Protein AF-A0A8T4FP38-F1 (afdb_monomer)

Nearest PDB structures (foldseek):
  9crn-assembly1_A  TM=8.044E-01  e=1.162E-16  Streptococcus pyogenes NZ131
  3isr-assembly1_B  TM=6.523E-01  e=2.361E-05  Cytophaga hutchinsonii ATCC 33406
  3u84-assembly3_B-2  TM=5.136E-01  e=2.049E-03  Homo sapiens
  7o9z-assembly1_A  TM=4.836E-01  e=4.969E-02  Homo sapiens
  8y53-assembly1_R  TM=1.797E-01  e=6.256E+00  Homo sapiens

Solvent-accessible surface area (backbone atoms only — not comparable to full-atom values): 29106 Å² total; per-residue (Å²): 64,34,33,28,72,41,73,43,66,39,64,68,53,24,53,74,72,40,94,54,49,78,68,66,55,57,81,44,64,53,75,65,27,29,33,51,78,58,79,55,104,88,43,58,27,68,86,50,48,30,37,60,19,46,77,42,67,98,64,62,50,64,62,24,46,12,11,84,73,25,41,46,53,68,50,48,39,70,55,41,45,71,50,53,52,34,32,77,70,76,43,67,57,28,70,94,75,39,101,47,32,45,34,48,81,42,55,30,71,44,85,45,28,28,45,30,31,41,38,36,54,75,85,81,85,77,93,67,92,78,83,87,79,84,90,86,82,89,79,85,85,77,88,79,84,82,83,85,86,84,82,86,86,89,87,82,89,86,88,84,90,87,86,86,90,83,89,84,89,85,91,77,85,88,66,80,80,70,92,68,81,63,72,80,59,68,76,76,87,86,83,76,82,62,72,74,46,82,26,81,82,36,62,36,57,61,54,53,74,74,45,53,79,71,50,42,52,41,39,52,48,48,51,53,30,52,75,74,66,47,57,51,37,79,38,99,55,78,92,44,64,71,61,53,42,50,40,50,35,31,48,51,48,27,32,65,91,46,68,31,48,50,70,60,67,46,78,50,77,54,96,96,43,26,32,45,32,59,40,68,47,92,45,52,86,48,41,70,62,53,50,51,53,51,50,50,50,41,51,50,48,34,69,76,50,30,68,83,36,73,41,66,66,52,30,51,52,38,54,48,48,52,46,32,76,53,37,44,84,39,75,90,47,62,75,44,11,58,18,34,58,12,29,70,78,68,29,25,12,37,41,51,1,44,27,38,32,49,28,46,44,36,14,30,49,60,42,46,26,27,56,44,50,31,25,45,84,85,39,83,39,41,24,30,36,37,55,56,96,93,43,33,19,34,34,28,62,67,84,13,43,87,75,50,60,87,36,38,29,25,13,56,80,63,43,52,77,55,34,47,63,76,59,91,87,68,21,82,46,46,76,73,11,49,42,55,66,70,73,28,56,26,78,45,61,65,57,46,46,54,53,54,60,68,52,70,82,53,57,73,70,42,74,48,70,39,35,36,74,78,38,65,67,60,68,66,54,62,50,44,60,56,53,38,101,78,66,66,85,38,48,45,78,43,79,78,48,76,35,35,34,38,38,38,28,92

Mean predicted aligned error: 17.42 Å

pLDDT: mean 81.43, std 21.17, range [24.88, 98.62]

Secondary structure (DSSP, 8-state):
-EEEEEE---HHHHHHH-SSTT--S-SS--TT-EE---EETTEETTTTTTTT-EEE-SS-GGGSTTSSS-PPPHHHHHHHHHHHHHHHTT--SSTTTSSSTTEEEEE-S-SSS-EEEEEE--PPP--S-PPP-----PPPPPP-PPPPPPPP--------------------------TT---SPPPPP-SSS------TT----TTGGGS-HHHHHHHHHHHHHHHTT-SEEEESS-S-HHHHHHHHHHHHHH-GGGTTEEEEEEEEEETTEEEEEEEE-TTTTTHHHHHHHHHHHHHHHIIIIITT-SSHHHHHHHHHHHHHHH-EE--SSHHHHTSTHIIIIISEE-HHHHHHHHHHHHHHTT-EEEEEEEEETTEEEEEEEEEETTEEEEE-HHHHTTT--TTTTB-HHHHTTTEEESS-------TT-HHHHTT-EESSHHHHHHHHHHGGGSPTT-EEEEEETTSSPPHHHHHHHHHTTT----EEEEEEETTEEEEEE-

Sequence (506 aa):
ARTVIDKRLYPELQREYCSDPQAGPCPCYNVGDEFVFERDDGKDHFWHGGLGTLVRTDADPAKTAGGPCLPHCSEAWDAISRYIYAGLQGGSIMKGWMKDENVMIACCSDGTRPVVFKIERIDVEDDAPSQKTAEEPSKPVVDAVRPAEPSKPAASAARPAEPPKKDSSSARPAGLPDLFESPAPADFRTDGEFVPELGFGRYWRLNYSFLSPEEQKAYVAMEDAIRRGFSSVKVDLPADNNRLMRIAKSLIEDNWSLFYVDTSITVVQEPGRVDVCFKYNRFKDDRAVLLEKMKGVAREVFETRVKGCRTRYDAEIAIHDYLVENVVYDVSDQELAHSPLGPLLWKKGVCEGISEAFTFLACSCGLKAAMASGTLKKSNHRWNIVELEGERYHVDVTSDLSGLHAYFNCSDALISKTHTPSKKMGCGSDRLNFYKVNGCMFKTAYDAKSYIESKSGAGRGSVFEFMTENGVMPQEVTRMARNGAGGSVGITVTNLDYRFYRIIIK

Radius of gyration: 29.43 Å; Cα contacts (8 Å, |Δi|>4): 850; chains: 1; bounding box: 82×74×81 Å

Foldseek 3Di:
DKFFADKDADLVCLCVPNPRSPPDADQQADHGWDFDAADDDPDHCLVVLLACRTPDDPDDQCSHASRNPHHDDPQVCVFPSVLVVCLNVVHQSQPPPDPGSQWDWTWGPPPRMIIIMIGGRDDDDDPDDDDDDDDDDDDDDDDDDDDDDDDDDDDDDDDDDDDDDDDDDDDDDDDDPLPPPDPDQDDQDQDDWDQWDFRPPHWALLLLVPDDPLLNQVLVQVVVCVSVPHQKGWGPDPQDLVSSLSSLQSNCQRDLLVLQWDSDWDWDDDVVTIMIGTDGHPCSVVSVVLVVLLVVLLVVLCVPQNNPDRFLLSNLVSLLVVLLVQADEDPPDPSLQQHLSCCRPVSYHHQNNSQSVSSSSQSRRSWHKTKFWFDFQPHTGIFMWTDGNNAIFTARSRVCSVVDLQRPRHAPVSCVVGTDTPDDSHRHDSCSRPQNVVVQEAAALVSNLVVLVVCLPPDAFDKDKHWYPPWDHDVVSQVCSCQDPVRSHFWHWDDPDGTMIMIGGD

Structure (mmCIF, N/CA/C/O backbone):
data_AF-A0A8T4FP38-F1
#
_entry.id   AF-A0A8T4FP38-F1
#
loop_
_atom_site.group_PDB
_atom_site.id
_atom_site.type_symbol
_atom_site.label_atom_id
_atom_site.label_alt_id
_atom_site.label_comp_id
_atom_site.label_asym_id
_atom_site.label_entity_id
_atom_site.label_seq_id
_atom_site.pdbx_PDB_ins_code
_atom_site.Cartn_x
_atom_site.Cartn_y
_atom_site.Cartn_z
_atom_site.occupancy
_atom_site.B_iso_or_equiv
_atom_site.auth_seq_id
_atom_site.auth_comp_id
_atom_site.auth_asym_id
_atom_site.auth_atom_id
_atom_site.pdbx_PDB_model_num
ATOM 1 N N . ALA A 1 1 ? -32.142 7.960 -19.291 1.00 65.19 1 ALA A N 1
ATOM 2 C CA . ALA A 1 1 ? -33.256 7.319 -18.563 1.00 65.19 1 ALA A CA 1
ATOM 3 C C . ALA A 1 1 ? -33.180 5.799 -18.672 1.00 65.19 1 ALA A C 1
ATOM 5 O O . ALA A 1 1 ? -32.541 5.266 -19.576 1.00 65.19 1 ALA A O 1
ATOM 6 N N . ARG A 1 2 ? -33.806 5.081 -17.741 1.00 75.56 2 ARG A N 1
ATOM 7 C CA . ARG A 1 2 ? -33.901 3.620 -17.763 1.00 75.56 2 ARG A CA 1
ATOM 8 C C . ARG A 1 2 ? -35.278 3.180 -17.298 1.00 75.56 2 ARG A C 1
ATOM 10 O O . ARG A 1 2 ? -35.793 3.752 -16.349 1.00 75.56 2 ARG A O 1
ATOM 17 N N . THR A 1 3 ? -35.813 2.129 -17.903 1.00 91.44 3 THR A N 1
ATOM 18 C CA . THR A 1 3 ? -37.109 1.553 -17.530 1.00 91.44 3 THR A CA 1
ATOM 19 C C . THR A 1 3 ? -36.972 0.055 -17.302 1.00 91.44 3 THR A C 1
ATOM 21 O O . THR A 1 3 ? -36.338 -0.636 -18.105 1.00 91.44 3 THR A O 1
ATOM 24 N N . VAL A 1 4 ? -37.560 -0.474 -16.228 1.00 95.12 4 VAL A N 1
ATOM 25 C CA . VAL A 1 4 ? -37.732 -1.928 -16.067 1.00 95.12 4 VAL A CA 1
ATOM 26 C C . VAL A 1 4 ? -38.835 -2.380 -17.015 1.00 95.12 4 VAL A C 1
ATOM 28 O O . VAL A 1 4 ? -39.989 -1.994 -16.852 1.00 95.12 4 VAL A O 1
ATOM 31 N N . ILE A 1 5 ? -38.493 -3.198 -18.006 1.00 96.25 5 ILE A N 1
ATOM 32 C CA . ILE A 1 5 ? -39.442 -3.606 -19.052 1.00 96.25 5 ILE A CA 1
ATOM 33 C C . ILE A 1 5 ? -39.970 -5.026 -18.869 1.00 96.25 5 ILE A C 1
ATOM 35 O O . ILE A 1 5 ? -41.034 -5.341 -19.391 1.00 96.25 5 ILE A O 1
ATOM 39 N N . ASP A 1 6 ? -39.248 -5.881 -18.143 1.00 95.94 6 ASP A N 1
ATOM 40 C CA . ASP A 1 6 ? -39.680 -7.254 -17.888 1.00 95.94 6 ASP A CA 1
ATOM 41 C C . ASP A 1 6 ? -39.021 -7.815 -16.620 1.00 95.94 6 ASP A C 1
ATOM 43 O O . ASP A 1 6 ? -37.932 -7.395 -16.214 1.00 95.94 6 ASP A O 1
ATOM 47 N N . LYS A 1 7 ? -39.679 -8.798 -16.007 1.00 94.94 7 LYS A N 1
ATOM 48 C CA . LYS A 1 7 ? -39.165 -9.596 -14.892 1.00 94.94 7 LYS A CA 1
ATOM 49 C C . LYS A 1 7 ? -39.489 -11.054 -15.160 1.00 94.94 7 LYS A C 1
ATOM 51 O O . LYS A 1 7 ? -40.645 -11.412 -15.371 1.00 94.94 7 LYS A O 1
ATOM 56 N N . ARG A 1 8 ? -38.476 -11.908 -15.094 1.00 93.88 8 ARG A N 1
ATOM 57 C CA . ARG A 1 8 ? -38.640 -13.352 -15.258 1.00 93.88 8 ARG A CA 1
ATOM 58 C C . ARG A 1 8 ? -38.456 -14.062 -13.928 1.00 93.88 8 ARG A C 1
ATOM 60 O O . ARG A 1 8 ? -37.866 -13.535 -12.988 1.00 93.88 8 ARG A O 1
ATOM 67 N N . LEU A 1 9 ? -38.985 -15.273 -13.876 1.00 95.38 9 LEU A N 1
ATOM 68 C CA . LEU A 1 9 ? -38.813 -16.221 -12.790 1.00 95.38 9 LEU A CA 1
ATOM 69 C C . LEU A 1 9 ? -38.646 -17.597 -13.424 1.00 95.38 9 LEU A C 1
ATOM 71 O O . LEU A 1 9 ? -39.423 -17.942 -14.314 1.00 95.38 9 LEU A O 1
ATOM 75 N N . TYR A 1 10 ? -37.674 -18.361 -12.939 1.00 95.75 10 TYR A N 1
ATOM 76 C CA . TYR A 1 10 ? -37.442 -19.757 -13.302 1.00 95.75 10 TYR A CA 1
ATOM 77 C C . TYR A 1 10 ? -37.706 -20.634 -12.068 1.00 95.75 10 TYR A C 1
ATOM 79 O O . TYR A 1 10 ? -36.779 -20.930 -11.306 1.00 95.75 10 TYR A O 1
ATOM 87 N N . PRO A 1 11 ? -38.978 -20.995 -11.790 1.00 93.94 11 PRO A N 1
ATOM 88 C CA . PRO A 1 11 ? -39.362 -21.668 -10.549 1.00 93.94 11 PRO A CA 1
ATOM 89 C C . PRO A 1 11 ? -38.685 -23.028 -10.360 1.00 93.94 11 PRO A C 1
ATOM 91 O O . PRO A 1 11 ? -38.458 -23.457 -9.234 1.00 93.94 11 PRO A O 1
ATOM 94 N N . GLU A 1 12 ? -38.390 -23.728 -11.450 1.00 95.69 12 GLU A N 1
ATOM 95 C CA . GLU A 1 12 ? -37.640 -24.981 -11.450 1.00 95.69 12 GLU A CA 1
ATOM 96 C C . GLU A 1 12 ? -36.216 -24.794 -10.927 1.00 95.69 12 GLU A C 1
ATOM 98 O O . GLU A 1 12 ? -35.805 -25.543 -10.045 1.00 95.69 12 GLU A O 1
ATOM 103 N N . LEU A 1 13 ? -35.518 -23.742 -11.367 1.00 95.69 13 LEU A N 1
ATOM 104 C CA . LEU A 1 13 ? -34.168 -23.440 -10.900 1.00 95.69 13 LEU A CA 1
ATOM 105 C C . LEU A 1 13 ? -34.170 -22.983 -9.438 1.00 95.69 13 LEU A C 1
ATOM 107 O O . LEU A 1 13 ? -33.288 -23.376 -8.681 1.00 95.69 13 LEU A O 1
ATOM 111 N N . GLN A 1 14 ? -35.176 -22.210 -9.010 1.00 95.50 14 GLN A N 1
ATOM 112 C CA . GLN A 1 14 ? -35.303 -21.851 -7.594 1.00 95.50 14 GLN A CA 1
ATOM 113 C C . GLN A 1 14 ? -35.531 -23.079 -6.713 1.00 95.50 14 GLN A C 1
ATOM 115 O O . GLN A 1 14 ? -34.855 -23.232 -5.701 1.00 95.50 14 GLN A O 1
ATOM 120 N N . ARG A 1 15 ? -36.434 -23.986 -7.108 1.00 95.56 15 ARG A N 1
ATOM 121 C CA . ARG A 1 15 ? -36.700 -25.212 -6.340 1.00 95.56 15 ARG A CA 1
ATOM 122 C C . ARG A 1 15 ? -35.489 -26.131 -6.230 1.00 95.56 15 ARG A C 1
ATOM 124 O O . ARG A 1 15 ? -35.347 -26.804 -5.216 1.00 95.56 15 ARG A O 1
ATOM 131 N N . GLU A 1 16 ? -34.678 -26.200 -7.279 1.00 96.50 16 GLU A N 1
ATOM 132 C CA . GLU A 1 16 ? -33.532 -27.107 -7.340 1.00 96.50 16 GLU A CA 1
ATOM 133 C C . GLU A 1 16 ? -32.279 -26.527 -6.669 1.00 96.50 16 GLU A C 1
ATOM 135 O O . GLU A 1 16 ? -31.555 -27.267 -6.003 1.00 96.50 16 GLU A O 1
ATOM 140 N N . TYR A 1 17 ? -32.029 -25.220 -6.810 1.00 93.44 17 TYR A N 1
ATOM 141 C CA . TYR A 1 17 ? -30.743 -24.611 -6.448 1.00 93.44 17 TYR A CA 1
ATOM 142 C C . TYR A 1 17 ? -30.813 -23.530 -5.358 1.00 93.44 17 TYR A C 1
ATOM 144 O O . TYR A 1 17 ? -29.786 -23.247 -4.737 1.00 93.44 17 TYR A O 1
ATOM 152 N N . CYS A 1 18 ? -31.968 -22.905 -5.101 1.00 90.56 18 CYS A N 1
ATOM 153 C CA . CYS A 1 18 ? -32.076 -21.876 -4.061 1.00 90.56 18 CYS A CA 1
ATOM 154 C C . CYS A 1 18 ? -32.347 -22.489 -2.682 1.00 90.56 18 CYS A C 1
ATOM 156 O O . CYS A 1 18 ? -33.077 -23.466 -2.541 1.00 90.56 18 CYS A O 1
ATOM 158 N N . SER A 1 19 ? -31.791 -21.866 -1.637 1.00 90.56 19 SER A N 1
ATOM 159 C CA . SER A 1 19 ? -32.076 -22.236 -0.244 1.00 90.56 19 SER A CA 1
ATOM 160 C C . SER A 1 19 ? -33.543 -22.009 0.132 1.00 90.56 19 SER A C 1
ATOM 162 O O . SER A 1 19 ? -34.110 -22.803 0.879 1.00 90.56 19 SER A O 1
ATOM 164 N N . ASP A 1 20 ? -34.152 -20.946 -0.401 1.00 92.12 20 ASP A N 1
ATOM 165 C CA . ASP A 1 20 ? -35.598 -20.752 -0.419 1.00 92.12 20 ASP A CA 1
ATOM 166 C C . ASP A 1 20 ? -36.152 -21.157 -1.800 1.00 92.12 20 ASP A C 1
ATOM 168 O O . ASP A 1 20 ? -35.990 -20.409 -2.773 1.00 92.12 20 ASP A O 1
ATOM 172 N N . PRO A 1 21 ? -36.821 -22.319 -1.908 1.00 90.75 21 PRO A N 1
ATOM 173 C CA . PRO A 1 21 ? -37.374 -22.808 -3.167 1.00 90.75 21 PRO A CA 1
ATOM 174 C C . PRO A 1 21 ? -38.582 -21.992 -3.666 1.00 90.75 21 PRO A C 1
ATOM 176 O O . PRO A 1 21 ? -39.081 -22.258 -4.761 1.00 90.75 21 PRO A O 1
ATOM 179 N N . GLN A 1 22 ? -39.076 -21.031 -2.875 1.00 93.75 22 GLN A N 1
ATOM 180 C CA . GLN A 1 22 ? -40.196 -20.141 -3.198 1.00 93.75 22 GLN A CA 1
ATOM 181 C C . GLN A 1 22 ? -39.810 -18.654 -3.116 1.00 93.75 22 GLN A C 1
ATOM 183 O O . GLN A 1 22 ? -40.682 -17.799 -2.956 1.00 93.75 22 GLN A O 1
ATOM 188 N N . ALA A 1 23 ? -38.524 -18.332 -3.297 1.00 90.88 23 ALA A N 1
ATOM 189 C CA . ALA A 1 23 ? -37.999 -16.964 -3.230 1.00 90.88 23 ALA A CA 1
ATOM 190 C C . ALA A 1 23 ? -38.689 -15.968 -4.188 1.00 90.88 23 ALA A C 1
ATOM 192 O O . ALA A 1 23 ? -38.605 -14.753 -3.988 1.00 90.88 23 ALA A O 1
ATOM 193 N N . GLY A 1 24 ? -39.345 -16.467 -5.241 1.00 94.31 24 GLY A N 1
ATOM 194 C CA . GLY A 1 24 ? -40.212 -15.689 -6.119 1.00 94.31 24 GLY A CA 1
ATOM 195 C C . GLY A 1 24 ? -39.454 -14.700 -7.014 1.00 94.31 24 GLY A C 1
ATOM 196 O O . GLY A 1 24 ? -38.221 -14.745 -7.100 1.00 94.31 24 GLY A O 1
ATOM 197 N N . PRO A 1 25 ? -40.171 -13.817 -7.735 1.00 94.06 25 PRO A N 1
ATOM 198 C CA . PRO A 1 25 ? -39.555 -12.811 -8.598 1.00 94.06 25 PRO A CA 1
ATOM 199 C C . PRO A 1 25 ? -38.790 -11.763 -7.775 1.00 94.06 25 PRO A C 1
ATOM 201 O O . PRO A 1 25 ? -39.012 -11.612 -6.576 1.00 94.06 25 PRO A O 1
ATOM 204 N N . CYS A 1 26 ? -37.891 -11.010 -8.416 1.00 93.19 26 CYS A N 1
ATOM 205 C CA . CYS A 1 26 ? -37.088 -9.996 -7.724 1.00 93.19 26 CYS A CA 1
ATOM 206 C C . CYS A 1 26 ? -37.980 -8.994 -6.952 1.00 93.19 26 CYS A C 1
ATOM 208 O O . CYS A 1 26 ? -38.878 -8.418 -7.567 1.00 93.19 26 CYS A O 1
ATOM 210 N N . PRO A 1 27 ? -37.757 -8.752 -5.647 1.00 91.44 27 PRO A N 1
ATOM 211 C CA . PRO A 1 27 ? -38.590 -7.832 -4.867 1.00 91.44 27 PRO A CA 1
ATOM 212 C C . PRO A 1 27 ? -38.181 -6.358 -5.018 1.00 91.44 27 PRO A C 1
ATOM 214 O O . PRO A 1 27 ? -38.957 -5.480 -4.668 1.00 91.44 27 PRO A O 1
ATOM 217 N N . CYS A 1 28 ? -36.975 -6.081 -5.526 1.00 90.50 28 CYS A N 1
ATOM 218 C CA . CYS A 1 28 ? -36.386 -4.736 -5.521 1.00 90.50 28 CYS A CA 1
ATOM 219 C C . CYS A 1 28 ? -36.734 -3.890 -6.755 1.00 90.50 28 CYS A C 1
ATOM 221 O O . CYS A 1 28 ? -36.401 -2.710 -6.792 1.00 90.50 28 CYS A O 1
ATOM 223 N N . TYR A 1 29 ? -37.331 -4.498 -7.778 1.00 95.62 29 TYR A N 1
ATOM 224 C CA . TYR A 1 29 ? -37.674 -3.856 -9.046 1.00 95.62 29 TYR A CA 1
ATOM 225 C C . TYR A 1 29 ? -39.089 -4.243 -9.446 1.00 95.62 29 TYR A C 1
ATOM 227 O O . TYR A 1 29 ? -39.494 -5.389 -9.241 1.00 95.62 29 TYR A O 1
ATOM 235 N N . ASN A 1 30 ? -39.802 -3.344 -10.107 1.00 95.12 30 ASN A N 1
ATOM 236 C CA . ASN A 1 30 ? -41.148 -3.547 -10.623 1.00 95.12 30 ASN A CA 1
ATOM 237 C C . ASN A 1 30 ? -41.182 -3.167 -12.101 1.00 95.12 30 ASN A C 1
ATOM 239 O O . ASN A 1 30 ? -40.490 -2.250 -12.532 1.00 95.12 30 ASN A O 1
ATOM 243 N N . VAL A 1 31 ? -41.956 -3.904 -12.901 1.00 96.00 31 VAL A N 1
ATOM 244 C CA . VAL A 1 31 ? -42.118 -3.569 -14.323 1.00 96.00 31 VAL A CA 1
ATOM 245 C C . VAL A 1 31 ? -42.787 -2.200 -14.417 1.00 96.00 31 VAL A C 1
ATOM 247 O O . VAL A 1 31 ? -43.822 -1.989 -13.795 1.00 96.00 31 VAL A O 1
ATOM 250 N N . GLY A 1 32 ? -42.190 -1.289 -15.185 1.00 94.56 32 GLY A N 1
ATOM 251 C CA . GLY A 1 32 ? -42.622 0.103 -15.293 1.00 94.56 32 GLY A CA 1
ATOM 252 C C . GLY A 1 32 ? -41.873 1.090 -14.393 1.00 94.56 32 GLY A C 1
ATOM 253 O O . GLY A 1 32 ? -42.115 2.286 -14.535 1.00 94.56 32 GLY A O 1
ATOM 254 N N . ASP A 1 33 ? -40.960 0.636 -13.523 1.00 96.94 33 ASP A N 1
ATOM 255 C CA . ASP A 1 33 ? -40.089 1.552 -12.776 1.00 96.94 33 ASP A CA 1
ATOM 256 C C . ASP A 1 33 ? -39.206 2.352 -13.743 1.00 96.94 33 ASP A C 1
ATOM 258 O O . ASP A 1 33 ? -38.592 1.769 -14.646 1.00 96.94 33 ASP A O 1
ATOM 262 N N . GLU A 1 34 ? -39.111 3.667 -13.533 1.00 96.62 34 GLU A N 1
ATOM 263 C CA . GLU A 1 34 ? -38.296 4.584 -14.333 1.00 96.62 34 GLU A CA 1
ATOM 264 C C . GLU A 1 34 ? -37.215 5.260 -13.483 1.00 96.62 34 GLU A C 1
ATOM 266 O O . GLU A 1 34 ? -37.473 5.735 -12.374 1.00 96.62 34 GLU A O 1
ATOM 271 N N . PHE A 1 35 ? -36.006 5.341 -14.041 1.00 94.75 35 PHE A N 1
ATOM 272 C CA . PHE A 1 35 ? -34.826 5.923 -13.409 1.00 94.75 35 PHE A CA 1
ATOM 273 C C . PHE A 1 35 ? -34.187 6.989 -14.296 1.00 94.75 35 PHE A C 1
ATOM 275 O O . PHE A 1 35 ? -33.996 6.775 -15.502 1.00 94.75 35 PHE A O 1
ATOM 282 N N . VAL A 1 36 ? -33.772 8.100 -13.697 1.00 93.19 36 VAL A N 1
ATOM 283 C CA . VAL A 1 36 ? -33.027 9.170 -14.367 1.00 93.19 36 VAL A CA 1
ATOM 284 C C . VAL A 1 36 ? -31.665 9.328 -13.703 1.00 93.19 36 VAL A C 1
ATOM 286 O O . VAL A 1 36 ? -31.552 9.472 -12.490 1.00 93.19 36 VAL A O 1
ATOM 289 N N . PHE A 1 37 ? -30.620 9.259 -14.525 1.00 89.69 37 PHE A N 1
ATOM 290 C CA . PHE A 1 37 ? -29.233 9.434 -14.115 1.00 89.69 37 PHE A CA 1
ATOM 291 C C . PHE A 1 37 ? -28.750 10.764 -14.676 1.00 89.69 37 PHE A C 1
ATOM 293 O O . PHE A 1 37 ? -28.873 10.994 -15.877 1.00 89.69 37 PHE A O 1
ATOM 300 N N . GLU A 1 38 ? -28.204 11.592 -13.798 1.00 84.75 38 GLU A N 1
ATOM 301 C CA . GLU A 1 38 ? -27.717 12.946 -14.065 1.00 84.75 38 GLU A CA 1
ATOM 302 C C . GLU A 1 38 ? -26.336 13.067 -13.423 1.00 84.75 38 GLU A C 1
ATOM 304 O O . GLU A 1 38 ? -26.010 12.314 -12.490 1.00 84.75 38 GLU A O 1
ATOM 309 N N . ARG A 1 39 ? -25.515 13.968 -13.960 1.00 73.31 39 ARG A N 1
ATOM 310 C CA . ARG A 1 39 ? -24.160 14.212 -13.481 1.00 73.31 39 ARG A CA 1
ATOM 311 C C . ARG A 1 39 ? -23.861 15.695 -13.635 1.00 73.31 39 ARG A C 1
ATOM 313 O O . ARG A 1 39 ? -23.358 16.136 -14.666 1.00 73.31 39 ARG A O 1
ATOM 320 N N . ASP A 1 40 ? -24.162 16.421 -12.571 1.00 70.56 40 ASP A N 1
ATOM 321 C CA . ASP A 1 40 ? -24.150 17.878 -12.525 1.00 70.56 40 ASP A CA 1
ATOM 322 C C . ASP A 1 40 ? -23.348 18.315 -11.288 1.00 70.56 40 ASP A C 1
ATOM 324 O O . ASP A 1 40 ? -23.133 17.513 -10.370 1.00 70.56 40 ASP A O 1
ATOM 328 N N . ASP A 1 41 ? -22.951 19.590 -11.217 1.00 52.78 41 ASP A N 1
ATOM 329 C CA . ASP A 1 41 ? -22.260 20.177 -10.058 1.00 52.78 41 ASP A CA 1
ATOM 330 C C . ASP A 1 41 ? -23.165 20.163 -8.806 1.00 52.78 41 ASP A C 1
ATOM 332 O O . ASP A 1 41 ? -23.841 21.134 -8.468 1.00 52.78 41 ASP A O 1
ATOM 336 N N . GLY A 1 42 ? -23.207 19.018 -8.121 1.00 60.41 42 GLY A N 1
ATOM 337 C CA . GLY A 1 42 ? -23.989 18.786 -6.904 1.00 60.41 42 GLY A CA 1
ATOM 338 C C . GLY A 1 42 ? -24.764 17.465 -6.855 1.00 60.41 42 GLY A C 1
ATOM 339 O O . GLY A 1 42 ? -25.250 17.109 -5.782 1.00 60.41 42 GLY A O 1
ATOM 340 N N . LYS A 1 43 ? -24.869 16.715 -7.962 1.00 63.94 43 LYS A N 1
ATOM 341 C CA . LYS A 1 43 ? -25.518 15.392 -8.003 1.00 63.94 43 LYS A CA 1
ATOM 342 C C . LYS A 1 43 ? -24.715 14.439 -8.880 1.00 63.94 43 LYS A C 1
ATOM 344 O O . LYS A 1 43 ? -24.659 14.614 -10.092 1.00 63.94 43 LYS A O 1
ATOM 349 N N . ASP A 1 44 ? -24.130 13.406 -8.274 1.00 74.06 44 ASP A N 1
ATOM 350 C CA . ASP A 1 44 ? -23.491 12.317 -9.017 1.00 74.06 44 ASP A CA 1
ATOM 351 C C . ASP A 1 44 ? -24.162 10.982 -8.679 1.00 74.06 44 ASP A C 1
ATOM 353 O O . ASP A 1 44 ? -23.688 10.172 -7.877 1.00 74.06 44 ASP A O 1
ATOM 357 N N . HIS A 1 45 ? -25.330 10.768 -9.287 1.00 81.94 45 HIS A N 1
ATOM 358 C CA . HIS A 1 45 ? -26.125 9.561 -9.081 1.00 81.94 45 HIS A CA 1
ATOM 359 C C . HIS A 1 45 ? -25.362 8.283 -9.462 1.00 81.94 45 HIS A C 1
ATOM 361 O O . HIS A 1 45 ? -25.636 7.206 -8.927 1.00 81.94 45 HIS A O 1
ATOM 367 N N . PHE A 1 46 ? -24.391 8.387 -10.375 1.00 82.19 46 PHE A N 1
ATOM 368 C CA . PHE A 1 46 ? -23.593 7.253 -10.818 1.00 82.19 46 PHE A CA 1
ATOM 369 C C . PHE A 1 46 ? -22.705 6.712 -9.689 1.00 82.19 46 PHE A C 1
ATOM 371 O O . PHE A 1 46 ? -22.718 5.509 -9.422 1.00 82.19 46 PHE A O 1
ATOM 378 N N . TRP A 1 47 ? -21.992 7.578 -8.963 1.00 78.00 47 TRP A N 1
ATOM 379 C CA . TRP A 1 47 ? -21.085 7.133 -7.892 1.00 78.00 47 TRP A CA 1
ATOM 380 C C . TRP A 1 47 ? -21.790 6.693 -6.604 1.00 78.00 47 TRP A C 1
ATOM 382 O O . TRP A 1 47 ? -21.159 6.082 -5.743 1.00 78.00 47 TRP A O 1
ATOM 392 N N . HIS A 1 48 ? -23.103 6.912 -6.496 1.00 81.00 48 HIS A N 1
ATOM 393 C CA . HIS A 1 48 ? -23.945 6.398 -5.410 1.00 81.00 48 HIS A CA 1
ATOM 394 C C . HIS A 1 48 ? -24.739 5.137 -5.795 1.00 81.00 48 HIS A C 1
ATOM 396 O O . HIS A 1 48 ? -25.744 4.819 -5.159 1.00 81.00 48 HIS A O 1
ATOM 402 N N . GLY A 1 49 ? -24.339 4.420 -6.854 1.00 82.88 49 GLY A N 1
ATOM 403 C CA . GLY A 1 49 ? -25.032 3.199 -7.288 1.00 82.88 49 GLY A CA 1
ATOM 404 C C . GLY A 1 49 ? -26.479 3.452 -7.728 1.00 82.88 49 GLY A C 1
ATOM 405 O O . GLY A 1 49 ? -27.342 2.587 -7.573 1.00 82.88 49 GLY A O 1
ATOM 406 N N . GLY A 1 50 ? -26.761 4.661 -8.219 1.00 87.31 50 GLY A N 1
ATOM 407 C CA . GLY A 1 50 ? -28.088 5.124 -8.610 1.00 87.31 50 GLY A CA 1
ATOM 408 C C . GLY A 1 50 ? -29.040 5.429 -7.457 1.00 87.31 50 GLY A C 1
ATOM 409 O O . GLY A 1 50 ? -30.245 5.476 -7.689 1.00 87.31 50 GLY A O 1
ATOM 410 N N . LEU A 1 51 ? -28.557 5.633 -6.227 1.00 89.44 51 LEU A N 1
ATOM 411 C CA . LEU A 1 51 ? -29.413 6.103 -5.134 1.00 89.44 51 LEU A CA 1
ATOM 412 C C . LEU A 1 51 ? -30.096 7.430 -5.513 1.00 89.44 51 LEU A C 1
ATOM 414 O O . LEU A 1 51 ? -29.440 8.349 -6.000 1.00 89.44 51 LEU A O 1
ATOM 418 N N . GLY A 1 52 ? -31.408 7.521 -5.286 1.00 89.50 52 GLY A N 1
ATOM 419 C CA . GLY A 1 52 ? -32.202 8.707 -5.619 1.00 89.50 52 GLY A CA 1
ATOM 420 C C . GLY A 1 52 ? -32.502 8.903 -7.111 1.00 89.50 52 GLY A C 1
ATOM 421 O O . GLY A 1 52 ? -32.999 9.961 -7.481 1.00 89.50 52 GLY A O 1
ATOM 422 N N . THR A 1 53 ? -32.231 7.913 -7.968 1.00 93.38 53 THR A N 1
ATOM 423 C CA . THR A 1 53 ? -32.523 7.986 -9.414 1.00 93.38 53 THR A CA 1
ATOM 424 C C . THR A 1 53 ? -33.943 7.591 -9.788 1.00 93.38 53 THR A C 1
ATOM 426 O O . THR A 1 53 ? -34.371 7.875 -10.904 1.00 93.38 53 THR A O 1
ATOM 429 N N . LEU A 1 54 ? -34.674 6.911 -8.902 1.00 95.44 54 LEU A N 1
ATOM 430 C CA . LEU A 1 54 ? -36.040 6.460 -9.149 1.00 95.44 54 LEU A CA 1
ATOM 431 C C . LEU A 1 54 ? -36.983 7.663 -9.262 1.00 95.44 54 LEU A C 1
ATOM 433 O O . LEU A 1 54 ? -37.243 8.348 -8.275 1.00 95.44 54 LEU A O 1
ATOM 437 N N . VAL A 1 55 ? -37.523 7.881 -10.461 1.00 94.62 55 VAL A N 1
ATOM 438 C CA . VAL A 1 55 ? -38.464 8.975 -10.750 1.00 94.62 55 VAL A CA 1
ATOM 439 C C . VAL A 1 55 ? -39.910 8.498 -10.859 1.00 94.62 55 VAL A C 1
ATOM 441 O O . VAL A 1 55 ? -40.829 9.294 -10.673 1.00 94.62 55 VAL A O 1
ATOM 444 N N . ARG A 1 56 ? -40.135 7.204 -11.123 1.00 95.62 56 ARG A N 1
ATOM 445 C CA . ARG A 1 56 ? -41.477 6.615 -11.219 1.00 95.62 56 ARG A CA 1
ATOM 446 C C . ARG A 1 56 ? -41.483 5.170 -10.738 1.00 95.62 56 ARG A C 1
ATOM 448 O O . ARG A 1 56 ? -40.657 4.384 -11.184 1.00 95.62 56 ARG A O 1
ATOM 455 N N . THR A 1 57 ? -42.438 4.817 -9.883 1.00 95.44 57 THR A N 1
ATOM 456 C CA . THR A 1 57 ? -42.743 3.433 -9.486 1.00 95.44 57 THR A CA 1
ATOM 457 C C . THR A 1 57 ? -44.201 3.328 -9.035 1.00 95.44 57 THR A C 1
ATOM 459 O O . THR A 1 57 ? -44.748 4.301 -8.518 1.00 95.44 57 THR A O 1
ATOM 462 N N . ASP A 1 58 ? -44.809 2.151 -9.196 1.00 91.88 58 ASP A N 1
ATOM 463 C CA . ASP A 1 58 ? -46.119 1.811 -8.612 1.00 91.88 58 ASP A CA 1
ATOM 464 C C . ASP A 1 58 ? -45.984 1.127 -7.231 1.00 91.88 58 ASP A C 1
ATOM 466 O O . ASP A 1 58 ? -46.980 0.759 -6.605 1.00 91.88 58 ASP A O 1
ATOM 470 N N . ALA A 1 59 ? -44.750 0.928 -6.750 1.00 93.25 59 ALA A N 1
ATOM 471 C CA . ALA A 1 59 ? -44.438 0.315 -5.463 1.00 93.25 59 ALA A CA 1
ATOM 472 C C . ALA A 1 59 ? -43.949 1.347 -4.432 1.00 93.25 59 ALA A C 1
ATOM 474 O O . ALA A 1 59 ? -43.889 2.545 -4.688 1.00 93.25 59 ALA A O 1
ATOM 475 N N . ASP A 1 60 ? -43.592 0.876 -3.236 1.00 92.31 60 ASP A N 1
ATOM 476 C CA . ASP A 1 60 ? -42.989 1.708 -2.192 1.00 92.31 60 ASP A CA 1
ATOM 477 C C . ASP A 1 60 ? -41.585 2.188 -2.631 1.00 92.31 60 ASP A C 1
ATOM 479 O O . ASP A 1 60 ? -40.677 1.353 -2.767 1.00 92.31 60 ASP A O 1
ATOM 483 N N . PRO A 1 61 ? -41.357 3.505 -2.824 1.00 92.75 61 PRO A N 1
ATOM 484 C CA . PRO A 1 61 ? -40.064 4.025 -3.265 1.00 92.75 61 PRO A CA 1
ATOM 485 C C . PRO A 1 61 ? -38.919 3.703 -2.300 1.00 92.75 61 PRO A C 1
ATOM 487 O O . PRO A 1 61 ? -37.794 3.506 -2.743 1.00 92.75 61 PRO A O 1
ATOM 490 N N . ALA A 1 62 ? -39.174 3.595 -0.990 1.00 89.25 62 ALA A N 1
ATOM 491 C CA . ALA A 1 62 ? -38.127 3.288 -0.011 1.00 89.25 62 ALA A CA 1
ATOM 492 C C . ALA A 1 62 ? -37.611 1.840 -0.121 1.00 89.25 62 ALA A C 1
ATOM 494 O O . ALA A 1 62 ? -36.510 1.540 0.339 1.00 89.25 62 ALA A O 1
ATOM 495 N N . LYS A 1 63 ? -38.398 0.950 -0.738 1.00 89.56 63 LYS A N 1
ATOM 496 C CA . LYS A 1 63 ? -38.072 -0.470 -0.962 1.00 89.56 63 LYS A CA 1
ATOM 497 C C . LYS A 1 63 ? -37.742 -0.791 -2.417 1.00 89.56 63 LYS A C 1
ATOM 499 O O . LYS A 1 63 ? -37.418 -1.935 -2.730 1.00 89.56 63 LYS A O 1
ATOM 504 N N . THR A 1 64 ? -37.828 0.202 -3.293 1.00 94.75 64 THR A N 1
ATOM 505 C CA . THR A 1 64 ? -37.538 0.063 -4.716 1.00 94.75 64 THR A CA 1
ATOM 506 C C . THR A 1 64 ? -36.109 0.523 -4.971 1.00 94.75 64 THR A C 1
ATOM 508 O O . THR A 1 64 ? -35.681 1.571 -4.487 1.00 94.75 64 THR A O 1
ATOM 511 N N . ALA A 1 65 ? -35.341 -0.287 -5.694 1.00 93.62 65 ALA A N 1
ATOM 512 C CA . ALA A 1 65 ? -33.958 0.025 -6.025 1.00 93.62 65 ALA A CA 1
ATOM 513 C C . ALA A 1 65 ? -33.884 1.340 -6.810 1.00 93.62 65 ALA A C 1
ATOM 515 O O . ALA A 1 65 ? -34.729 1.596 -7.653 1.00 93.62 65 ALA A O 1
ATOM 516 N N . GLY A 1 66 ? -32.884 2.168 -6.534 1.00 91.00 66 GLY A N 1
ATOM 517 C CA . GLY A 1 66 ? -32.788 3.534 -7.045 1.00 91.00 66 GLY A CA 1
ATOM 518 C C . GLY A 1 66 ? -33.614 4.562 -6.260 1.00 91.00 66 GLY A C 1
ATOM 519 O O . GLY A 1 66 ? -33.510 5.754 -6.531 1.00 91.00 66 GLY A O 1
ATOM 520 N N . GLY A 1 67 ? -34.413 4.139 -5.275 1.00 91.31 67 GLY A N 1
ATOM 521 C CA . GLY A 1 67 ? -35.142 5.023 -4.365 1.00 91.31 67 GLY A CA 1
ATOM 522 C C . GLY A 1 67 ? -34.242 5.754 -3.355 1.00 91.31 67 GLY A C 1
ATOM 523 O O . GLY A 1 67 ? -33.015 5.660 -3.426 1.00 91.31 67 GLY A O 1
ATOM 524 N N . PRO A 1 68 ? -34.818 6.477 -2.377 1.00 87.62 68 PRO A N 1
ATOM 525 C CA . PRO A 1 68 ? -34.055 7.295 -1.425 1.00 87.62 68 PRO A CA 1
ATOM 526 C C . PRO A 1 68 ? -33.228 6.482 -0.418 1.00 87.62 68 PRO A C 1
ATOM 528 O O . PRO A 1 68 ? -32.318 7.023 0.203 1.00 87.62 68 PRO A O 1
ATOM 531 N N . CYS A 1 69 ? -33.548 5.199 -0.227 1.00 86.50 69 CYS A N 1
ATOM 532 C CA . CYS A 1 69 ? -32.941 4.359 0.812 1.00 86.50 69 CYS A CA 1
ATOM 533 C C . CYS A 1 69 ? -32.305 3.071 0.275 1.00 86.50 69 CYS A C 1
ATOM 535 O O . CYS A 1 69 ? -31.680 2.343 1.043 1.00 86.50 69 CYS A O 1
ATOM 537 N N . LEU A 1 70 ? -32.472 2.770 -1.015 1.00 85.56 70 LEU A N 1
ATOM 538 C CA . LEU A 1 70 ? -32.049 1.504 -1.601 1.00 85.56 70 LEU A CA 1
ATOM 539 C C . LEU A 1 70 ? -31.366 1.757 -2.953 1.00 85.56 70 LEU A C 1
ATOM 541 O O . LEU A 1 70 ? -32.064 2.035 -3.926 1.00 85.56 70 LEU A O 1
ATOM 545 N N . PRO A 1 71 ? -30.028 1.673 -3.055 1.00 91.56 71 PRO A N 1
ATOM 546 C CA . PRO A 1 71 ? -29.338 1.781 -4.339 1.00 91.56 71 PRO A CA 1
ATOM 547 C C . PRO A 1 71 ? -29.607 0.544 -5.212 1.00 91.56 71 PRO A C 1
ATOM 549 O O . PRO A 1 71 ? -30.204 -0.443 -4.770 1.00 91.56 71 PRO A O 1
ATOM 552 N N . HIS A 1 72 ? -29.155 0.565 -6.466 1.00 93.88 72 HIS A N 1
ATOM 553 C CA . HIS A 1 72 ? -29.207 -0.631 -7.303 1.00 93.88 72 HIS A CA 1
ATOM 554 C C . HIS A 1 72 ? -28.345 -1.759 -6.713 1.00 93.88 72 HIS A C 1
ATOM 556 O O . HIS A 1 72 ? -27.219 -1.539 -6.273 1.00 93.88 72 HIS A O 1
ATOM 562 N N . CYS A 1 73 ? -28.869 -2.990 -6.720 1.00 91.06 73 CYS A N 1
ATOM 563 C CA . CYS A 1 73 ? -28.114 -4.168 -6.284 1.00 91.06 73 CYS A CA 1
ATOM 564 C C . CYS A 1 73 ? -26.921 -4.466 -7.209 1.00 91.06 73 CYS A C 1
ATOM 566 O O . CYS A 1 73 ? -26.942 -4.098 -8.386 1.00 91.06 73 CYS A O 1
ATOM 568 N N . SER A 1 74 ? -25.919 -5.194 -6.702 1.00 86.94 74 SER A N 1
ATOM 569 C CA . SER A 1 74 ? -24.690 -5.542 -7.437 1.00 86.94 74 SER A CA 1
ATOM 570 C C . SER A 1 74 ? -24.966 -6.188 -8.795 1.00 86.94 74 SER A C 1
ATOM 572 O O . SER A 1 74 ? -24.430 -5.732 -9.799 1.00 86.94 74 SER A O 1
ATOM 574 N N . GLU A 1 75 ? -25.865 -7.176 -8.841 1.00 88.81 75 GLU A N 1
ATOM 575 C CA . GLU A 1 75 ? -26.186 -7.929 -10.064 1.00 88.81 75 GLU A CA 1
ATOM 576 C C . GLU A 1 75 ? -26.798 -7.054 -11.159 1.00 88.81 75 GLU A C 1
ATOM 578 O O . GLU A 1 75 ? -26.607 -7.292 -12.351 1.00 88.81 75 GLU A O 1
ATOM 583 N N . ALA A 1 76 ? -27.578 -6.046 -10.765 1.00 92.38 76 ALA A N 1
ATOM 584 C CA . ALA A 1 76 ? -28.149 -5.096 -11.705 1.00 92.38 76 ALA A CA 1
ATOM 585 C C . ALA A 1 76 ? -27.137 -4.008 -12.071 1.00 92.38 76 ALA A C 1
ATOM 587 O O . ALA A 1 76 ? -27.082 -3.620 -13.234 1.00 92.38 76 ALA A O 1
ATOM 588 N N . TRP A 1 77 ? -26.355 -3.522 -11.103 1.00 93.06 77 TRP A N 1
ATOM 589 C CA . TRP A 1 77 ? -25.393 -2.440 -11.293 1.00 93.06 77 TRP A CA 1
ATOM 590 C C . TRP A 1 77 ? -24.229 -2.848 -12.199 1.00 93.06 77 TRP A C 1
ATOM 592 O O . TRP A 1 77 ? -23.891 -2.111 -13.123 1.00 93.06 77 TRP A O 1
ATOM 602 N N . ASP A 1 78 ? -23.672 -4.044 -12.011 1.00 87.31 78 ASP A N 1
ATOM 603 C CA . ASP A 1 78 ? -22.614 -4.589 -12.871 1.00 87.31 78 ASP A CA 1
ATOM 604 C C . ASP A 1 78 ? -23.081 -4.716 -14.333 1.00 87.31 78 ASP A C 1
ATOM 606 O O . ASP A 1 78 ? -22.393 -4.325 -15.279 1.00 87.31 78 ASP A O 1
ATOM 610 N N . ALA A 1 79 ? -24.332 -5.143 -14.523 1.00 89.50 79 ALA A N 1
ATOM 611 C CA . ALA A 1 79 ? -24.907 -5.328 -15.848 1.00 89.50 79 ALA A CA 1
ATOM 612 C C . ALA A 1 79 ? -25.158 -4.013 -16.609 1.00 89.50 79 ALA A C 1
ATOM 614 O O . ALA A 1 79 ? -25.157 -4.020 -17.842 1.00 89.50 79 ALA A O 1
ATOM 615 N N . ILE A 1 80 ? -25.390 -2.894 -15.913 1.00 92.56 80 ILE A N 1
ATOM 616 C CA . ILE A 1 80 ? -25.853 -1.640 -16.539 1.00 92.56 80 ILE A CA 1
ATOM 617 C C . ILE A 1 80 ? -24.883 -0.464 -16.445 1.00 92.56 80 ILE A C 1
ATOM 619 O O . ILE A 1 80 ? -24.955 0.433 -17.283 1.00 92.56 80 ILE A O 1
ATOM 623 N N . SER A 1 81 ? -24.017 -0.430 -15.430 1.00 91.06 81 SER A N 1
ATOM 624 C CA . SER A 1 81 ? -23.275 0.776 -15.039 1.00 91.06 81 SER A CA 1
ATOM 625 C C . SER A 1 81 ? -22.397 1.296 -16.171 1.00 91.06 81 SER A C 1
ATOM 627 O O . SER A 1 81 ? -22.465 2.471 -16.508 1.00 91.06 81 SER A O 1
ATOM 629 N N . ARG A 1 82 ? -21.662 0.421 -16.862 1.00 88.19 82 ARG A N 1
ATOM 630 C CA . ARG A 1 82 ? -20.850 0.800 -18.032 1.00 88.19 82 ARG A CA 1
ATOM 631 C C . ARG A 1 82 ? -21.642 1.504 -19.139 1.00 88.19 82 ARG A C 1
ATOM 633 O O . ARG A 1 82 ? -21.119 2.416 -19.768 1.00 88.19 82 ARG A O 1
ATOM 640 N N . TYR A 1 83 ? -22.898 1.115 -19.360 1.00 90.19 83 TYR A N 1
ATOM 641 C CA . TYR A 1 83 ? -23.753 1.718 -20.386 1.00 90.19 83 TYR A CA 1
ATOM 642 C C . TYR A 1 83 ? -24.332 3.054 -19.924 1.00 90.19 83 TYR A C 1
ATOM 644 O O . TYR A 1 83 ? -24.408 3.993 -20.709 1.00 90.19 83 TYR A O 1
ATOM 652 N N . ILE A 1 84 ? -24.691 3.154 -18.640 1.00 90.12 84 ILE A N 1
ATOM 653 C CA . ILE A 1 84 ? -25.095 4.422 -18.021 1.00 90.12 84 ILE A CA 1
ATOM 654 C C . ILE A 1 84 ? -23.938 5.419 -18.099 1.00 90.12 84 ILE A C 1
ATOM 656 O O . ILE A 1 84 ? -24.135 6.548 -18.534 1.00 90.12 84 ILE A O 1
ATOM 660 N N . TYR A 1 85 ? -22.724 4.988 -17.755 1.00 87.25 85 TYR A N 1
ATOM 661 C CA . TYR A 1 85 ? -21.527 5.817 -17.832 1.00 87.25 85 TYR A CA 1
ATOM 662 C C . TYR A 1 85 ? -21.240 6.278 -19.264 1.00 87.25 85 TYR A C 1
ATOM 664 O O . TYR A 1 85 ? -21.027 7.464 -19.489 1.00 87.25 85 TYR A O 1
ATOM 672 N N . ALA A 1 86 ? -21.302 5.369 -20.244 1.00 85.69 86 ALA A N 1
ATOM 673 C CA . ALA A 1 86 ? -21.145 5.718 -21.656 1.00 85.69 86 ALA A CA 1
ATOM 674 C C . ALA A 1 86 ? -22.183 6.758 -22.115 1.00 85.69 86 ALA A C 1
ATOM 676 O O . ALA A 1 86 ? -21.824 7.721 -22.794 1.00 85.69 86 ALA A O 1
ATOM 677 N N . GLY A 1 87 ? -23.444 6.603 -21.692 1.00 86.69 87 GLY A N 1
ATOM 678 C CA . GLY A 1 87 ? -24.509 7.570 -21.957 1.00 86.69 87 GLY A CA 1
ATOM 679 C C . GLY A 1 87 ? -24.235 8.940 -21.331 1.00 86.69 87 GLY A C 1
ATOM 680 O O . GLY A 1 87 ? -24.347 9.950 -22.017 1.00 86.69 87 GLY A O 1
ATOM 681 N N . LEU A 1 88 ? -23.793 8.978 -20.069 1.00 84.50 88 LEU A N 1
ATOM 682 C CA . LEU A 1 88 ? -23.440 10.215 -19.354 1.00 84.50 88 LEU A CA 1
ATOM 683 C C . LEU A 1 88 ? -22.224 10.948 -19.949 1.00 84.50 88 LEU A C 1
ATOM 685 O O . LEU A 1 88 ? -22.015 12.115 -19.646 1.00 84.50 88 LEU A O 1
ATOM 689 N N . GLN A 1 89 ? -21.392 10.280 -20.755 1.00 83.75 89 GLN A N 1
ATOM 690 C CA . GLN A 1 89 ? -20.249 10.892 -21.449 1.00 83.75 89 GLN A CA 1
ATOM 691 C C . GLN A 1 89 ? -20.574 11.309 -22.897 1.00 83.75 89 GLN A C 1
ATOM 693 O O . GLN A 1 89 ? -19.670 11.672 -23.646 1.00 83.75 89 GLN A O 1
ATOM 698 N N . GLY A 1 90 ? -21.840 11.223 -23.324 1.00 80.81 90 GLY A N 1
ATOM 699 C CA . GLY A 1 90 ? -22.250 11.569 -24.690 1.00 80.81 90 GLY A CA 1
ATOM 700 C C . GLY A 1 90 ? -21.820 10.554 -25.760 1.00 80.81 90 GLY A C 1
ATOM 701 O O . GLY A 1 90 ? -21.890 10.841 -26.956 1.00 80.81 90 GLY A O 1
ATOM 702 N N . GLY A 1 91 ? -21.401 9.346 -25.366 1.00 77.44 91 GLY A N 1
ATOM 703 C CA . GLY A 1 91 ? -21.076 8.255 -26.289 1.00 77.44 91 GLY A CA 1
ATOM 704 C C . GLY A 1 91 ? -22.320 7.504 -26.776 1.00 77.44 91 GLY A C 1
ATOM 705 O O . GLY A 1 91 ? -23.350 7.490 -26.099 1.00 77.44 91 GLY A O 1
ATOM 706 N N . SER A 1 92 ? -22.241 6.861 -27.945 1.00 79.25 92 SER A N 1
ATOM 707 C CA . SER A 1 92 ? -23.271 5.909 -28.396 1.00 79.25 92 SER A CA 1
ATOM 708 C C . SER A 1 92 ? -23.274 4.682 -27.480 1.00 79.25 92 SER A C 1
ATOM 710 O O . SER A 1 92 ? -22.202 4.120 -27.236 1.00 79.25 92 SER A O 1
ATOM 712 N N . ILE A 1 93 ? -24.437 4.220 -27.021 1.00 83.75 93 ILE A N 1
ATOM 713 C CA . ILE A 1 93 ? -24.515 3.066 -26.115 1.00 83.75 93 ILE A CA 1
ATOM 714 C C . ILE A 1 93 ? -24.229 1.755 -26.866 1.00 83.75 93 ILE A C 1
ATOM 716 O O . ILE A 1 93 ? -23.431 0.951 -26.391 1.00 83.75 93 ILE A O 1
ATOM 720 N N . MET A 1 94 ? -24.848 1.539 -28.036 1.00 84.94 94 MET A N 1
ATOM 721 C CA . MET A 1 94 ? -24.727 0.295 -28.823 1.00 84.94 94 MET A CA 1
ATOM 722 C C . MET A 1 94 ? -24.714 0.547 -30.339 1.00 84.94 94 MET A C 1
ATOM 724 O O . MET A 1 94 ? -25.595 0.091 -31.078 1.00 84.94 94 MET A O 1
ATOM 728 N N . LYS A 1 95 ? -23.685 1.263 -30.806 1.00 84.06 95 LYS A N 1
ATOM 729 C CA . LYS A 1 95 ? -23.467 1.594 -32.223 1.00 84.06 95 LYS A CA 1
ATOM 730 C C . LYS A 1 95 ? -23.530 0.363 -33.132 1.00 84.06 95 LYS A C 1
ATOM 732 O O . LYS A 1 95 ? -22.832 -0.619 -32.885 1.00 84.06 95 LYS A O 1
ATOM 737 N N . GLY A 1 96 ? -24.347 0.415 -34.184 1.00 85.56 96 GLY A N 1
ATOM 738 C CA . GLY A 1 96 ? -24.481 -0.662 -35.174 1.00 85.56 96 GLY A CA 1
ATOM 739 C C . GLY A 1 96 ? -25.086 -1.990 -34.685 1.00 85.56 96 GLY A C 1
ATOM 740 O O . GLY A 1 96 ? -25.150 -2.934 -35.470 1.00 85.56 96 GLY A O 1
ATOM 741 N N . TRP A 1 97 ? -25.529 -2.091 -33.426 1.00 86.38 97 TRP A N 1
ATOM 742 C CA . TRP A 1 97 ? -26.154 -3.304 -32.872 1.00 86.38 97 TRP A CA 1
ATOM 743 C C . TRP A 1 97 ? -27.646 -3.119 -32.585 1.00 86.38 97 TRP A C 1
ATOM 745 O O . TRP A 1 97 ? -28.462 -3.980 -32.914 1.00 86.38 97 TRP A O 1
ATOM 755 N N . MET A 1 98 ? -28.016 -1.989 -31.981 1.00 90.25 98 MET A N 1
ATOM 756 C CA . MET A 1 98 ? -29.410 -1.642 -31.697 1.00 90.25 98 MET A CA 1
ATOM 757 C C . MET A 1 98 ? -29.991 -0.780 -32.825 1.00 90.25 98 MET A C 1
ATOM 759 O O . MET A 1 98 ? -29.258 -0.095 -33.530 1.00 90.25 98 MET A O 1
ATOM 763 N N . LYS A 1 99 ? -31.323 -0.811 -33.004 1.00 89.19 99 LYS A N 1
ATOM 764 C CA . LYS A 1 99 ? -32.019 0.029 -34.007 1.00 89.19 99 LYS A CA 1
ATOM 765 C C . LYS A 1 99 ? -31.805 1.526 -33.767 1.00 89.19 99 LYS A C 1
ATOM 767 O O . LYS A 1 99 ? -31.805 2.298 -34.716 1.00 89.19 99 LYS A O 1
ATOM 772 N N . ASP A 1 100 ? -31.665 1.889 -32.500 1.00 90.25 100 ASP A N 1
ATOM 773 C CA . ASP A 1 100 ? -31.276 3.207 -32.026 1.00 90.25 100 ASP A CA 1
ATOM 774 C C . ASP A 1 100 ? -29.997 3.026 -31.201 1.00 90.25 100 ASP A C 1
ATOM 776 O O . ASP A 1 100 ? -29.975 2.241 -30.250 1.00 90.25 100 ASP A O 1
ATOM 780 N N . GLU A 1 101 ? -28.924 3.709 -31.593 1.00 90.88 101 GLU A N 1
ATOM 781 C CA . GLU A 1 101 ? -27.599 3.575 -30.979 1.00 90.88 101 GLU A CA 1
ATOM 782 C C . GLU A 1 101 ? -27.546 4.152 -29.557 1.00 90.88 101 GLU A C 1
ATOM 784 O O . GLU A 1 101 ? -26.640 3.808 -28.791 1.00 90.88 101 GLU A O 1
ATOM 789 N N . ASN A 1 102 ? -28.531 4.975 -29.185 1.00 90.44 102 ASN A N 1
ATOM 790 C CA . ASN A 1 102 ? -28.710 5.529 -27.845 1.00 90.44 102 ASN A CA 1
ATOM 791 C C . ASN A 1 102 ? -29.525 4.612 -26.922 1.00 90.44 102 ASN A C 1
ATOM 793 O O . ASN A 1 102 ? -29.716 4.945 -25.751 1.00 90.44 102 ASN A O 1
ATOM 797 N N . VAL A 1 103 ? -29.985 3.456 -27.414 1.00 92.56 103 VAL A N 1
ATOM 798 C CA . VAL A 1 103 ? -30.799 2.497 -26.658 1.00 92.56 103 VAL A CA 1
ATOM 799 C C . VAL A 1 103 ? -30.058 1.173 -26.477 1.00 92.56 103 VAL A C 1
ATOM 801 O O . VAL A 1 103 ? -29.373 0.695 -27.374 1.00 92.56 103 VAL A O 1
ATOM 804 N N . MET A 1 104 ? -30.237 0.532 -25.321 1.00 92.38 104 MET A N 1
ATOM 805 C CA . MET A 1 104 ? -29.760 -0.825 -25.035 1.00 92.38 104 MET A CA 1
ATOM 806 C C . MET A 1 104 ? -30.772 -1.593 -24.184 1.00 92.38 104 MET A C 1
ATOM 808 O O . MET A 1 104 ? -31.429 -1.021 -23.316 1.00 92.38 104 MET A O 1
ATOM 812 N N . ILE A 1 105 ? -30.862 -2.908 -24.397 1.00 94.62 105 ILE A N 1
ATOM 813 C CA . ILE A 1 105 ? -31.577 -3.823 -23.504 1.00 94.62 105 ILE A CA 1
ATOM 814 C C . ILE A 1 105 ? -30.553 -4.611 -22.689 1.00 94.62 105 ILE A C 1
ATOM 816 O O . ILE A 1 105 ? -29.744 -5.350 -23.244 1.00 94.62 105 ILE A O 1
ATOM 820 N N . ALA A 1 106 ? -30.599 -4.464 -21.369 1.00 93.75 106 ALA A N 1
ATOM 821 C CA . ALA A 1 106 ? -29.714 -5.153 -20.438 1.00 93.75 106 ALA A CA 1
ATOM 822 C C . ALA A 1 106 ? -30.518 -6.028 -19.472 1.00 93.75 106 ALA A C 1
ATOM 824 O O . ALA A 1 106 ? -31.663 -5.724 -19.148 1.00 93.75 106 ALA A O 1
ATOM 825 N N . CYS A 1 107 ? -29.906 -7.099 -18.982 1.00 95.00 107 CYS A N 1
ATOM 826 C CA . CYS A 1 107 ? -30.491 -8.011 -18.007 1.00 95.00 107 CYS A CA 1
ATOM 827 C C . CYS A 1 107 ? -29.532 -8.146 -16.825 1.00 95.00 107 CYS A C 1
ATOM 829 O O . CYS A 1 107 ? -28.327 -8.243 -17.052 1.00 95.00 107 CYS A O 1
ATOM 831 N N . CYS A 1 108 ? -30.037 -8.141 -15.588 1.00 93.38 108 CYS A N 1
ATOM 832 C CA . CYS A 1 108 ? -29.183 -8.449 -14.439 1.00 93.38 108 CYS A CA 1
ATOM 833 C C . CYS A 1 108 ? -28.726 -9.914 -14.466 1.00 93.38 108 CYS A C 1
ATOM 835 O O . CYS A 1 108 ? -29.362 -10.766 -15.092 1.00 93.38 108 CYS A O 1
ATOM 837 N N . SER A 1 109 ? -27.642 -10.199 -13.749 1.00 91.38 109 SER A N 1
ATOM 838 C CA . SER A 1 109 ? -27.020 -11.527 -13.705 1.00 91.38 109 SER A CA 1
ATOM 839 C C . SER A 1 109 ? -27.710 -12.520 -12.750 1.00 91.38 109 SER A C 1
ATOM 841 O O . SER A 1 109 ? -27.214 -13.628 -12.558 1.00 91.38 109 SER A O 1
ATOM 843 N N . ASP A 1 110 ? -28.879 -12.176 -12.184 1.00 88.94 110 ASP A N 1
ATOM 844 C CA . ASP A 1 110 ? -29.682 -13.112 -11.381 1.00 88.94 110 ASP A CA 1
ATOM 845 C C . ASP A 1 110 ? -30.331 -14.160 -12.298 1.00 88.94 110 ASP A C 1
ATOM 847 O O . ASP A 1 110 ? -31.391 -13.941 -12.884 1.00 88.94 110 ASP A O 1
ATOM 851 N N . GLY A 1 111 ? -29.675 -15.314 -12.427 1.00 87.56 111 GLY A N 1
ATOM 852 C CA . GLY A 1 111 ? -30.102 -16.393 -13.317 1.00 87.56 111 GLY A CA 1
ATOM 853 C C . GLY A 1 111 ? -31.428 -17.061 -12.939 1.00 87.56 111 GLY A C 1
ATOM 854 O O . GLY A 1 111 ? -32.019 -17.726 -13.783 1.00 87.56 111 GLY A O 1
ATOM 855 N N . THR A 1 112 ? -31.928 -16.887 -11.708 1.00 93.94 112 THR A N 1
ATOM 856 C CA . THR A 1 112 ? -33.181 -17.528 -11.259 1.00 93.94 112 THR A CA 1
ATOM 857 C C . THR A 1 112 ? -34.391 -16.603 -11.339 1.00 93.94 112 THR A C 1
ATOM 859 O O . THR A 1 112 ? -35.520 -17.073 -11.502 1.00 93.94 112 THR A O 1
ATOM 862 N N . ARG A 1 113 ? -34.177 -15.286 -11.249 1.00 93.94 113 ARG A N 1
ATOM 863 C CA . ARG A 1 113 ? -35.236 -14.267 -11.310 1.00 93.94 113 ARG A CA 1
ATOM 864 C C . ARG A 1 113 ? -34.766 -12.960 -11.974 1.00 93.94 113 ARG A C 1
ATOM 866 O O . ARG A 1 113 ? -34.787 -11.901 -11.335 1.00 93.94 113 ARG A O 1
ATOM 873 N N . PRO A 1 114 ? -34.332 -13.006 -13.247 1.00 96.25 114 PRO A N 1
ATOM 874 C CA . PRO A 1 114 ? -33.702 -11.857 -13.874 1.00 96.25 114 PRO A CA 1
ATOM 875 C C . PRO A 1 114 ? -34.673 -10.700 -14.109 1.00 96.25 114 PRO A C 1
ATOM 877 O O . PRO A 1 114 ? -35.866 -10.883 -14.370 1.00 96.25 114 PRO A O 1
ATOM 880 N N . VAL A 1 115 ? -34.120 -9.492 -14.076 1.00 97.19 115 VAL A N 1
ATOM 881 C CA . VAL A 1 115 ? -34.810 -8.235 -14.372 1.00 97.19 115 VAL A CA 1
ATOM 882 C C . VAL A 1 115 ? -34.219 -7.650 -15.646 1.00 97.19 115 VAL A C 1
ATOM 884 O O . VAL A 1 115 ? -32.996 -7.553 -15.780 1.00 97.19 115 VAL A O 1
ATOM 887 N N . VAL A 1 116 ? -35.090 -7.264 -16.576 1.00 96.88 116 VAL A N 1
ATOM 888 C CA . VAL A 1 116 ? -34.719 -6.725 -17.885 1.00 96.88 116 VAL A CA 1
ATOM 889 C C . VAL A 1 116 ? -35.009 -5.234 -17.925 1.00 96.88 116 VAL A C 1
ATOM 891 O O . VAL A 1 116 ? -36.072 -4.764 -17.515 1.00 96.88 116 VAL A O 1
ATOM 894 N N . PHE A 1 117 ? -34.056 -4.487 -18.461 1.00 96.56 117 PHE A N 1
ATOM 895 C CA . PHE A 1 117 ? -34.051 -3.041 -18.454 1.00 96.56 117 PHE A CA 1
ATOM 896 C C . PHE A 1 117 ? -33.835 -2.492 -19.855 1.00 96.56 117 PHE A C 1
ATOM 898 O O . PHE A 1 117 ? -32.925 -2.930 -20.559 1.00 96.56 117 PHE A O 1
ATOM 905 N N . LYS A 1 118 ? -34.616 -1.477 -20.219 1.00 96.12 118 LYS A N 1
ATOM 906 C CA . LYS A 1 118 ? -34.321 -0.590 -21.343 1.00 96.12 118 LYS A CA 1
ATOM 907 C C . LYS A 1 118 ? -33.500 0.579 -20.816 1.00 96.12 118 LYS A C 1
ATOM 909 O O . LYS A 1 118 ? -33.957 1.273 -19.916 1.00 96.12 118 LYS A O 1
ATOM 914 N N . ILE A 1 119 ? -32.304 0.784 -21.349 1.00 94.88 119 ILE A N 1
ATOM 915 C CA . ILE A 1 119 ? -31.439 1.933 -21.064 1.00 94.88 119 ILE A CA 1
ATOM 916 C C . ILE A 1 119 ? -31.482 2.844 -22.286 1.00 94.88 119 ILE A C 1
ATOM 918 O O . ILE A 1 119 ? -31.353 2.357 -23.406 1.00 94.88 119 ILE A O 1
ATOM 922 N N . GLU A 1 120 ? -31.667 4.139 -22.066 1.00 93.25 120 GLU A N 1
ATOM 923 C CA . GLU A 1 120 ? -31.804 5.142 -23.118 1.00 93.25 120 GLU A CA 1
ATOM 924 C C . GLU A 1 120 ? -31.039 6.410 -22.735 1.00 93.25 120 GLU A C 1
ATOM 926 O O . GLU A 1 120 ? -31.246 6.970 -21.652 1.00 93.25 120 GLU A O 1
ATOM 931 N N . ARG A 1 121 ? -30.135 6.861 -23.608 1.00 90.75 121 ARG A N 1
ATOM 932 C CA . ARG A 1 121 ? -29.508 8.180 -23.479 1.00 90.75 121 ARG A CA 1
ATOM 933 C C . ARG A 1 121 ? -30.505 9.241 -23.937 1.00 90.75 121 ARG A C 1
ATOM 935 O O . ARG A 1 121 ? -31.099 9.095 -24.998 1.00 90.75 121 ARG A O 1
ATOM 942 N N . ILE A 1 122 ? -30.678 10.284 -23.132 1.00 86.50 122 ILE A N 1
ATOM 943 C CA . ILE A 1 122 ? -31.488 11.451 -23.486 1.00 86.50 122 ILE A CA 1
ATOM 944 C C . ILE A 1 122 ? -30.510 12.601 -23.683 1.00 86.50 122 ILE A C 1
ATOM 946 O O . ILE A 1 122 ? -29.789 12.940 -22.747 1.00 86.50 122 ILE A O 1
ATOM 950 N N . ASP A 1 123 ? -30.478 13.156 -24.890 1.00 81.75 123 ASP A N 1
ATOM 951 C CA . ASP A 1 123 ? -29.703 14.354 -25.197 1.00 81.75 123 ASP A CA 1
ATOM 952 C C . ASP A 1 123 ? -30.587 15.582 -24.941 1.00 81.75 123 ASP A C 1
ATOM 954 O O . ASP A 1 123 ? -31.760 15.591 -25.318 1.00 81.75 123 ASP A O 1
ATOM 958 N N . VAL A 1 124 ? -30.044 16.600 -24.277 1.00 74.19 124 VAL A N 1
ATOM 959 C CA . VAL A 1 124 ? -30.719 17.889 -24.073 1.00 74.19 124 VAL A CA 1
ATOM 960 C C . VAL A 1 124 ? -30.121 18.874 -25.076 1.00 74.19 124 VAL A C 1
ATOM 962 O O . VAL A 1 124 ? -28.900 18.986 -25.161 1.00 74.19 124 VAL A O 1
ATOM 965 N N . GLU A 1 125 ? -30.953 19.543 -25.875 1.00 58.62 125 GLU A N 1
ATOM 966 C CA . GLU A 1 125 ? -30.487 20.581 -26.803 1.00 58.62 125 GLU A CA 1
ATOM 967 C C . GLU A 1 125 ? -30.187 21.876 -26.028 1.00 58.62 125 GLU A C 1
ATOM 969 O O . GLU A 1 125 ? -31.059 22.420 -25.348 1.00 58.62 125 GLU A O 1
ATOM 974 N N . ASP A 1 126 ? -28.948 22.370 -26.123 1.00 46.19 126 ASP A N 1
ATOM 975 C CA . ASP A 1 126 ? -28.546 23.673 -25.585 1.00 46.19 126 ASP A CA 1
ATOM 976 C C . ASP A 1 126 ? -29.076 24.805 -26.487 1.00 46.19 126 ASP A C 1
ATOM 978 O O . ASP A 1 126 ? -28.477 25.141 -27.512 1.00 46.19 126 ASP A O 1
ATOM 982 N N . ASP A 1 127 ? -30.174 25.453 -26.094 1.00 40.16 127 ASP A N 1
ATOM 983 C CA . ASP A 1 127 ? -30.607 26.725 -26.687 1.00 40.16 127 ASP A CA 1
ATOM 984 C C . ASP A 1 127 ? -29.703 27.888 -26.209 1.00 40.16 127 ASP A C 1
ATOM 986 O O . ASP A 1 127 ? -30.084 28.703 -25.367 1.00 40.16 127 ASP A O 1
ATOM 990 N N . ALA A 1 128 ? -28.484 27.994 -26.757 1.00 32.25 128 ALA A N 1
ATOM 991 C CA . ALA A 1 128 ? -27.699 29.238 -26.790 1.00 32.25 128 ALA A CA 1
ATOM 992 C C . ALA A 1 128 ? -26.611 29.204 -27.893 1.00 32.25 128 ALA A C 1
ATOM 994 O O . ALA A 1 128 ? -25.849 28.241 -27.986 1.00 32.25 128 ALA A O 1
ATOM 995 N N . PRO A 1 129 ? -26.469 30.250 -28.735 1.00 37.25 129 PRO A N 1
ATOM 996 C CA . PRO A 1 129 ? -25.626 30.184 -29.925 1.00 37.25 129 PRO A CA 1
ATOM 997 C C . PRO A 1 129 ? -24.147 30.398 -29.578 1.00 37.25 129 PRO A C 1
ATOM 999 O O . PRO A 1 129 ? -23.728 31.506 -29.239 1.00 37.25 129 PRO A O 1
ATOM 1002 N N . SER A 1 130 ? -23.328 29.357 -29.732 1.00 31.70 130 SER A N 1
ATOM 1003 C CA . SER A 1 130 ? -21.869 29.480 -29.701 1.00 31.70 130 SER A CA 1
ATOM 1004 C C . SER A 1 130 ? -21.327 29.873 -31.082 1.00 31.70 130 SER A C 1
ATOM 1006 O O . SER A 1 130 ? -21.672 29.318 -32.127 1.00 31.70 130 SER A O 1
ATOM 1008 N N . GLN A 1 131 ? -20.501 30.918 -31.090 1.00 31.31 131 GLN A N 1
ATOM 1009 C CA . GLN A 1 131 ? -19.850 31.458 -32.278 1.00 31.31 131 GLN A CA 1
ATOM 1010 C C . GLN A 1 131 ? -18.886 30.434 -32.891 1.00 31.31 131 GLN A C 1
ATOM 1012 O O . GLN A 1 131 ? -18.033 29.867 -32.213 1.00 31.31 131 GLN A O 1
ATOM 1017 N N . LYS A 1 132 ? -19.011 30.245 -34.209 1.00 38.75 132 LYS A N 1
ATOM 1018 C CA . LYS A 1 132 ? -18.096 29.469 -35.054 1.00 38.75 132 LYS A CA 1
ATOM 1019 C C . LYS A 1 132 ? -16.669 30.011 -34.985 1.00 38.75 132 LYS A C 1
ATOM 1021 O O . LYS A 1 132 ? -16.476 31.186 -35.282 1.00 38.75 132 LYS A O 1
ATOM 1026 N N . THR A 1 133 ? -15.691 29.115 -34.859 1.00 27.72 133 THR A N 1
ATOM 1027 C CA . THR A 1 133 ? -14.413 29.237 -35.583 1.00 27.72 133 THR A CA 1
ATOM 1028 C C . THR A 1 133 ? -13.791 27.863 -35.866 1.00 27.72 133 THR A C 1
ATOM 1030 O O . THR A 1 133 ? -13.344 27.188 -34.949 1.00 27.72 133 THR A O 1
ATOM 1033 N N . ALA A 1 134 ? -13.774 27.530 -37.165 1.00 29.94 134 ALA A N 1
ATOM 1034 C CA . ALA A 1 134 ? -12.788 26.767 -37.946 1.00 29.94 134 ALA A CA 1
ATOM 1035 C C . ALA A 1 134 ? -12.389 25.325 -37.544 1.00 29.94 134 ALA A C 1
ATOM 1037 O O . ALA A 1 134 ? -11.570 25.098 -36.657 1.00 29.94 134 ALA A O 1
ATOM 1038 N N . GLU A 1 135 ? -12.890 24.372 -38.340 1.00 34.09 135 GLU A N 1
ATOM 1039 C CA . GLU A 1 135 ? -12.306 23.049 -38.613 1.00 34.09 135 GLU A CA 1
ATOM 1040 C C . GLU A 1 135 ? -10.982 23.145 -39.393 1.00 34.09 135 GLU A C 1
ATOM 1042 O O . GLU A 1 135 ? -10.851 24.023 -40.243 1.00 34.09 135 GLU A O 1
ATOM 1047 N N . GLU A 1 136 ? -10.061 22.195 -39.154 1.00 27.20 136 GLU A N 1
ATOM 1048 C CA . GLU A 1 136 ? -9.334 21.371 -40.157 1.00 27.20 136 GLU A CA 1
ATOM 1049 C C . GLU A 1 136 ? -8.203 20.534 -39.488 1.00 27.20 136 GLU A C 1
ATOM 1051 O O . GLU A 1 136 ? -7.657 20.952 -38.468 1.00 27.20 136 GLU A O 1
ATOM 1056 N N . PRO A 1 137 ? -7.705 19.423 -40.079 1.00 30.91 137 PRO A N 1
ATOM 1057 C CA . PRO A 1 137 ? -8.407 18.264 -40.633 1.00 30.91 137 PRO A CA 1
ATOM 1058 C C . PRO A 1 137 ? -7.885 16.921 -40.043 1.00 30.91 137 PRO A C 1
ATOM 1060 O O . PRO A 1 137 ? -6.783 16.809 -39.501 1.00 30.91 137 PRO A O 1
ATOM 1063 N N . SER A 1 138 ? -8.676 15.856 -40.183 1.00 32.16 138 SER A N 1
ATOM 1064 C CA . SER A 1 138 ? -8.377 14.485 -39.736 1.00 32.16 138 SER A CA 1
ATOM 1065 C C . SER A 1 138 ? -7.210 13.823 -40.493 1.00 32.16 138 SER A C 1
ATOM 1067 O O . SER A 1 138 ? -7.194 13.814 -41.724 1.00 32.16 138 SER A O 1
ATOM 1069 N N . LYS A 1 139 ? -6.279 13.181 -39.769 1.00 29.73 139 LYS A N 1
ATOM 1070 C CA . LYS A 1 139 ? -5.296 12.229 -40.331 1.00 29.73 139 LYS A CA 1
ATOM 1071 C C . LYS A 1 139 ? -5.916 10.826 -40.487 1.00 29.73 139 LYS A C 1
ATOM 1073 O O . LYS A 1 139 ? -6.735 10.448 -39.651 1.00 29.73 139 LYS A O 1
ATOM 1078 N N . PRO A 1 140 ? -5.533 10.047 -41.517 1.00 27.12 140 PRO A N 1
ATOM 1079 C CA . PRO A 1 140 ? -6.178 8.778 -41.845 1.00 27.12 140 PRO A CA 1
ATOM 1080 C C . PRO A 1 140 ? -5.781 7.662 -40.869 1.00 27.12 140 PRO A C 1
ATOM 1082 O O . PRO A 1 140 ? -4.607 7.509 -40.528 1.00 27.12 140 PRO A O 1
ATOM 1085 N N . VAL A 1 141 ? -6.765 6.865 -40.452 1.00 33.31 141 VAL A N 1
ATOM 1086 C CA . VAL A 1 141 ? -6.560 5.609 -39.721 1.00 33.31 141 VAL A CA 1
ATOM 1087 C C . VAL A 1 141 ? -6.195 4.528 -40.736 1.00 33.31 141 VAL A C 1
ATOM 1089 O O . VAL A 1 141 ? -6.913 4.315 -41.708 1.00 33.31 141 VAL A O 1
ATOM 1092 N N . VAL A 1 142 ? -5.054 3.878 -40.523 1.00 30.25 142 VAL A N 1
ATOM 1093 C CA . VAL A 1 142 ? -4.611 2.701 -41.275 1.00 30.25 142 VAL A CA 1
ATOM 1094 C C . VAL A 1 142 ? -5.221 1.442 -40.658 1.00 30.25 142 VAL A C 1
ATOM 1096 O O . VAL A 1 142 ? -5.103 1.219 -39.454 1.00 30.25 142 VAL A O 1
ATOM 1099 N N . ASP A 1 143 ? -5.871 0.629 -41.492 1.00 29.44 143 ASP A N 1
ATOM 1100 C CA . ASP A 1 143 ? -6.465 -0.657 -41.127 1.00 29.44 143 ASP A CA 1
ATOM 1101 C C . ASP A 1 143 ? -5.402 -1.646 -40.623 1.00 29.44 143 ASP A C 1
ATOM 1103 O O . ASP A 1 143 ? -4.506 -2.060 -41.364 1.00 29.44 143 ASP A O 1
ATOM 1107 N N . ALA A 1 144 ? -5.522 -2.066 -39.362 1.00 29.61 144 ALA A N 1
ATOM 1108 C CA . ALA A 1 144 ? -4.743 -3.164 -38.804 1.00 29.61 144 ALA A CA 1
ATOM 1109 C C . ALA A 1 144 ? -5.557 -4.466 -38.863 1.00 29.61 144 ALA A C 1
ATOM 1111 O O . ALA A 1 144 ? -6.527 -4.674 -38.133 1.00 29.61 144 ALA A O 1
ATOM 1112 N N . VAL A 1 145 ? -5.125 -5.347 -39.760 1.00 29.42 145 VAL A N 1
ATOM 1113 C CA . VAL A 1 145 ? -5.599 -6.720 -39.959 1.00 29.42 145 VAL A CA 1
ATOM 1114 C C . VAL A 1 145 ? -5.379 -7.559 -38.687 1.00 29.42 145 VAL A C 1
ATOM 1116 O O . VAL A 1 145 ? -4.256 -7.663 -38.197 1.00 29.42 145 VAL A O 1
ATOM 1119 N N . ARG A 1 146 ? -6.438 -8.202 -38.165 1.00 27.48 146 ARG A N 1
ATOM 1120 C CA . ARG A 1 146 ? -6.352 -9.244 -37.117 1.00 27.48 146 ARG A CA 1
ATOM 1121 C C . ARG A 1 146 ? -5.867 -10.572 -37.722 1.00 27.48 146 ARG A C 1
ATOM 1123 O O . ARG A 1 146 ? -6.487 -11.030 -38.682 1.00 27.48 146 ARG A O 1
ATOM 1130 N N . PRO A 1 147 ? -4.859 -11.253 -37.147 1.00 29.22 147 PRO A N 1
ATOM 1131 C CA . PRO A 1 147 ? -4.598 -12.657 -37.450 1.00 29.22 147 PRO A CA 1
ATOM 1132 C C . PRO A 1 147 ? -5.544 -13.589 -36.677 1.00 29.22 147 PRO A C 1
ATOM 1134 O O . PRO A 1 147 ? -5.971 -13.288 -35.562 1.00 29.22 147 PRO A O 1
ATOM 1137 N N . ALA A 1 148 ? -5.857 -14.719 -37.310 1.00 26.92 148 ALA A N 1
ATOM 1138 C CA . ALA A 1 148 ? -6.806 -15.743 -36.890 1.00 26.92 148 ALA A CA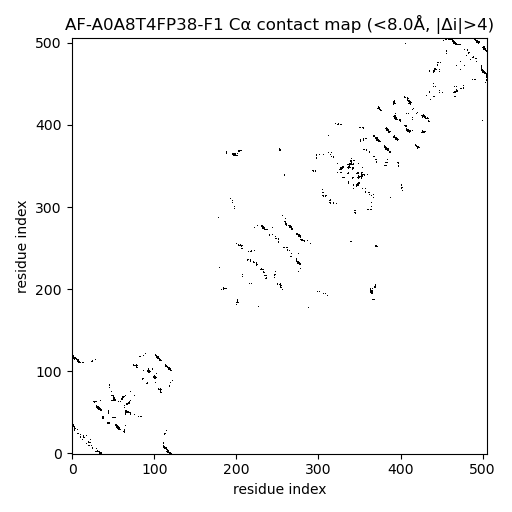 1
ATOM 1139 C C . ALA A 1 148 ? -6.328 -16.611 -35.706 1.00 26.92 148 ALA A C 1
ATOM 1141 O O . ALA A 1 148 ? -5.149 -16.945 -35.598 1.00 26.92 148 ALA A O 1
ATOM 1142 N N . GLU A 1 149 ? -7.279 -17.030 -34.865 1.00 28.86 149 GLU A N 1
ATOM 1143 C CA . GLU A 1 149 ? -7.112 -18.058 -33.829 1.00 28.86 149 GLU A CA 1
ATOM 1144 C C . GLU A 1 149 ? -7.119 -19.476 -34.436 1.00 28.86 149 GLU A C 1
ATOM 1146 O O . GLU A 1 149 ? -7.952 -19.755 -35.304 1.00 28.86 149 GLU A O 1
ATOM 1151 N N . PRO A 1 150 ? -6.281 -20.413 -33.950 1.00 30.47 150 PRO A N 1
ATOM 1152 C CA . PRO A 1 150 ? -6.456 -21.832 -34.216 1.00 30.47 150 PRO A CA 1
ATOM 1153 C C . PRO A 1 150 ? -7.230 -22.553 -33.096 1.00 30.47 150 PRO A C 1
ATOM 1155 O O . PRO A 1 150 ? -7.086 -22.296 -31.903 1.00 30.47 150 PRO A O 1
ATOM 1158 N N . SER A 1 151 ? -8.056 -23.496 -33.542 1.00 28.47 151 SER A N 1
ATOM 1159 C CA . SER A 1 151 ? -9.038 -24.306 -32.820 1.00 28.47 151 SER A CA 1
ATOM 1160 C C . SER A 1 151 ? -8.472 -25.373 -31.864 1.00 28.47 151 SER A C 1
ATOM 1162 O O . SER A 1 151 ? -7.425 -25.967 -32.114 1.00 28.47 151 SER A O 1
ATOM 1164 N N . LYS A 1 152 ? -9.272 -25.680 -30.827 1.00 30.09 152 LYS A N 1
ATOM 1165 C CA . LYS A 1 152 ? -9.178 -26.799 -29.858 1.00 30.09 152 LYS A CA 1
ATOM 1166 C C . LYS A 1 152 ? -8.950 -28.188 -30.490 1.00 30.09 152 LYS A C 1
ATOM 1168 O O . LYS A 1 152 ? -9.347 -28.421 -31.630 1.00 30.09 152 LYS A O 1
ATOM 1173 N N . PRO A 1 153 ? -8.572 -29.171 -29.649 1.00 28.25 153 PRO A N 1
ATOM 1174 C CA . PRO A 1 153 ? -9.441 -30.343 -29.518 1.00 28.25 153 PRO A CA 1
ATOM 1175 C C . PRO A 1 153 ? -9.765 -30.736 -28.064 1.00 28.25 153 PRO A C 1
ATOM 1177 O O . PRO A 1 153 ? -9.042 -30.433 -27.119 1.00 28.25 153 PRO A O 1
ATOM 1180 N N . ALA A 1 154 ? -10.913 -31.401 -27.920 1.00 26.48 154 ALA A N 1
ATOM 1181 C CA . ALA A 1 154 ? -11.499 -31.904 -26.682 1.00 26.48 154 ALA A CA 1
ATOM 1182 C C . ALA A 1 154 ? -10.877 -33.238 -26.226 1.00 26.48 154 ALA A C 1
ATOM 1184 O O . ALA A 1 154 ? -10.490 -34.056 -27.058 1.00 26.48 154 ALA A O 1
ATOM 1185 N N . ALA A 1 155 ? -10.885 -33.496 -24.914 1.00 27.92 155 ALA A N 1
ATOM 1186 C CA . ALA A 1 155 ? -10.699 -34.829 -24.343 1.00 27.92 155 ALA A CA 1
ATOM 1187 C C . ALA A 1 155 ? -11.557 -35.013 -23.077 1.00 27.92 155 ALA A C 1
ATOM 1189 O O . ALA A 1 155 ? -11.891 -34.059 -22.377 1.00 27.92 155 ALA A O 1
ATOM 1190 N N . SER A 1 156 ? -11.953 -36.263 -22.858 1.00 25.69 156 SER A N 1
ATOM 1191 C CA . SER A 1 156 ? -13.125 -36.742 -22.124 1.00 25.69 156 SER A CA 1
ATOM 1192 C C . SER A 1 156 ? -12.778 -37.343 -20.751 1.00 25.69 156 SER A C 1
ATOM 1194 O O . SER A 1 156 ? -11.762 -38.014 -20.629 1.00 25.69 156 SER A O 1
ATOM 1196 N N . ALA A 1 157 ? -13.699 -37.150 -19.794 1.00 25.75 157 ALA A N 1
ATOM 1197 C CA . ALA A 1 157 ? -14.118 -37.990 -18.653 1.00 25.75 157 ALA A CA 1
ATOM 1198 C C . ALA A 1 157 ? -13.094 -38.788 -17.806 1.00 25.75 157 ALA A C 1
ATOM 1200 O O . ALA A 1 157 ? -12.451 -39.706 -18.298 1.00 25.75 157 ALA A O 1
ATOM 1201 N N . ALA A 1 158 ? -13.120 -38.583 -16.477 1.00 25.78 158 ALA A N 1
ATOM 1202 C CA . ALA A 1 158 ? -13.736 -39.500 -15.489 1.00 25.78 158 ALA A CA 1
ATOM 1203 C C . ALA A 1 158 ? -13.340 -39.137 -14.034 1.00 25.78 158 ALA A C 1
ATOM 1205 O O . ALA A 1 158 ? -12.195 -38.797 -13.752 1.00 25.78 158 ALA A O 1
ATOM 1206 N N . ARG A 1 159 ? -14.305 -39.231 -13.105 1.00 28.23 159 ARG A N 1
ATOM 1207 C CA . ARG A 1 159 ? -14.154 -39.101 -11.636 1.00 28.23 159 ARG A CA 1
ATOM 1208 C C . ARG A 1 159 ? -13.769 -40.440 -10.980 1.00 28.23 159 ARG A C 1
ATOM 1210 O O . ARG A 1 159 ? -14.161 -41.485 -11.495 1.00 28.23 159 ARG A O 1
ATOM 1217 N N . PRO A 1 160 ? -13.198 -40.395 -9.763 1.00 28.41 160 PRO A N 1
ATOM 1218 C CA . PRO A 1 160 ? -13.652 -41.265 -8.661 1.00 28.41 160 PRO A CA 1
ATOM 1219 C C . PRO A 1 160 ? -13.871 -40.453 -7.354 1.00 28.41 160 PRO A C 1
ATOM 1221 O O . PRO A 1 160 ? -13.094 -39.559 -7.046 1.00 28.41 160 PRO A O 1
ATOM 1224 N N . ALA A 1 161 ? -15.048 -40.508 -6.716 1.00 25.28 161 ALA A N 1
ATOM 1225 C CA . ALA A 1 161 ? -15.491 -41.418 -5.638 1.00 25.28 161 ALA A CA 1
ATOM 1226 C C . ALA A 1 161 ? -15.035 -41.000 -4.211 1.00 25.28 161 ALA A C 1
ATOM 1228 O O . ALA A 1 161 ? -13.872 -41.148 -3.852 1.00 25.28 161 ALA A O 1
ATOM 1229 N N . GLU A 1 162 ? -15.985 -40.503 -3.402 1.00 29.50 162 GLU A N 1
ATOM 1230 C CA . GLU A 1 162 ? -15.884 -40.250 -1.946 1.00 29.50 162 GLU A CA 1
ATOM 1231 C C . GLU A 1 162 ? -16.155 -41.518 -1.112 1.00 29.50 162 GLU A C 1
ATOM 1233 O O . GLU A 1 162 ? -16.877 -42.410 -1.569 1.00 29.50 162 GLU A O 1
ATOM 1238 N N . PRO A 1 163 ? -15.695 -41.549 0.156 1.00 29.23 163 PRO A N 1
ATOM 1239 C CA . PRO A 1 163 ? -16.510 -42.134 1.234 1.00 29.23 163 PRO A CA 1
ATOM 1240 C C . PRO A 1 163 ? -16.407 -41.325 2.570 1.00 29.23 163 PRO A C 1
ATOM 1242 O O . PRO A 1 163 ? -15.714 -40.312 2.623 1.00 29.23 163 PRO A O 1
ATOM 1245 N N . PRO A 1 164 ? -17.071 -41.719 3.681 1.00 30.52 164 PRO A N 1
ATOM 1246 C CA . PRO A 1 164 ? -18.424 -41.315 4.065 1.00 30.52 164 PRO A CA 1
ATOM 1247 C C . PRO A 1 164 ? -18.495 -40.490 5.379 1.00 30.52 164 PRO A C 1
ATOM 1249 O O . PRO A 1 164 ? -17.561 -40.446 6.178 1.00 30.52 164 PRO A O 1
ATOM 1252 N N . LYS A 1 165 ? -19.664 -39.879 5.628 1.00 29.16 165 LYS A N 1
ATOM 1253 C CA . LYS A 1 165 ? -20.027 -39.133 6.852 1.00 29.16 165 LYS A CA 1
ATOM 1254 C C . LYS A 1 165 ? -20.271 -40.043 8.070 1.00 29.16 165 LYS A C 1
ATOM 1256 O O . LYS A 1 165 ? -20.790 -41.150 7.926 1.00 29.16 165 LYS A O 1
ATOM 1261 N N . LYS A 1 166 ? -20.020 -39.509 9.274 1.00 27.44 166 LYS A N 1
ATOM 1262 C CA . LYS A 1 166 ? -20.646 -39.929 10.542 1.00 27.44 166 LYS A CA 1
ATOM 1263 C C . LYS A 1 166 ? -21.106 -38.709 11.347 1.00 27.44 166 LYS A C 1
ATOM 1265 O O . LYS A 1 166 ? -20.353 -37.752 11.510 1.00 27.44 166 LYS A O 1
ATOM 1270 N N . ASP A 1 167 ? -22.342 -38.795 11.828 1.00 25.38 167 ASP A N 1
ATOM 1271 C CA . ASP A 1 167 ? -23.060 -37.837 12.672 1.00 25.38 167 ASP A CA 1
ATOM 1272 C C . ASP A 1 167 ? -22.555 -37.822 14.129 1.00 25.38 167 ASP A C 1
ATOM 1274 O O . ASP A 1 167 ? -22.184 -38.869 14.652 1.00 25.38 167 ASP A O 1
ATOM 1278 N N . SER A 1 168 ? -22.602 -36.665 14.813 1.00 26.36 168 SER A N 1
ATOM 1279 C CA . SER A 1 168 ? -23.685 -36.324 15.767 1.00 26.36 168 SER A CA 1
ATOM 1280 C C . SER A 1 168 ? -23.332 -35.167 16.732 1.00 26.36 168 SER A C 1
ATOM 1282 O O . SER A 1 168 ? -22.379 -35.253 17.499 1.00 26.36 168 SER A O 1
ATOM 1284 N N . SER A 1 169 ? -24.197 -34.141 16.717 1.00 24.88 169 SER A N 1
ATOM 1285 C CA . SER A 1 169 ? -24.674 -33.255 17.806 1.00 24.88 169 SER A CA 1
ATOM 1286 C C . SER A 1 169 ? -23.706 -32.465 18.713 1.00 24.88 169 SER A C 1
ATOM 1288 O O . SER A 1 169 ? -23.099 -33.011 19.627 1.00 24.88 169 SER A O 1
ATOM 1290 N N . SER A 1 170 ? -23.775 -31.129 18.658 1.00 25.88 170 SER A N 1
ATOM 1291 C CA . SER A 1 170 ? -24.595 -30.311 19.583 1.00 25.88 170 SER A CA 1
ATOM 1292 C C . SER A 1 170 ? -24.573 -28.826 19.169 1.00 25.88 170 SER A C 1
ATOM 1294 O O . SER A 1 170 ? -23.602 -28.336 18.602 1.00 25.88 170 SER A O 1
ATOM 1296 N N . ALA A 1 171 ? -25.696 -28.137 19.368 1.00 28.62 171 ALA A N 1
ATOM 1297 C CA . ALA A 1 171 ? -26.026 -26.842 18.775 1.00 28.62 171 ALA A CA 1
ATOM 1298 C C . ALA A 1 171 ? -25.404 -25.620 19.484 1.00 28.62 171 ALA A C 1
ATOM 1300 O O . ALA A 1 171 ? -25.389 -25.564 20.712 1.00 28.62 171 ALA A O 1
ATOM 1301 N N . ARG A 1 172 ? -25.034 -24.592 18.698 1.00 29.39 172 ARG A N 1
ATOM 1302 C CA . ARG A 1 172 ? -24.965 -23.156 19.061 1.00 29.39 172 ARG A CA 1
ATOM 1303 C C . ARG A 1 172 ? -25.263 -22.295 17.814 1.00 29.39 172 ARG A C 1
ATOM 1305 O O . ARG A 1 172 ? -25.045 -22.779 16.705 1.00 29.39 172 ARG A O 1
ATOM 1312 N N . PRO A 1 173 ? -25.809 -21.072 17.962 1.00 31.62 173 PRO A N 1
ATOM 1313 C CA . PRO A 1 173 ? -26.299 -20.278 16.835 1.00 31.62 173 PRO A CA 1
ATOM 1314 C C . PRO A 1 173 ? -25.131 -19.778 15.975 1.00 31.62 173 PRO A C 1
ATOM 1316 O O . PRO A 1 173 ? -24.127 -19.311 16.511 1.00 31.62 173 PRO A O 1
ATOM 1319 N N . ALA A 1 174 ? -25.255 -19.884 14.651 1.00 29.94 174 ALA A N 1
ATOM 1320 C CA . ALA A 1 174 ? -24.221 -19.468 13.708 1.00 29.94 174 ALA A CA 1
ATOM 1321 C C . ALA A 1 174 ? -24.136 -17.932 13.646 1.00 29.94 174 ALA A C 1
ATOM 1323 O O . ALA A 1 174 ? -24.872 -17.281 12.907 1.00 29.94 174 ALA A O 1
ATOM 1324 N N . GLY A 1 175 ? -23.250 -17.364 14.466 1.00 30.19 175 GLY A N 1
ATOM 1325 C CA . GLY A 1 175 ? -22.685 -16.038 14.243 1.00 30.19 175 GLY A CA 1
ATOM 1326 C C . GLY A 1 175 ? -21.779 -16.049 13.010 1.00 30.19 175 GLY A C 1
ATOM 1327 O O . GLY A 1 175 ? -21.276 -17.102 12.613 1.00 30.19 175 GLY A O 1
ATOM 1328 N N . LEU A 1 176 ? -21.591 -14.878 12.396 1.00 29.70 176 LEU A N 1
ATOM 1329 C CA . LEU A 1 176 ? -20.562 -14.667 11.376 1.00 29.70 176 LEU A CA 1
ATOM 1330 C C . LEU A 1 176 ? -19.230 -15.282 11.851 1.00 29.70 176 LEU A C 1
ATOM 1332 O O . LEU A 1 176 ? -18.892 -15.105 13.023 1.00 29.70 176 LEU A O 1
ATOM 1336 N N . PRO A 1 177 ? -18.460 -15.961 10.982 1.00 28.94 177 PRO A N 1
ATOM 1337 C CA . PRO A 1 177 ? -17.116 -16.377 11.347 1.00 28.94 177 PRO A CA 1
ATOM 1338 C C . PRO A 1 177 ? -16.300 -15.134 11.716 1.00 28.94 177 PRO A C 1
ATOM 1340 O O . PRO A 1 177 ? -16.249 -14.161 10.958 1.00 28.94 177 PRO A O 1
ATOM 1343 N N . ASP A 1 178 ? -15.696 -15.168 12.900 1.00 38.72 178 ASP A N 1
ATOM 1344 C CA . ASP A 1 178 ? -14.820 -14.114 13.386 1.00 38.72 178 ASP A CA 1
ATOM 1345 C C . ASP A 1 178 ? -13.551 -14.120 12.521 1.00 38.72 178 ASP A C 1
ATOM 1347 O O . ASP A 1 178 ? -12.672 -14.969 12.663 1.00 38.72 178 ASP A O 1
ATOM 1351 N N . LEU A 1 179 ? -13.478 -13.200 11.553 1.00 38.59 179 LEU A N 1
ATOM 1352 C CA . LEU A 1 179 ? -12.380 -13.067 10.580 1.00 38.59 179 LEU A CA 1
ATOM 1353 C C . LEU A 1 179 ? -11.008 -12.784 11.229 1.00 38.59 179 LEU A C 1
ATOM 1355 O O . LEU A 1 179 ? -10.009 -12.670 10.514 1.00 38.59 179 LEU A O 1
ATOM 1359 N N . PHE A 1 180 ? -10.964 -12.646 12.557 1.00 41.66 180 PHE A N 1
ATOM 1360 C CA . PHE A 1 180 ? -9.798 -12.252 13.337 1.00 41.66 180 PHE A CA 1
ATOM 1361 C C . PHE A 1 180 ? -9.395 -13.237 14.441 1.00 41.66 180 PHE A C 1
ATOM 1363 O O . PHE A 1 180 ? -8.381 -12.984 15.092 1.00 41.66 180 PHE A O 1
ATOM 1370 N N . GLU A 1 181 ? -10.068 -14.384 14.603 1.00 34.62 181 GLU A N 1
ATOM 1371 C CA . GLU A 1 181 ? -9.530 -15.508 15.390 1.00 34.62 181 GLU A CA 1
ATOM 1372 C C . GLU A 1 181 ? -8.432 -16.246 14.597 1.00 34.62 181 GLU A C 1
ATOM 1374 O O . GLU A 1 181 ? -8.492 -17.448 14.348 1.00 34.62 181 GLU A O 1
ATOM 1379 N N . SER A 1 182 ? -7.395 -15.523 14.176 1.00 37.34 182 SER A N 1
ATOM 1380 C CA . SER A 1 182 ? -6.113 -16.168 13.906 1.00 37.34 182 SER A CA 1
ATOM 1381 C C . SER A 1 182 ? -5.357 -16.260 15.232 1.00 37.34 182 SER A C 1
ATOM 1383 O O . SER A 1 182 ? -5.315 -15.270 15.969 1.00 37.34 182 SER A O 1
ATOM 1385 N N . PRO A 1 183 ? -4.722 -17.404 15.552 1.00 32.59 183 PRO A N 1
ATOM 1386 C CA . PRO A 1 183 ? -3.750 -17.451 16.639 1.00 32.59 183 PRO A CA 1
ATOM 1387 C C . PRO A 1 183 ? -2.681 -16.372 16.410 1.00 32.59 183 PRO A C 1
ATOM 1389 O O . PRO A 1 183 ? -2.517 -15.899 15.281 1.00 32.59 183 PRO A O 1
ATOM 1392 N N . ALA A 1 184 ? -1.973 -15.977 17.477 1.00 36.75 184 ALA A N 1
ATOM 1393 C CA . ALA A 1 184 ? -0.869 -15.016 17.409 1.00 36.75 184 ALA A CA 1
ATOM 1394 C C . ALA A 1 184 ? -0.060 -15.206 16.109 1.00 36.75 184 ALA A C 1
ATOM 1396 O O . ALA A 1 184 ? 0.239 -16.358 15.772 1.00 36.75 184 ALA A O 1
ATOM 1397 N N . PRO A 1 185 ? 0.224 -14.128 15.349 1.00 44.66 185 PRO A N 1
ATOM 1398 C CA . PRO A 1 185 ? 0.780 -14.243 14.006 1.00 44.66 185 PRO A CA 1
ATOM 1399 C C . PRO A 1 185 ? 1.998 -15.163 14.031 1.00 44.66 185 PRO A C 1
ATOM 1401 O O . PRO A 1 185 ? 2.938 -14.923 14.784 1.00 44.66 185 PRO A O 1
ATOM 1404 N N . ALA A 1 186 ? 1.952 -16.243 13.248 1.00 45.78 186 ALA A N 1
ATOM 1405 C CA . ALA A 1 186 ? 3.085 -17.148 13.129 1.00 45.78 186 ALA A CA 1
ATOM 1406 C C . ALA A 1 186 ? 4.292 -16.359 12.604 1.00 45.78 186 ALA A C 1
ATOM 1408 O O . ALA A 1 186 ? 4.164 -15.637 11.608 1.00 45.78 186 ALA A O 1
ATOM 1409 N N . ASP A 1 187 ? 5.437 -16.491 13.277 1.00 51.47 187 ASP A N 1
ATOM 1410 C CA . ASP A 1 187 ? 6.662 -15.795 12.899 1.00 51.47 187 ASP A CA 1
ATOM 1411 C C . ASP A 1 187 ? 7.031 -16.090 11.439 1.00 51.47 187 ASP A C 1
ATOM 1413 O O . ASP A 1 187 ? 6.876 -17.204 10.927 1.00 51.47 187 ASP A O 1
ATOM 1417 N N . PHE A 1 188 ? 7.537 -15.070 10.747 1.00 58.09 188 PHE A N 1
ATOM 1418 C CA . PHE A 1 188 ? 8.120 -15.249 9.422 1.00 58.09 188 PHE A CA 1
ATOM 1419 C C . PHE A 1 188 ? 9.272 -16.256 9.521 1.00 58.09 188 PHE A C 1
ATOM 1421 O O . PHE A 1 188 ? 10.192 -16.041 10.307 1.00 58.09 188 PHE A O 1
ATOM 1428 N N . ARG A 1 189 ? 9.259 -17.318 8.701 1.00 54.41 189 ARG A N 1
ATOM 1429 C CA . ARG A 1 189 ? 10.373 -18.280 8.619 1.00 54.41 189 ARG A CA 1
ATOM 1430 C C . ARG A 1 189 ? 11.677 -17.518 8.374 1.00 54.41 189 ARG A C 1
ATOM 1432 O O . ARG A 1 189 ? 11.770 -16.786 7.386 1.00 54.41 189 ARG A O 1
ATOM 1439 N N . THR A 1 190 ? 12.656 -17.648 9.262 1.00 50.72 190 THR A N 1
ATOM 1440 C CA . THR A 1 190 ? 13.931 -16.920 9.166 1.00 50.72 190 THR A CA 1
ATOM 1441 C C . THR A 1 190 ? 15.022 -17.713 8.451 1.00 50.72 190 THR A C 1
ATOM 1443 O O . THR A 1 190 ? 15.930 -17.100 7.898 1.00 50.72 190 THR A O 1
ATOM 1446 N N . ASP A 1 191 ? 14.900 -19.043 8.371 1.00 50.50 191 ASP A N 1
ATOM 1447 C CA . ASP A 1 191 ? 16.038 -19.909 8.049 1.00 50.50 191 ASP A CA 1
ATOM 1448 C C . ASP A 1 191 ? 15.631 -20.954 6.984 1.00 50.50 191 ASP A C 1
ATOM 1450 O O . ASP A 1 191 ? 15.071 -22.002 7.306 1.00 50.50 191 ASP A O 1
ATOM 1454 N N . GLY A 1 192 ? 15.838 -20.664 5.692 1.00 61.31 192 GLY A N 1
ATOM 1455 C CA . GLY A 1 192 ? 15.575 -21.623 4.605 1.00 61.31 192 GLY A CA 1
ATOM 1456 C C . GLY A 1 192 ? 15.501 -21.021 3.197 1.00 61.31 192 GLY A C 1
ATOM 1457 O O . GLY A 1 192 ? 15.515 -19.799 3.035 1.00 61.31 192 GLY A O 1
ATOM 1458 N N . GLU A 1 193 ? 15.410 -21.889 2.179 1.00 67.25 193 GLU A N 1
ATOM 1459 C CA . GLU A 1 193 ? 15.118 -21.491 0.793 1.00 67.25 193 GLU A CA 1
ATOM 1460 C C . GLU A 1 193 ? 13.833 -20.653 0.735 1.00 67.25 193 GLU A C 1
ATOM 1462 O O . GLU A 1 193 ? 12.872 -20.896 1.474 1.00 67.25 193 GLU A O 1
ATOM 1467 N N . PHE A 1 194 ? 13.815 -19.636 -0.129 1.00 74.12 194 PHE A N 1
ATOM 1468 C CA . PHE A 1 194 ? 12.628 -18.811 -0.304 1.00 74.12 194 PHE A CA 1
ATOM 1469 C C . PHE A 1 194 ? 11.512 -19.643 -0.942 1.00 74.12 194 PHE A C 1
ATOM 1471 O O . PHE A 1 194 ? 11.566 -19.979 -2.121 1.00 74.12 194 PHE A O 1
ATOM 1478 N N . VAL A 1 195 ? 10.495 -19.959 -0.143 1.00 72.38 195 VAL A N 1
ATOM 1479 C CA . VAL A 1 195 ? 9.258 -20.591 -0.602 1.00 72.38 195 VAL A CA 1
ATOM 1480 C C . VAL A 1 195 ? 8.144 -19.555 -0.469 1.00 72.38 195 VAL A C 1
ATOM 1482 O O . VAL A 1 195 ? 7.715 -19.286 0.658 1.00 72.38 195 VAL A O 1
ATOM 1485 N N . PRO A 1 196 ? 7.706 -18.927 -1.574 1.00 72.25 196 PRO A N 1
ATOM 1486 C CA . PRO A 1 196 ? 6.654 -17.924 -1.523 1.00 72.25 196 PRO A CA 1
ATOM 1487 C C . PRO A 1 196 ? 5.322 -18.589 -1.144 1.00 72.25 196 PRO A C 1
ATOM 1489 O O . PRO A 1 196 ? 4.865 -19.522 -1.802 1.00 72.25 196 PRO A O 1
ATOM 1492 N N . GLU A 1 197 ? 4.688 -18.101 -0.079 1.00 78.31 197 GLU A N 1
ATOM 1493 C CA . GLU A 1 197 ? 3.354 -18.516 0.367 1.00 78.31 197 GLU A CA 1
ATOM 1494 C C . GLU A 1 197 ? 2.534 -17.292 0.789 1.00 78.31 197 GLU A C 1
ATOM 1496 O O . GLU A 1 197 ? 3.093 -16.272 1.201 1.00 78.31 197 GLU A O 1
ATOM 1501 N N . LEU A 1 198 ? 1.202 -17.393 0.705 1.00 84.31 198 LEU A N 1
ATOM 1502 C CA . LEU A 1 198 ? 0.324 -16.320 1.164 1.00 84.31 198 LEU A CA 1
ATOM 1503 C C . LEU A 1 198 ? 0.285 -16.264 2.697 1.00 84.31 198 LEU A C 1
ATOM 1505 O O . LEU A 1 198 ? -0.146 -17.205 3.362 1.00 84.31 198 LEU A O 1
ATOM 1509 N N . GLY A 1 199 ? 0.706 -15.132 3.253 1.00 78.56 199 GLY A N 1
ATOM 1510 C CA . GLY A 1 199 ? 0.853 -14.879 4.685 1.00 78.56 199 GLY A CA 1
ATOM 1511 C C . GLY A 1 199 ? -0.273 -14.052 5.301 1.00 78.56 199 GLY A C 1
ATOM 1512 O O . GLY A 1 199 ? 0.001 -13.199 6.141 1.00 78.56 199 GLY A O 1
ATOM 1513 N N . PHE A 1 200 ? -1.535 -14.237 4.898 1.00 81.62 200 PHE A N 1
ATOM 1514 C CA . PHE A 1 200 ? -2.630 -13.424 5.446 1.00 81.62 200 PHE A CA 1
ATOM 1515 C C . PHE A 1 200 ? -2.703 -13.512 6.976 1.00 81.62 200 PHE A C 1
ATOM 1517 O O . PHE A 1 200 ? -2.691 -14.594 7.558 1.00 81.62 200 PHE A O 1
ATOM 1524 N N . GLY A 1 201 ? -2.777 -12.348 7.624 1.00 71.38 201 GLY A N 1
ATOM 1525 C CA . GLY A 1 201 ? -2.745 -12.232 9.084 1.00 71.38 201 GLY A CA 1
ATOM 1526 C C . GLY A 1 201 ? -1.341 -12.240 9.696 1.00 71.38 201 GLY A C 1
ATOM 1527 O O . GLY A 1 201 ? -1.224 -12.009 10.895 1.00 71.38 201 GLY A O 1
ATOM 1528 N N . ARG A 1 202 ? -0.277 -12.438 8.904 1.00 77.00 202 ARG A N 1
ATOM 1529 C CA . ARG A 1 202 ? 1.112 -12.237 9.336 1.00 77.00 202 ARG A CA 1
ATOM 1530 C C . ARG A 1 202 ? 1.536 -10.809 8.998 1.00 77.00 202 ARG A C 1
ATOM 1532 O O . ARG A 1 202 ? 1.380 -10.349 7.870 1.00 77.00 202 ARG A O 1
ATOM 1539 N N . TYR A 1 203 ? 2.049 -10.094 9.987 1.00 82.06 203 TYR A N 1
ATOM 1540 C CA . TYR A 1 203 ? 2.631 -8.763 9.835 1.00 82.06 203 TYR A CA 1
ATOM 1541 C C . TYR A 1 203 ? 3.798 -8.637 10.799 1.00 82.06 203 TYR A C 1
ATOM 1543 O O . TYR A 1 203 ? 3.826 -9.264 11.862 1.00 82.06 203 TYR A O 1
ATOM 1551 N N . TRP A 1 204 ? 4.797 -7.862 10.398 1.00 88.25 204 TRP A N 1
ATOM 1552 C CA . TRP A 1 204 ? 5.996 -7.691 11.193 1.00 88.25 204 TRP A CA 1
ATOM 1553 C C . TRP A 1 204 ? 5.807 -6.531 12.166 1.00 88.25 204 TRP A C 1
ATOM 1555 O O . TRP A 1 204 ? 5.729 -5.375 11.763 1.00 88.25 204 TRP A O 1
ATOM 1565 N N . ARG A 1 205 ? 5.754 -6.844 13.465 1.00 89.69 205 ARG A N 1
ATOM 1566 C CA . ARG A 1 205 ? 5.614 -5.854 14.542 1.00 89.69 205 ARG A CA 1
ATOM 1567 C C . ARG A 1 205 ? 6.946 -5.154 14.842 1.00 89.69 205 ARG A C 1
ATOM 1569 O O . ARG A 1 205 ? 7.505 -5.280 15.934 1.00 89.69 205 ARG A O 1
ATOM 1576 N N . LEU A 1 206 ? 7.508 -4.482 13.840 1.00 91.25 206 LEU A N 1
ATOM 1577 C CA . LEU A 1 206 ? 8.792 -3.798 13.964 1.00 91.25 206 LEU A CA 1
ATOM 1578 C C . LEU A 1 206 ? 8.696 -2.624 14.940 1.00 91.25 206 LEU A C 1
ATOM 1580 O O . LEU A 1 206 ? 9.576 -2.456 15.778 1.00 91.25 206 LEU A O 1
ATOM 1584 N N . ASN A 1 207 ? 7.644 -1.806 14.878 1.00 91.38 207 ASN A N 1
ATOM 1585 C CA . ASN A 1 207 ? 7.526 -0.650 15.763 1.00 91.38 207 ASN A CA 1
ATOM 1586 C C . ASN A 1 207 ? 7.290 -1.068 17.218 1.00 91.38 207 ASN A C 1
ATOM 1588 O O . ASN A 1 207 ? 7.907 -0.480 18.115 1.00 91.38 207 ASN A O 1
ATOM 1592 N N . TYR A 1 208 ? 6.511 -2.130 17.440 1.00 92.94 208 TYR A N 1
ATOM 1593 C CA . TYR A 1 208 ? 6.345 -2.789 18.740 1.00 92.94 208 TYR A CA 1
ATOM 1594 C C . TYR A 1 208 ? 7.679 -3.161 19.406 1.00 92.94 208 TYR A C 1
ATOM 1596 O O . TYR A 1 208 ? 7.836 -2.957 20.612 1.00 92.94 208 TYR A O 1
ATOM 1604 N N . SER A 1 209 ? 8.671 -3.652 18.648 1.00 92.19 209 SER A N 1
ATOM 1605 C CA . SER A 1 209 ? 9.944 -4.124 19.224 1.00 92.19 209 SER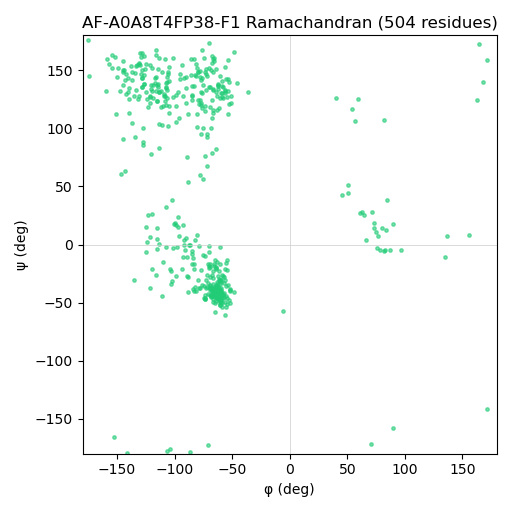 A CA 1
ATOM 1606 C C . SER A 1 209 ? 10.777 -3.020 19.883 1.00 92.19 209 SER A C 1
ATOM 1608 O O . SER A 1 209 ? 11.742 -3.303 20.584 1.00 92.19 209 SER A O 1
ATOM 1610 N N . PHE A 1 210 ? 10.432 -1.757 19.646 1.00 91.88 210 PHE A N 1
ATOM 1611 C CA . PHE A 1 210 ? 11.094 -0.598 20.242 1.00 91.88 210 PHE A CA 1
ATOM 1612 C C . PHE A 1 210 ? 10.317 0.019 21.414 1.00 91.88 210 PHE A C 1
ATOM 1614 O O . PHE A 1 210 ? 10.762 1.021 21.974 1.00 91.88 210 PHE A O 1
ATOM 1621 N N . LEU A 1 211 ? 9.133 -0.503 21.730 1.00 94.12 211 LEU A N 1
ATOM 1622 C CA . LEU A 1 211 ? 8.332 -0.061 22.868 1.00 94.12 211 LEU A CA 1
ATOM 1623 C C . LEU A 1 211 ? 8.875 -0.680 24.163 1.00 94.12 211 LEU A C 1
ATOM 1625 O O . LEU A 1 211 ? 9.372 -1.807 24.151 1.00 94.12 211 LEU A O 1
ATOM 1629 N N . SER A 1 212 ? 8.758 0.036 25.288 1.00 96.25 212 SER A N 1
ATOM 1630 C CA . SER A 1 212 ? 9.080 -0.545 26.604 1.00 96.25 212 SER A CA 1
ATOM 1631 C C . SER A 1 212 ? 8.093 -1.670 26.966 1.00 96.25 212 SER A C 1
ATOM 1633 O O . SER A 1 212 ? 6.985 -1.696 26.427 1.00 96.25 212 SER A O 1
ATOM 1635 N N . PRO A 1 213 ? 8.420 -2.576 27.905 1.00 96.81 213 PRO A N 1
ATOM 1636 C CA . PRO A 1 213 ? 7.506 -3.648 28.312 1.00 96.81 213 PRO A CA 1
ATOM 1637 C C . PRO A 1 213 ? 6.111 -3.166 28.750 1.00 96.81 213 PRO A C 1
ATOM 1639 O O . PRO A 1 213 ? 5.107 -3.825 28.489 1.00 96.81 213 PRO A O 1
ATOM 1642 N N . GLU A 1 214 ? 6.010 -2.004 29.397 1.00 96.56 214 GLU A N 1
ATOM 1643 C CA . GLU A 1 214 ? 4.733 -1.400 29.800 1.00 96.56 214 GLU A CA 1
ATOM 1644 C C . GLU A 1 214 ? 3.966 -0.835 28.597 1.00 96.56 214 GLU A C 1
ATOM 1646 O O . GLU A 1 214 ? 2.746 -0.959 28.513 1.00 96.56 214 GLU A O 1
ATOM 1651 N N . GLU A 1 215 ? 4.678 -0.247 27.636 1.00 96.94 215 GLU A N 1
ATOM 1652 C CA . GLU A 1 215 ? 4.094 0.273 26.395 1.00 96.94 215 GLU A CA 1
ATOM 1653 C C . GLU A 1 215 ? 3.599 -0.844 25.484 1.00 96.94 215 GLU A C 1
ATOM 1655 O O . GLU A 1 215 ? 2.554 -0.704 24.855 1.00 96.94 215 GLU A O 1
ATOM 1660 N N . GLN A 1 216 ? 4.307 -1.971 25.458 1.00 96.81 216 GLN A N 1
ATOM 1661 C CA . GLN A 1 216 ? 3.895 -3.181 24.756 1.00 96.81 216 GLN A CA 1
ATOM 1662 C C . GLN A 1 216 ? 2.571 -3.734 25.299 1.00 96.81 216 GLN A C 1
ATOM 1664 O O . GLN A 1 216 ? 1.708 -4.135 24.521 1.00 96.81 216 GLN A O 1
ATOM 1669 N N . LYS A 1 217 ? 2.353 -3.695 26.621 1.00 96.25 217 LYS A N 1
ATOM 1670 C CA . LYS A 1 217 ? 1.057 -4.074 27.214 1.00 96.25 217 LYS A CA 1
ATOM 1671 C C . LYS A 1 217 ? -0.067 -3.154 26.742 1.00 96.25 217 LYS A C 1
ATOM 1673 O O . LYS A 1 217 ? -1.128 -3.641 26.362 1.00 96.25 217 LYS A O 1
ATOM 1678 N N . ALA A 1 218 ? 0.174 -1.842 26.728 1.00 96.56 218 ALA A N 1
ATOM 1679 C CA . ALA A 1 218 ? -0.800 -0.876 26.226 1.00 96.56 218 ALA A CA 1
ATOM 1680 C C . ALA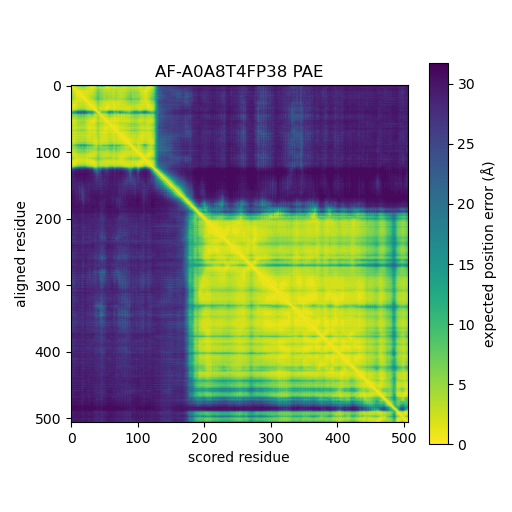 A 1 218 ? -1.076 -1.072 24.725 1.00 96.56 218 ALA A C 1
ATOM 1682 O O . ALA A 1 218 ? -2.234 -1.067 24.325 1.00 96.56 218 ALA A O 1
ATOM 1683 N N . TYR A 1 219 ? -0.043 -1.324 23.916 1.00 96.06 219 TYR A N 1
ATOM 1684 C CA . TYR A 1 219 ? -0.169 -1.665 22.495 1.00 96.06 219 TYR A CA 1
ATOM 1685 C C . TYR A 1 219 ? -1.107 -2.859 22.285 1.00 96.06 219 TYR A C 1
ATOM 1687 O O . TYR A 1 219 ? -2.046 -2.772 21.500 1.00 96.06 219 TYR A O 1
ATOM 1695 N N . VAL A 1 220 ? -0.875 -3.966 23.003 1.00 95.12 220 VAL A N 1
ATOM 1696 C CA . VAL A 1 220 ? -1.677 -5.194 22.860 1.00 95.12 220 VAL A CA 1
ATOM 1697 C C . VAL A 1 220 ? -3.114 -4.967 23.328 1.00 95.12 220 VAL A C 1
ATOM 1699 O O . VAL A 1 220 ? -4.045 -5.426 22.673 1.00 95.12 220 VAL A O 1
ATOM 1702 N N . ALA A 1 221 ? -3.313 -4.217 24.415 1.00 95.38 221 ALA A N 1
ATOM 1703 C CA . ALA A 1 221 ? -4.648 -3.859 24.888 1.00 95.38 221 ALA A CA 1
ATOM 1704 C C . ALA A 1 221 ? -5.417 -3.007 23.861 1.00 95.38 221 ALA A C 1
ATOM 1706 O O . ALA A 1 221 ? -6.599 -3.250 23.622 1.00 95.38 221 ALA A O 1
ATOM 1707 N N . MET A 1 222 ? -4.750 -2.035 23.227 1.00 96.00 222 MET A N 1
ATOM 1708 C CA . MET A 1 222 ? -5.342 -1.235 22.149 1.00 96.00 222 MET A CA 1
ATOM 1709 C C . MET A 1 222 ? -5.698 -2.095 20.938 1.00 96.00 222 MET A C 1
ATOM 1711 O O . MET A 1 222 ? -6.798 -1.969 20.406 1.00 96.00 222 MET A O 1
ATOM 1715 N N . GLU A 1 223 ? -4.800 -2.991 20.531 1.00 93.88 223 GLU A N 1
ATOM 1716 C CA . GLU A 1 223 ? -5.027 -3.910 19.417 1.00 93.88 223 GLU A CA 1
ATOM 1717 C C . GLU A 1 223 ? -6.248 -4.807 19.648 1.00 93.88 223 GLU A C 1
ATOM 1719 O O . GLU A 1 223 ? -7.121 -4.884 18.783 1.00 93.88 223 GLU A O 1
ATOM 1724 N N . ASP A 1 224 ? -6.333 -5.451 20.816 1.00 92.50 224 ASP A N 1
ATOM 1725 C CA . ASP A 1 224 ? -7.469 -6.302 21.183 1.00 92.50 224 ASP A CA 1
ATOM 1726 C C . ASP A 1 224 ? -8.781 -5.508 21.180 1.00 92.50 224 ASP A C 1
ATOM 1728 O O . ASP A 1 224 ? -9.758 -5.907 20.545 1.00 92.50 224 ASP A O 1
ATOM 1732 N N . ALA A 1 225 ? -8.790 -4.331 21.811 1.00 94.69 225 ALA A N 1
ATOM 1733 C CA . ALA A 1 225 ? -9.979 -3.492 21.881 1.00 94.69 225 ALA A CA 1
ATOM 1734 C C . ALA A 1 225 ? -10.484 -3.068 20.493 1.00 94.69 225 ALA A C 1
ATOM 1736 O O . ALA A 1 225 ? -11.684 -3.157 20.220 1.00 94.69 225 ALA A O 1
ATOM 1737 N N . ILE A 1 226 ? -9.576 -2.665 19.601 1.00 94.06 226 ILE A N 1
ATOM 1738 C CA . ILE A 1 226 ? -9.901 -2.292 18.219 1.00 94.06 226 ILE A CA 1
ATOM 1739 C C . ILE A 1 226 ? -10.462 -3.487 17.442 1.00 94.06 226 ILE A C 1
ATOM 1741 O O . ILE A 1 226 ? -11.464 -3.349 16.735 1.00 94.06 226 ILE A O 1
ATOM 1745 N N . ARG A 1 227 ? -9.847 -4.671 17.564 1.00 88.56 227 ARG A N 1
ATOM 1746 C CA . ARG A 1 227 ? -10.309 -5.888 16.872 1.00 88.56 227 ARG A CA 1
ATOM 1747 C C . ARG A 1 227 ? -11.700 -6.312 17.334 1.00 88.56 227 ARG A C 1
ATOM 1749 O O . ARG A 1 227 ? -12.522 -6.705 16.511 1.00 88.56 227 ARG A O 1
ATOM 1756 N N . ARG A 1 228 ? -11.993 -6.138 18.624 1.00 87.88 228 ARG A N 1
ATOM 1757 C CA . ARG A 1 228 ? -13.313 -6.391 19.226 1.00 87.88 228 ARG A CA 1
ATOM 1758 C C . ARG A 1 228 ? -14.329 -5.270 18.965 1.00 87.88 228 ARG A C 1
ATOM 1760 O O . ARG A 1 228 ? -15.484 -5.383 19.366 1.00 87.88 228 ARG A O 1
ATOM 1767 N N . GLY A 1 229 ? -13.924 -4.205 18.269 1.00 87.62 229 GLY A N 1
ATOM 1768 C CA . GLY A 1 229 ? -14.793 -3.110 17.838 1.00 87.62 229 GLY A CA 1
ATOM 1769 C C . GLY A 1 229 ? -15.101 -2.066 18.913 1.00 87.62 229 GLY A C 1
ATOM 1770 O O . GLY A 1 229 ? -16.019 -1.262 18.724 1.00 87.62 229 GLY A O 1
ATOM 1771 N N . PHE A 1 230 ? -14.361 -2.048 20.025 1.00 93.19 230 PHE A N 1
ATOM 1772 C CA . PHE A 1 230 ? -14.549 -1.067 21.093 1.00 93.19 230 PHE A CA 1
ATOM 1773 C C . PHE A 1 230 ? -14.060 0.324 20.687 1.00 93.19 230 PHE A C 1
ATOM 1775 O O . PHE A 1 230 ? -13.065 0.477 19.988 1.00 93.19 230 PHE A O 1
ATOM 1782 N N . SER A 1 231 ? -14.740 1.373 21.146 1.00 93.12 231 SER A N 1
ATOM 1783 C CA . SER A 1 231 ? -14.345 2.767 20.897 1.00 93.12 231 SER A CA 1
ATOM 1784 C C . SER A 1 231 ? -13.299 3.293 21.876 1.00 93.12 231 SER A C 1
ATOM 1786 O O . SER A 1 231 ? -12.749 4.370 21.655 1.00 93.12 231 SER A O 1
ATOM 1788 N N . SER A 1 232 ? -13.024 2.569 22.959 1.00 95.81 232 SER A N 1
ATOM 1789 C CA . SER A 1 232 ? -11.990 2.931 23.920 1.00 95.81 232 SER A CA 1
ATOM 1790 C C . SER A 1 232 ? -11.447 1.725 24.676 1.00 95.81 232 SER A C 1
ATOM 1792 O O . SER A 1 232 ? -12.066 0.660 24.712 1.00 95.81 232 SER A O 1
ATOM 1794 N N . VAL A 1 233 ? -10.283 1.910 25.295 1.00 96.88 233 VAL A N 1
ATOM 1795 C CA . VAL A 1 233 ? -9.660 0.926 26.179 1.00 96.88 233 VAL A CA 1
ATOM 1796 C C . VAL A 1 233 ? -8.962 1.612 27.346 1.00 96.88 233 VAL A C 1
ATOM 1798 O O . VAL A 1 233 ? -8.303 2.638 27.167 1.00 96.88 233 VAL A O 1
ATOM 1801 N N . LYS A 1 234 ? -9.054 1.012 28.534 1.00 96.69 234 LYS A N 1
ATOM 1802 C CA . LYS A 1 234 ? -8.244 1.416 29.683 1.00 96.69 234 LYS A CA 1
ATOM 1803 C C . LYS A 1 234 ? -6.799 0.973 29.469 1.00 96.69 234 LYS A C 1
ATOM 1805 O O . LYS A 1 234 ? -6.549 -0.193 29.169 1.00 96.69 234 LYS A O 1
ATOM 1810 N N . VAL A 1 235 ? -5.855 1.872 29.715 1.00 96.00 235 VAL A N 1
ATOM 1811 C CA . VAL A 1 235 ? -4.423 1.563 29.720 1.00 96.00 235 VAL A CA 1
ATOM 1812 C C . VAL A 1 235 ? -3.825 1.797 31.101 1.00 96.00 235 VAL A C 1
ATOM 1814 O O . VAL A 1 235 ? -4.173 2.749 31.796 1.00 96.00 235 VAL A O 1
ATOM 1817 N N . ASP A 1 236 ? -2.884 0.942 31.490 1.00 94.31 236 ASP A N 1
ATOM 1818 C CA . ASP A 1 236 ? -2.136 1.082 32.743 1.00 94.31 236 ASP A CA 1
ATOM 1819 C C . ASP A 1 236 ? -0.881 1.946 32.523 1.00 94.31 236 ASP A C 1
ATOM 1821 O O . ASP A 1 236 ? 0.249 1.543 32.798 1.00 94.31 236 ASP A O 1
ATOM 1825 N N . LEU A 1 237 ? -1.086 3.142 31.967 1.00 94.56 237 LEU A N 1
ATOM 1826 C CA . LEU A 1 237 ? -0.055 4.146 31.714 1.00 94.56 237 LEU A CA 1
ATOM 1827 C C . LEU A 1 237 ? -0.535 5.525 32.190 1.00 94.56 237 LEU A C 1
ATOM 1829 O O . LEU A 1 237 ? -1.741 5.776 32.206 1.00 94.56 237 LEU A O 1
ATOM 1833 N N . PRO A 1 238 ? 0.382 6.441 32.552 1.00 92.56 238 PRO A N 1
ATOM 1834 C CA . PRO A 1 238 ? 0.024 7.832 32.815 1.00 92.56 238 PRO A CA 1
ATOM 1835 C C . PRO A 1 238 ? -0.684 8.471 31.613 1.00 92.56 238 PRO A C 1
ATOM 1837 O O . PRO A 1 238 ? -0.419 8.095 30.469 1.00 92.56 238 PRO A O 1
ATOM 1840 N N . ALA A 1 239 ? -1.527 9.475 31.872 1.00 91.12 239 ALA A N 1
ATOM 1841 C CA . ALA A 1 239 ? -2.196 10.279 30.847 1.00 91.12 239 ALA A CA 1
ATOM 1842 C C . ALA A 1 239 ? -1.203 11.220 30.131 1.00 91.12 239 ALA A C 1
ATOM 1844 O O . ALA A 1 239 ? -1.235 12.438 30.284 1.00 91.12 239 ALA A O 1
ATOM 1845 N N . ASP A 1 240 ? -0.279 10.630 29.376 1.00 92.56 240 ASP A N 1
ATOM 1846 C CA . ASP A 1 240 ? 0.677 11.311 28.510 1.00 92.56 240 ASP A CA 1
ATOM 1847 C C . ASP A 1 240 ? 0.246 11.116 27.054 1.00 92.56 240 ASP A C 1
ATOM 1849 O O . ASP A 1 240 ? 0.458 10.057 26.453 1.00 92.56 240 ASP A O 1
ATOM 1853 N N . ASN A 1 241 ? -0.363 12.159 26.489 1.00 90.31 241 ASN A N 1
ATOM 1854 C CA . ASN A 1 241 ? -0.887 12.138 25.126 1.00 90.31 241 ASN A CA 1
ATOM 1855 C C . ASN A 1 241 ? 0.191 11.800 24.096 1.00 90.31 241 ASN A C 1
ATOM 1857 O O . ASN A 1 241 ? -0.063 11.002 23.200 1.00 90.31 241 ASN A O 1
ATOM 1861 N N . ASN A 1 242 ? 1.402 12.345 24.232 1.00 91.06 242 ASN A N 1
ATOM 1862 C CA . ASN A 1 242 ? 2.473 12.110 23.264 1.00 91.06 242 ASN A CA 1
ATOM 1863 C C . ASN A 1 242 ? 2.925 10.650 23.296 1.00 91.06 242 ASN A C 1
ATOM 1865 O O . ASN A 1 242 ? 3.132 10.025 22.251 1.00 91.06 242 ASN A O 1
ATOM 1869 N N . ARG A 1 243 ? 3.045 10.083 24.502 1.00 94.00 243 ARG A N 1
ATOM 1870 C CA . ARG A 1 243 ? 3.389 8.672 24.684 1.00 94.00 243 ARG A CA 1
ATOM 1871 C C . ARG A 1 243 ? 2.311 7.756 24.113 1.00 94.00 243 ARG A C 1
ATOM 1873 O O . ARG A 1 243 ? 2.638 6.852 23.347 1.00 94.00 243 ARG A O 1
ATOM 1880 N N . LEU A 1 244 ? 1.044 7.996 24.444 1.00 95.06 244 LEU A N 1
ATOM 1881 C CA . LEU A 1 244 ? -0.074 7.160 24.000 1.00 95.06 244 LEU A CA 1
ATOM 1882 C C . LEU A 1 244 ? -0.308 7.272 22.490 1.00 95.06 244 LEU A C 1
ATOM 1884 O O . LEU A 1 244 ? -0.511 6.251 21.836 1.00 95.06 244 LEU A O 1
ATOM 1888 N N . MET A 1 245 ? -0.182 8.471 21.913 1.00 92.38 245 MET A N 1
ATOM 1889 C CA . MET A 1 245 ? -0.256 8.671 20.462 1.00 92.38 245 MET A CA 1
ATOM 1890 C C . MET A 1 245 ? 0.865 7.927 19.738 1.00 92.38 245 MET A C 1
ATOM 1892 O O . MET A 1 245 ? 0.617 7.304 18.711 1.00 92.38 245 MET A O 1
ATOM 1896 N N . ARG A 1 246 ? 2.092 7.926 20.276 1.00 92.69 246 ARG A N 1
ATOM 1897 C CA . ARG A 1 246 ? 3.202 7.150 19.700 1.00 92.69 246 ARG A CA 1
ATOM 1898 C C . ARG A 1 246 ? 2.927 5.643 19.726 1.00 92.69 246 ARG A C 1
ATOM 1900 O O . ARG A 1 246 ? 3.285 4.958 18.768 1.00 92.69 246 ARG A O 1
ATOM 1907 N N . ILE A 1 247 ? 2.323 5.125 20.796 1.00 94.75 247 ILE A N 1
ATOM 1908 C CA . ILE A 1 247 ? 1.960 3.702 20.904 1.00 94.75 247 ILE A CA 1
ATOM 1909 C C . ILE A 1 247 ? 0.866 3.357 19.888 1.00 94.75 247 ILE A C 1
ATOM 1911 O O . ILE A 1 247 ? 1.042 2.416 19.119 1.00 94.75 24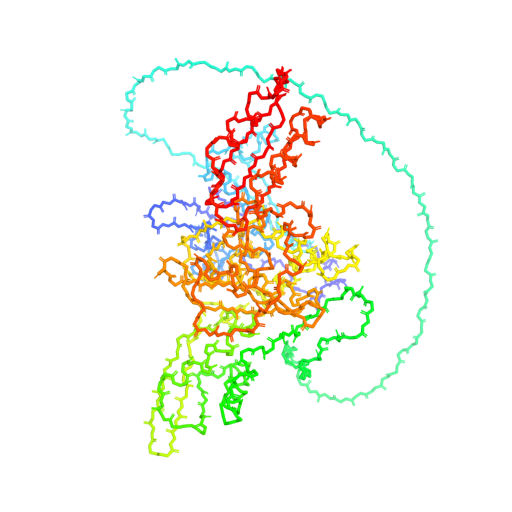7 ILE A O 1
ATOM 1915 N N . ALA A 1 248 ? -0.210 4.148 19.827 1.00 93.50 248 ALA A N 1
ATOM 1916 C CA . ALA A 1 248 ? -1.297 3.954 18.866 1.00 93.50 248 ALA A CA 1
ATOM 1917 C C . ALA A 1 248 ? -0.803 4.042 17.413 1.00 93.50 248 ALA A C 1
ATOM 1919 O O . ALA A 1 248 ? -1.133 3.193 16.589 1.00 93.50 248 ALA A O 1
ATOM 1920 N N . LYS A 1 249 ? 0.071 5.009 17.117 1.00 91.19 249 LYS A N 1
ATOM 1921 C CA . LYS A 1 249 ? 0.732 5.124 15.815 1.00 91.19 249 LYS A CA 1
ATOM 1922 C C . LYS A 1 249 ? 1.569 3.882 15.495 1.00 91.19 249 LYS A C 1
ATOM 1924 O O . LYS A 1 249 ? 1.429 3.343 14.409 1.00 91.19 249 LYS A O 1
ATOM 1929 N N . SER A 1 250 ? 2.367 3.386 16.446 1.00 92.06 250 SER A N 1
ATOM 1930 C CA . SER A 1 250 ? 3.160 2.156 16.261 1.00 92.06 250 SER A CA 1
ATOM 1931 C C . SER A 1 250 ? 2.276 0.941 15.955 1.00 92.06 250 SER A C 1
ATOM 1933 O O . SER A 1 250 ? 2.656 0.094 15.155 1.00 92.06 250 SER A O 1
ATOM 1935 N N . LEU A 1 251 ? 1.098 0.851 16.584 1.00 92.19 251 LEU A N 1
ATOM 1936 C CA . LEU A 1 251 ? 0.116 -0.204 16.327 1.00 92.19 251 LEU A CA 1
ATOM 1937 C C . LEU A 1 251 ? -0.437 -0.140 14.906 1.00 92.19 251 LEU A C 1
ATOM 1939 O O . LEU A 1 251 ? -0.435 -1.153 14.212 1.00 92.19 251 LEU A O 1
ATOM 1943 N N . ILE A 1 252 ? -0.891 1.034 14.479 1.00 89.19 252 ILE A N 1
ATOM 1944 C CA . ILE A 1 252 ? -1.482 1.213 13.150 1.00 89.19 252 ILE A CA 1
ATOM 1945 C C . ILE A 1 252 ? -0.414 1.024 12.063 1.00 89.19 252 ILE A C 1
ATOM 1947 O O . ILE A 1 252 ? -0.657 0.320 11.089 1.00 89.19 252 ILE A O 1
ATOM 1951 N N . GLU A 1 253 ? 0.802 1.544 12.270 1.00 87.62 253 GLU A N 1
ATOM 1952 C CA . GLU A 1 253 ? 1.915 1.408 11.318 1.00 87.62 253 GLU A CA 1
ATOM 1953 C C . GLU A 1 253 ? 2.430 -0.037 11.164 1.00 87.62 253 GLU A C 1
ATOM 1955 O O . GLU A 1 253 ? 2.926 -0.399 10.096 1.00 87.62 253 GLU A O 1
ATOM 1960 N N . ASP A 1 254 ? 2.307 -0.872 12.200 1.00 89.06 254 ASP A N 1
ATOM 1961 C CA . ASP A 1 254 ? 2.650 -2.299 12.133 1.00 89.06 254 ASP A CA 1
ATOM 1962 C C . ASP A 1 254 ? 1.513 -3.153 11.543 1.00 89.06 254 ASP A C 1
ATOM 1964 O O . ASP A 1 254 ? 1.754 -4.280 11.105 1.00 89.06 254 ASP A O 1
ATOM 1968 N N . ASN A 1 255 ? 0.268 -2.665 11.557 1.00 87.75 255 ASN A N 1
ATOM 1969 C CA . ASN A 1 255 ? -0.913 -3.486 11.316 1.00 87.75 255 ASN A CA 1
ATOM 1970 C C . ASN A 1 255 ? -1.816 -2.915 10.219 1.00 87.75 255 ASN A C 1
ATOM 1972 O O . ASN A 1 255 ? -2.851 -2.298 10.472 1.00 87.75 255 ASN A O 1
ATOM 1976 N N . TRP A 1 256 ? -1.476 -3.268 8.981 1.00 86.06 256 TRP A N 1
ATOM 1977 C CA . TRP A 1 256 ? -2.243 -2.939 7.777 1.00 86.06 256 TRP A CA 1
ATOM 1978 C C . TRP A 1 256 ? -3.718 -3.389 7.831 1.00 86.06 256 TRP A C 1
ATOM 1980 O O . TRP A 1 256 ? -4.552 -2.850 7.107 1.00 86.06 256 TRP A O 1
ATOM 1990 N N . SER A 1 257 ? -4.079 -4.370 8.677 1.00 86.00 257 SER A N 1
ATOM 1991 C CA . SER A 1 257 ? -5.474 -4.828 8.801 1.00 86.00 257 SER A CA 1
ATOM 1992 C C . SER A 1 257 ? -6.372 -3.834 9.544 1.00 86.00 257 SER A C 1
ATOM 1994 O O . SER A 1 257 ? -7.590 -3.994 9.527 1.00 86.00 257 SER A O 1
ATOM 1996 N N . LEU A 1 258 ? -5.788 -2.797 10.156 1.00 90.88 258 LEU A N 1
ATOM 1997 C CA . LEU A 1 258 ? -6.481 -1.732 10.880 1.00 90.88 258 LEU A CA 1
ATOM 1998 C C . LEU A 1 258 ? -6.699 -0.467 10.033 1.00 90.88 258 LEU A C 1
ATOM 2000 O O . LEU A 1 258 ? -6.915 0.600 10.595 1.00 90.88 258 LEU A O 1
ATOM 2004 N N . PHE A 1 259 ? -6.710 -0.572 8.698 1.00 91.38 259 PHE A N 1
ATOM 2005 C CA . PHE A 1 259 ? -6.934 0.547 7.758 1.00 91.38 259 PHE A CA 1
ATOM 2006 C C . PHE A 1 259 ? -8.226 1.357 7.996 1.00 91.38 259 PHE A C 1
ATOM 2008 O O . PHE A 1 259 ? -8.431 2.419 7.412 1.00 91.38 25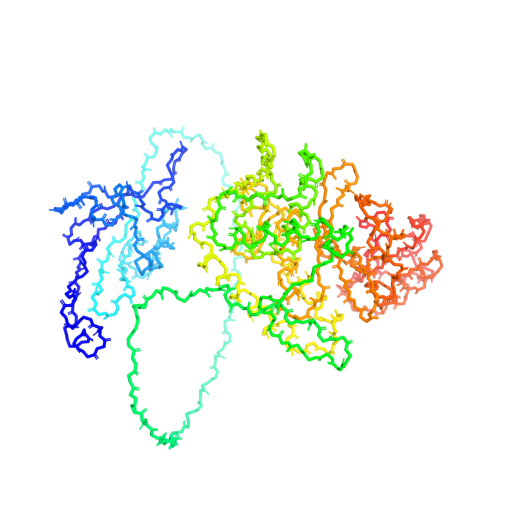9 PHE A O 1
ATOM 2015 N N . TYR A 1 260 ? -9.137 0.839 8.819 1.00 92.44 260 TYR A N 1
ATOM 2016 C CA . TYR A 1 260 ? -10.387 1.485 9.203 1.00 92.44 260 TYR A CA 1
ATOM 2017 C C . TYR A 1 260 ? -10.283 2.327 10.493 1.00 92.44 260 TYR A C 1
ATOM 2019 O O . TYR A 1 260 ? -11.292 2.840 10.988 1.00 92.44 260 TYR A O 1
ATOM 2027 N N . VAL A 1 261 ? -9.081 2.448 11.064 1.00 92.19 261 VAL A N 1
ATOM 2028 C CA . VAL A 1 261 ? -8.779 3.185 12.297 1.00 92.19 261 VAL A CA 1
ATOM 2029 C C . VAL A 1 261 ? -7.930 4.404 11.964 1.00 92.19 261 VAL A C 1
ATOM 2031 O O . VAL A 1 261 ? -6.936 4.301 11.253 1.00 92.19 261 VAL A O 1
ATOM 2034 N N . ASP A 1 262 ? -8.309 5.562 12.493 1.00 85.81 262 ASP A N 1
ATOM 2035 C CA . ASP A 1 262 ? -7.510 6.780 12.368 1.00 85.81 262 ASP A CA 1
ATOM 2036 C C . ASP A 1 262 ? -6.310 6.732 13.332 1.00 85.81 262 ASP A C 1
ATOM 2038 O O . ASP A 1 262 ? -6.406 6.268 14.470 1.00 85.81 262 ASP A O 1
ATOM 2042 N N . THR A 1 263 ? -5.171 7.259 12.886 1.00 77.75 263 THR A N 1
ATOM 2043 C CA . THR A 1 263 ? -3.975 7.455 13.720 1.00 77.75 263 THR A CA 1
ATOM 2044 C C . THR A 1 263 ? -4.191 8.452 14.858 1.00 77.75 263 THR A C 1
ATOM 2046 O O . THR A 1 263 ? -3.443 8.436 15.841 1.00 77.75 263 THR A O 1
ATOM 2049 N N . SER A 1 264 ? -5.212 9.311 14.760 1.00 83.06 264 SER A N 1
ATOM 2050 C CA . SER A 1 264 ? -5.581 10.233 15.829 1.00 83.06 264 SER A CA 1
ATOM 2051 C C . SER A 1 264 ? -6.365 9.534 16.951 1.00 83.06 264 SER A C 1
ATOM 2053 O O . SER A 1 264 ? -7.419 8.934 16.741 1.00 83.06 264 SER A O 1
ATOM 2055 N N . ILE A 1 265 ? -5.860 9.654 18.182 1.00 89.06 265 ILE A N 1
ATOM 2056 C CA . ILE A 1 265 ? -6.529 9.171 19.398 1.00 89.06 265 ILE A CA 1
ATOM 2057 C C . ILE A 1 265 ? -6.935 10.335 20.299 1.00 89.06 265 ILE A C 1
ATOM 2059 O O . ILE A 1 265 ? -6.400 11.439 20.204 1.00 89.06 265 ILE A O 1
ATOM 2063 N N . THR A 1 266 ? -7.874 10.085 21.206 1.00 92.00 266 THR A N 1
ATOM 2064 C CA . THR A 1 266 ? -8.184 10.990 22.323 1.00 92.00 266 THR A CA 1
ATOM 2065 C C . THR A 1 266 ? -7.892 10.276 23.634 1.00 92.00 266 THR A C 1
ATOM 2067 O O . THR A 1 266 ? -8.177 9.090 23.757 1.00 92.00 266 THR A O 1
ATOM 2070 N N . VAL A 1 267 ? -7.310 10.974 24.606 1.00 93.38 267 VAL A N 1
ATOM 2071 C CA . VAL A 1 267 ? -7.030 10.416 25.935 1.00 93.38 267 VAL A CA 1
ATOM 2072 C C . VAL A 1 267 ? -7.990 11.049 26.930 1.00 93.38 267 VAL A C 1
ATOM 2074 O O . VAL A 1 267 ? -8.049 12.273 27.044 1.00 93.38 267 VAL A O 1
ATOM 2077 N N . VAL A 1 268 ? -8.744 10.213 27.637 1.00 92.62 268 VAL A N 1
ATOM 2078 C CA . VAL A 1 268 ? -9.656 10.625 28.704 1.00 92.62 268 VAL A CA 1
ATOM 2079 C C . VAL A 1 268 ? -9.061 10.181 30.031 1.00 92.62 268 VAL A C 1
ATOM 2081 O O . VAL A 1 268 ? -8.683 9.021 30.196 1.00 92.62 268 VAL A O 1
ATOM 2084 N N . GLN A 1 269 ? -8.953 11.113 30.975 1.00 92.19 269 GLN A N 1
ATOM 2085 C CA . GLN A 1 269 ? -8.412 10.850 32.302 1.00 92.19 269 GLN A CA 1
ATOM 2086 C C . GLN A 1 269 ? -9.493 11.040 33.365 1.00 92.19 269 GLN A C 1
ATOM 2088 O O . GLN A 1 269 ? -10.045 12.127 33.523 1.00 92.19 269 GLN A O 1
ATOM 2093 N N . GLU A 1 270 ? -9.719 9.988 34.140 1.00 89.50 270 GLU A N 1
ATOM 2094 C CA . GLU A 1 270 ? -10.518 9.979 35.362 1.00 89.50 270 GLU A CA 1
ATOM 2095 C C . GLU A 1 270 ? -9.614 9.634 36.566 1.00 89.50 270 GLU A C 1
ATOM 2097 O O . GLU A 1 270 ? -8.500 9.123 36.390 1.00 89.50 270 GLU A O 1
ATOM 2102 N N . PRO A 1 271 ? -10.037 9.899 37.817 1.00 89.31 271 PRO A N 1
ATOM 2103 C CA . PRO A 1 271 ? -9.262 9.517 38.995 1.00 89.31 271 PRO A CA 1
ATOM 2104 C C . PRO A 1 271 ? -8.905 8.019 38.993 1.00 89.31 271 PRO A C 1
ATOM 2106 O O . PRO A 1 271 ? -9.768 7.156 39.122 1.00 89.31 271 PRO A O 1
ATOM 2109 N N . GLY A 1 272 ? -7.613 7.706 38.837 1.00 86.50 272 GLY A N 1
ATOM 2110 C CA . GLY A 1 272 ? -7.100 6.329 38.801 1.00 86.50 272 GLY A CA 1
ATOM 2111 C C . GLY A 1 272 ? -7.341 5.563 37.491 1.00 86.50 272 GLY A C 1
ATOM 2112 O O . GLY A 1 272 ? -7.056 4.365 37.439 1.00 86.50 272 GLY A O 1
ATOM 2113 N N . ARG A 1 273 ? -7.842 6.216 36.435 1.00 92.25 273 ARG A N 1
ATOM 2114 C CA . ARG A 1 273 ? -8.182 5.568 35.164 1.00 92.25 273 ARG A CA 1
ATOM 2115 C C . ARG A 1 273 ? -7.802 6.442 33.967 1.00 92.25 273 ARG A C 1
ATOM 2117 O O . ARG A 1 273 ? -8.121 7.624 33.919 1.00 92.25 273 ARG A O 1
ATOM 2124 N N . VAL A 1 274 ? -7.122 5.840 32.994 1.00 95.94 274 VAL A N 1
ATOM 2125 C CA . VAL A 1 274 ? -6.763 6.479 31.724 1.00 95.94 274 VAL A CA 1
ATOM 2126 C C . VAL A 1 274 ? -7.342 5.633 30.600 1.00 95.94 274 VAL A C 1
ATOM 2128 O O . VAL A 1 274 ? -6.981 4.463 30.467 1.00 95.94 274 VAL A O 1
ATOM 2131 N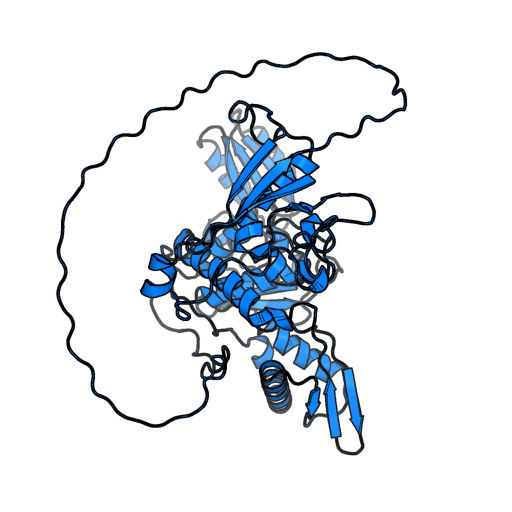 N . ASP A 1 275 ? -8.240 6.212 29.810 1.00 95.38 275 ASP A N 1
ATOM 2132 C CA . ASP A 1 275 ? -8.822 5.576 28.632 1.00 95.38 275 ASP A CA 1
ATOM 2133 C C . ASP A 1 275 ? -8.265 6.210 27.358 1.00 95.38 275 ASP A C 1
ATOM 2135 O O . ASP A 1 275 ? -8.192 7.432 27.215 1.00 95.38 275 ASP A O 1
ATOM 2139 N N . VAL A 1 276 ? -7.895 5.358 26.407 1.00 96.06 276 VAL A N 1
ATOM 2140 C CA . VAL A 1 276 ? -7.557 5.754 25.042 1.00 96.06 276 VAL A CA 1
ATOM 2141 C C . VAL A 1 276 ? -8.770 5.500 24.165 1.00 96.06 276 VAL A C 1
ATOM 2143 O O . VAL A 1 276 ? -9.234 4.369 24.064 1.00 96.06 276 VAL A O 1
ATOM 2146 N N . CYS A 1 277 ? -9.286 6.559 23.553 1.00 95.00 277 CYS A N 1
ATOM 2147 C CA . CYS A 1 277 ? -10.423 6.541 22.645 1.00 95.00 277 CYS A CA 1
ATOM 2148 C C . CYS A 1 277 ? -9.942 6.538 21.192 1.00 95.00 277 CYS A C 1
ATOM 2150 O O . CYS A 1 277 ? -9.148 7.395 20.787 1.00 95.00 277 CYS A O 1
ATOM 2152 N N . PHE A 1 278 ? -10.466 5.598 20.411 1.00 94.50 278 PHE A N 1
ATOM 2153 C CA . PHE A 1 278 ? -10.151 5.417 18.998 1.00 94.50 278 PHE A CA 1
ATOM 2154 C C . PHE A 1 278 ? -11.176 6.123 18.121 1.00 94.50 278 PHE A C 1
ATOM 2156 O O . PHE A 1 278 ? -12.369 6.159 18.438 1.00 94.50 278 PHE A O 1
ATOM 2163 N N . LYS A 1 279 ? -10.716 6.630 16.979 1.00 92.00 279 LYS A N 1
ATOM 2164 C CA . LYS A 1 279 ? -11.588 7.099 15.907 1.00 92.00 279 LYS A CA 1
ATOM 2165 C C . LYS A 1 279 ? -11.554 6.107 14.757 1.00 92.00 279 LYS A C 1
ATOM 2167 O O . LYS A 1 279 ? -10.506 5.565 14.415 1.00 92.00 279 LYS A O 1
ATOM 2172 N N . TYR A 1 280 ? -12.720 5.883 14.174 1.00 91.81 280 TYR A N 1
ATOM 2173 C CA . TYR A 1 280 ? -12.902 4.991 13.042 1.00 91.81 280 TYR A CA 1
ATOM 2174 C C . TYR A 1 280 ? -13.328 5.808 11.828 1.00 91.81 280 TYR A C 1
ATOM 2176 O O . TYR A 1 280 ? -14.147 6.717 11.966 1.00 91.81 280 TYR A O 1
ATOM 2184 N N . ASN A 1 281 ? -12.767 5.489 10.666 1.00 90.56 281 ASN A N 1
ATOM 2185 C CA . ASN A 1 281 ? -13.122 6.144 9.408 1.00 90.56 281 ASN A CA 1
ATOM 2186 C C . ASN A 1 281 ? -14.332 5.458 8.747 1.00 90.56 281 ASN A C 1
ATOM 2188 O O . ASN A 1 281 ? -14.886 4.486 9.278 1.00 90.56 281 ASN A O 1
ATOM 2192 N N . ARG A 1 282 ? -14.739 5.947 7.567 1.00 90.19 282 ARG A N 1
ATOM 2193 C CA . ARG A 1 282 ? -15.923 5.441 6.852 1.00 90.19 282 ARG A CA 1
ATOM 2194 C C . ARG A 1 282 ? -15.845 3.957 6.469 1.00 90.19 282 ARG A C 1
ATOM 2196 O O . ARG A 1 282 ? -16.866 3.354 6.170 1.00 90.19 282 ARG A O 1
ATOM 2203 N N . PHE A 1 283 ? -14.656 3.352 6.486 1.00 91.06 283 PHE A N 1
ATOM 2204 C CA . PHE A 1 283 ? -14.442 1.960 6.086 1.00 91.06 283 PHE A CA 1
ATOM 2205 C C . PHE A 1 283 ? -14.698 0.944 7.207 1.00 91.06 283 PHE A C 1
ATOM 2207 O O . PHE A 1 283 ? -14.631 -0.260 6.959 1.00 91.06 283 PHE A O 1
ATOM 2214 N N . LYS A 1 284 ? -14.979 1.390 8.440 1.00 91.44 284 LYS A N 1
ATOM 2215 C CA . LYS A 1 284 ? -15.173 0.512 9.609 1.00 91.44 284 LYS A CA 1
ATOM 2216 C C . LYS A 1 284 ? -16.232 -0.563 9.387 1.00 91.44 284 LYS A C 1
ATOM 2218 O O . LYS A 1 284 ? -16.004 -1.728 9.733 1.00 91.44 284 LYS A O 1
ATOM 2223 N N . ASP A 1 285 ? -17.373 -0.177 8.834 1.00 88.56 285 ASP A N 1
ATOM 2224 C CA . ASP A 1 285 ? -18.525 -1.068 8.706 1.00 88.56 285 ASP A CA 1
ATOM 2225 C C . ASP A 1 285 ? -18.325 -2.069 7.557 1.00 88.56 285 ASP A C 1
ATOM 2227 O O . ASP A 1 285 ? -18.617 -3.254 7.718 1.00 88.56 285 ASP A O 1
ATOM 2231 N N . ASP A 1 286 ? -17.665 -1.645 6.475 1.00 89.19 286 ASP A N 1
ATOM 2232 C CA . ASP A 1 286 ? -17.334 -2.485 5.316 1.00 89.19 286 ASP A CA 1
ATOM 2233 C C . ASP A 1 286 ? -15.976 -3.204 5.424 1.00 89.19 286 ASP A C 1
ATOM 2235 O O . ASP A 1 286 ? -15.537 -3.868 4.477 1.00 89.19 286 ASP A O 1
ATOM 2239 N N . ARG A 1 287 ? -15.288 -3.110 6.573 1.00 89.69 287 ARG A N 1
ATOM 2240 C CA . ARG A 1 287 ? -13.894 -3.567 6.741 1.00 89.69 287 ARG A CA 1
ATOM 2241 C C . ARG A 1 287 ? -13.659 -5.009 6.292 1.00 89.69 287 ARG A C 1
ATOM 2243 O O . ARG A 1 287 ? -12.628 -5.300 5.700 1.00 89.69 287 ARG A O 1
ATOM 2250 N N . ALA A 1 288 ? -14.611 -5.909 6.541 1.00 88.06 288 ALA A N 1
ATOM 2251 C CA . ALA A 1 288 ? -14.500 -7.318 6.168 1.00 88.06 288 ALA A CA 1
ATOM 2252 C C . ALA A 1 288 ? -14.515 -7.507 4.642 1.00 88.06 288 ALA A C 1
ATOM 2254 O O . ALA A 1 288 ? -13.691 -8.238 4.094 1.00 88.06 288 ALA A O 1
ATOM 2255 N N . VAL A 1 289 ? -15.418 -6.805 3.955 1.00 92.12 289 VAL A N 1
ATOM 2256 C CA . VAL A 1 289 ? -15.556 -6.853 2.494 1.00 92.12 289 VAL A CA 1
ATOM 2257 C C . VAL A 1 289 ? -14.342 -6.211 1.827 1.00 92.12 289 VAL A C 1
ATOM 2259 O O . VAL A 1 289 ? -13.783 -6.765 0.881 1.00 92.12 289 VAL A O 1
ATOM 2262 N N . LEU A 1 290 ? -13.907 -5.058 2.333 1.00 93.38 290 LEU A N 1
ATOM 2263 C CA . LEU A 1 290 ? -12.744 -4.334 1.821 1.00 93.38 290 LEU A CA 1
ATOM 2264 C C . LEU A 1 290 ? -11.451 -5.131 2.017 1.00 93.38 290 LEU A C 1
ATOM 2266 O O . LEU A 1 290 ? -10.664 -5.255 1.079 1.00 93.38 290 LEU A O 1
ATOM 2270 N N . LEU A 1 291 ? -11.279 -5.756 3.184 1.00 91.50 291 LEU A N 1
ATOM 2271 C CA . LEU A 1 291 ? -10.168 -6.661 3.456 1.00 91.50 291 LEU A CA 1
ATOM 2272 C C . LEU A 1 291 ? -10.138 -7.829 2.462 1.00 91.50 291 LEU A C 1
ATOM 2274 O O . LEU A 1 291 ? -9.074 -8.171 1.949 1.00 91.50 291 LEU A O 1
ATOM 2278 N N . GLU A 1 292 ? -11.284 -8.432 2.150 1.00 92.44 292 GLU A N 1
ATOM 2279 C CA . GLU A 1 292 ? -11.320 -9.550 1.205 1.00 92.44 292 GLU A CA 1
ATOM 2280 C C . GLU A 1 292 ? -11.009 -9.116 -0.234 1.00 92.44 292 GLU A C 1
ATOM 2282 O O . GLU A 1 292 ? -10.308 -9.828 -0.957 1.00 92.44 292 GLU A O 1
ATOM 2287 N N . LYS A 1 293 ? -11.426 -7.906 -0.632 1.00 94.88 293 LYS A N 1
ATOM 2288 C CA . LYS A 1 293 ? -11.010 -7.298 -1.907 1.00 94.88 293 LYS A CA 1
ATOM 2289 C C . LYS A 1 293 ? -9.498 -7.072 -1.957 1.00 94.88 293 LYS A C 1
ATOM 2291 O O . LYS A 1 293 ? -8.867 -7.449 -2.943 1.00 94.88 293 LYS A O 1
ATOM 2296 N N . MET A 1 294 ? -8.900 -6.532 -0.891 1.00 95.62 294 MET A N 1
ATOM 2297 C CA . MET A 1 294 ? -7.443 -6.372 -0.791 1.00 95.62 294 MET A CA 1
ATOM 2298 C C . MET A 1 294 ? -6.726 -7.721 -0.923 1.00 95.62 294 MET A C 1
ATOM 2300 O O . MET A 1 294 ? -5.779 -7.847 -1.696 1.00 95.62 294 MET A O 1
ATOM 2304 N N . LYS A 1 295 ? -7.201 -8.762 -0.225 1.00 95.31 295 LYS A N 1
ATOM 2305 C CA . LYS A 1 295 ? -6.658 -10.125 -0.351 1.00 95.31 295 LYS A CA 1
ATOM 2306 C C . LYS A 1 295 ? -6.783 -10.674 -1.771 1.00 95.31 295 LYS A C 1
ATOM 2308 O O . LYS A 1 295 ? -5.897 -11.402 -2.208 1.00 95.31 295 LYS A O 1
ATOM 2313 N N . GLY A 1 296 ? -7.842 -10.316 -2.497 1.00 96.44 296 GLY A N 1
ATOM 2314 C CA . GLY A 1 296 ? -7.980 -10.590 -3.928 1.00 96.44 296 GLY A CA 1
ATOM 2315 C C . GLY A 1 296 ? -6.820 -10.024 -4.747 1.00 96.44 296 GLY A C 1
ATOM 2316 O O . GLY A 1 296 ? -6.180 -10.774 -5.479 1.00 96.44 296 GLY A O 1
ATOM 2317 N N . VAL A 1 297 ? -6.487 -8.746 -4.542 1.00 97.94 297 VAL A N 1
ATOM 2318 C CA . VAL A 1 297 ? -5.337 -8.098 -5.199 1.00 97.94 297 VAL A CA 1
ATOM 2319 C C . VAL A 1 297 ? -4.021 -8.768 -4.800 1.00 97.94 297 VAL A C 1
ATOM 2321 O O . VAL A 1 297 ? -3.192 -9.051 -5.657 1.00 97.94 297 VAL A O 1
ATOM 2324 N N . ALA A 1 298 ? -3.824 -9.090 -3.518 1.00 96.81 298 ALA A N 1
ATOM 2325 C CA . ALA A 1 298 ? -2.620 -9.799 -3.079 1.00 96.81 298 ALA A CA 1
ATOM 2326 C C . ALA A 1 298 ? -2.480 -11.181 -3.735 1.00 96.81 298 ALA A C 1
ATOM 2328 O O . ALA A 1 298 ? -1.378 -11.560 -4.121 1.00 96.81 298 ALA A O 1
ATOM 2329 N N . ARG A 1 299 ? -3.585 -11.922 -3.902 1.00 97.06 299 ARG A N 1
ATOM 2330 C CA . ARG A 1 299 ? -3.605 -13.208 -4.619 1.00 97.06 299 ARG A CA 1
ATOM 2331 C C . ARG A 1 299 ? -3.216 -13.042 -6.088 1.00 97.06 299 ARG A C 1
ATOM 2333 O O . ARG A 1 299 ? -2.417 -13.825 -6.589 1.00 97.06 299 ARG A O 1
ATOM 2340 N N . GLU A 1 300 ? -3.745 -12.022 -6.756 1.00 97.44 300 GLU A N 1
ATOM 2341 C CA . GLU A 1 300 ? -3.394 -11.699 -8.142 1.00 97.44 300 GLU A CA 1
ATOM 2342 C C . GLU A 1 300 ? -1.903 -11.370 -8.285 1.00 97.44 300 GLU A C 1
ATOM 2344 O O . GLU A 1 300 ? -1.216 -11.984 -9.103 1.00 97.44 300 GLU A O 1
ATOM 2349 N N . VAL A 1 301 ? -1.383 -10.453 -7.464 1.00 97.94 301 VAL A N 1
ATOM 2350 C CA . VAL A 1 301 ? 0.039 -10.067 -7.471 1.00 97.94 301 VAL A CA 1
ATOM 2351 C C . VAL A 1 301 ? 0.920 -11.273 -7.175 1.00 97.94 301 VAL A C 1
ATOM 2353 O O . VAL A 1 301 ? 1.921 -11.497 -7.852 1.00 97.94 301 VAL A O 1
ATOM 2356 N N . PHE A 1 302 ? 0.530 -12.097 -6.204 1.00 96.94 302 PHE A N 1
ATOM 2357 C CA . PHE A 1 302 ? 1.262 -13.308 -5.876 1.00 96.94 302 PHE A CA 1
ATOM 2358 C C . PHE A 1 302 ? 1.365 -14.249 -7.081 1.00 96.94 302 PHE A C 1
ATOM 2360 O O . PHE A 1 302 ? 2.467 -14.633 -7.468 1.00 96.94 302 PHE A O 1
ATOM 2367 N N . GLU A 1 303 ? 0.236 -14.593 -7.702 1.00 96.50 303 GLU A N 1
ATOM 2368 C CA . GLU A 1 303 ? 0.193 -15.544 -8.817 1.00 96.50 303 GLU A CA 1
ATOM 2369 C C . GLU A 1 303 ? 0.887 -15.012 -10.077 1.00 96.50 303 GLU A C 1
ATOM 2371 O O . GLU A 1 303 ? 1.570 -15.767 -10.767 1.00 96.50 303 GLU A O 1
ATOM 2376 N N . THR A 1 304 ? 0.741 -13.719 -10.372 1.00 96.56 304 THR A N 1
ATOM 2377 C CA . THR A 1 304 ? 1.249 -13.119 -11.616 1.00 96.56 304 THR A CA 1
ATOM 2378 C C . THR A 1 304 ? 2.688 -12.624 -11.521 1.00 96.56 304 THR A C 1
ATOM 2380 O O . THR A 1 304 ? 3.379 -12.591 -12.539 1.00 96.56 304 THR A O 1
ATOM 2383 N N . ARG A 1 305 ? 3.154 -12.232 -10.327 1.00 96.81 305 ARG A N 1
ATOM 2384 C CA . ARG A 1 305 ? 4.457 -11.574 -10.141 1.00 96.81 305 ARG A CA 1
ATOM 2385 C C . ARG A 1 305 ? 5.402 -12.329 -9.204 1.00 96.81 305 ARG A C 1
ATOM 2387 O O . ARG A 1 305 ? 6.591 -12.362 -9.486 1.00 96.81 305 ARG A O 1
ATOM 2394 N N . VAL A 1 306 ? 4.911 -12.950 -8.123 1.00 95.81 306 VAL A N 1
ATOM 2395 C CA . VAL A 1 306 ? 5.781 -13.447 -7.028 1.00 95.81 306 VAL A CA 1
ATOM 2396 C C . VAL A 1 306 ? 6.020 -14.958 -7.042 1.00 95.81 306 VAL A C 1
ATOM 2398 O O . VAL A 1 306 ? 7.100 -15.412 -6.679 1.00 95.81 306 VAL A O 1
ATOM 2401 N N . LYS A 1 307 ? 5.049 -15.770 -7.465 1.00 91.50 307 LYS A N 1
ATOM 2402 C CA . LYS A 1 307 ? 5.102 -17.241 -7.367 1.00 91.50 307 LYS A CA 1
ATOM 2403 C C . LYS A 1 307 ? 6.310 -17.880 -8.065 1.00 91.50 307 LYS A C 1
ATOM 2405 O O . LYS A 1 307 ? 6.748 -18.953 -7.663 1.00 91.50 307 LYS A O 1
ATOM 2410 N N . GLY A 1 308 ? 6.837 -17.231 -9.105 1.00 89.12 308 GLY A N 1
ATOM 2411 C CA . GLY A 1 308 ? 8.032 -17.665 -9.837 1.00 89.12 308 GLY A CA 1
ATOM 2412 C C . GLY A 1 308 ? 9.356 -17.092 -9.317 1.00 89.12 308 GLY A C 1
ATOM 2413 O O . GLY A 1 308 ? 10.413 -17.458 -9.837 1.00 89.12 308 GLY A O 1
ATOM 2414 N N . CYS A 1 309 ? 9.323 -16.196 -8.330 1.00 92.31 309 CYS A N 1
ATOM 2415 C CA . CYS A 1 309 ? 10.516 -15.561 -7.783 1.00 92.31 309 CYS A CA 1
ATOM 2416 C C . CYS A 1 309 ? 11.366 -16.572 -7.010 1.00 92.31 309 CYS A C 1
ATOM 2418 O O . CYS A 1 309 ? 10.860 -17.365 -6.218 1.00 92.31 309 CYS A O 1
ATOM 2420 N N . ARG A 1 310 ? 12.683 -16.528 -7.236 1.00 88.56 310 ARG A N 1
ATOM 2421 C CA . ARG A 1 310 ? 13.639 -17.463 -6.621 1.00 88.56 310 ARG A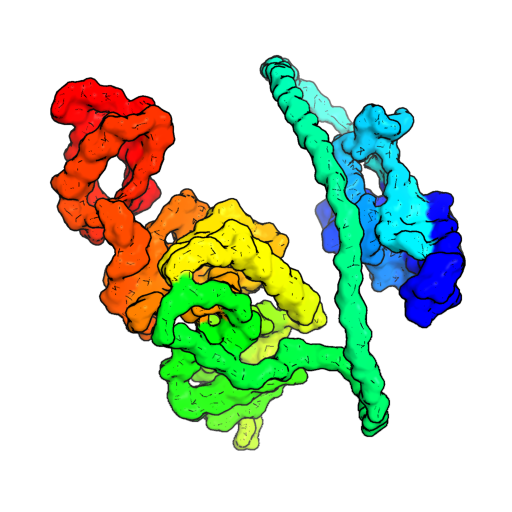 CA 1
ATOM 2422 C C . ARG A 1 310 ? 14.151 -16.967 -5.280 1.00 88.56 310 ARG A C 1
ATOM 2424 O O . ARG A 1 310 ? 14.549 -17.766 -4.439 1.00 88.56 310 ARG A O 1
ATOM 2431 N N . THR A 1 311 ? 14.160 -15.654 -5.088 1.00 90.62 311 THR A N 1
ATOM 2432 C CA . THR A 1 311 ? 14.660 -15.012 -3.877 1.00 90.62 311 THR A CA 1
ATOM 2433 C C . THR A 1 311 ? 13.638 -14.028 -3.319 1.00 90.62 311 THR A C 1
ATOM 2435 O O . THR A 1 311 ? 12.743 -13.555 -4.022 1.00 90.62 311 THR A O 1
ATOM 2438 N N . ARG A 1 312 ? 13.796 -13.674 -2.039 1.00 92.56 312 ARG A N 1
ATOM 2439 C CA . ARG A 1 312 ? 12.993 -12.612 -1.415 1.00 92.56 312 ARG A CA 1
ATOM 2440 C C . ARG A 1 312 ? 13.230 -11.252 -2.065 1.00 92.56 312 ARG A C 1
ATOM 2442 O O . ARG A 1 312 ? 12.301 -10.461 -2.141 1.00 92.56 312 ARG A O 1
ATOM 2449 N N . TYR A 1 313 ? 14.450 -11.014 -2.543 1.00 94.50 313 TYR A N 1
ATOM 2450 C CA . TYR A 1 313 ? 14.801 -9.826 -3.311 1.00 94.50 313 TYR A CA 1
ATOM 2451 C C . TYR A 1 313 ? 13.985 -9.743 -4.611 1.00 94.50 313 TYR A C 1
ATOM 2453 O O . TYR A 1 313 ? 13.366 -8.718 -4.881 1.00 94.50 313 TYR A O 1
ATOM 2461 N N . ASP A 1 314 ? 13.895 -10.850 -5.360 1.00 94.88 314 ASP A N 1
ATOM 2462 C CA . ASP A 1 314 ? 13.080 -10.922 -6.582 1.00 94.88 314 ASP A CA 1
ATOM 2463 C C . ASP A 1 314 ? 11.582 -10.728 -6.286 1.00 94.88 314 ASP A C 1
ATOM 2465 O O . ASP A 1 314 ? 10.843 -10.162 -7.087 1.00 94.88 314 ASP A O 1
ATOM 2469 N N . ALA A 1 315 ? 11.101 -11.204 -5.136 1.00 96.25 315 ALA A N 1
ATOM 2470 C CA . ALA A 1 315 ? 9.721 -10.974 -4.716 1.00 96.25 315 ALA A CA 1
ATOM 2471 C C . ALA A 1 315 ? 9.467 -9.503 -4.353 1.00 96.25 315 ALA A C 1
ATOM 2473 O O . ALA A 1 315 ? 8.451 -8.938 -4.752 1.00 96.25 315 ALA A O 1
ATOM 2474 N N . GLU A 1 316 ? 10.389 -8.877 -3.619 1.00 97.94 316 GLU A N 1
ATOM 2475 C CA . GLU A 1 316 ? 10.296 -7.472 -3.221 1.00 97.94 316 GLU A CA 1
ATOM 2476 C C . GLU A 1 316 ? 10.258 -6.545 -4.438 1.00 97.94 316 GLU A C 1
ATOM 2478 O O . GLU A 1 316 ? 9.367 -5.698 -4.526 1.00 97.94 316 GLU A O 1
ATOM 2483 N N . ILE A 1 317 ? 11.175 -6.734 -5.395 1.00 97.31 317 ILE A N 1
ATOM 2484 C CA . ILE A 1 317 ? 11.208 -5.921 -6.615 1.00 97.31 317 ILE A CA 1
ATOM 2485 C C . ILE A 1 317 ? 9.933 -6.108 -7.441 1.00 97.31 317 ILE A C 1
ATOM 2487 O O . ILE A 1 317 ? 9.359 -5.132 -7.908 1.00 97.31 317 ILE A O 1
ATOM 2491 N N . ALA A 1 318 ? 9.409 -7.332 -7.540 1.00 98.19 318 ALA A N 1
ATOM 2492 C CA . ALA A 1 318 ? 8.182 -7.604 -8.282 1.00 98.19 318 ALA A CA 1
ATOM 2493 C C . ALA A 1 318 ? 6.945 -6.914 -7.667 1.00 98.19 318 ALA A C 1
ATOM 2495 O O . ALA A 1 318 ? 6.059 -6.461 -8.393 1.00 98.19 318 ALA A O 1
ATOM 2496 N N . ILE A 1 319 ? 6.886 -6.809 -6.335 1.00 98.56 319 ILE A N 1
ATOM 2497 C CA . ILE A 1 319 ? 5.822 -6.089 -5.616 1.00 98.56 319 ILE A CA 1
ATOM 2498 C C . ILE A 1 319 ? 5.984 -4.575 -5.760 1.00 98.56 319 ILE A C 1
ATOM 2500 O O . ILE A 1 319 ? 4.996 -3.873 -5.985 1.00 98.56 319 ILE A O 1
ATOM 2504 N N . HIS A 1 320 ? 7.215 -4.078 -5.632 1.00 98.62 320 HIS A N 1
ATOM 2505 C CA . HIS A 1 320 ? 7.548 -2.676 -5.868 1.00 98.62 320 HIS A CA 1
ATOM 2506 C C . HIS A 1 320 ? 7.109 -2.246 -7.272 1.00 98.62 320 HIS A C 1
ATOM 2508 O O . HIS A 1 320 ? 6.322 -1.310 -7.415 1.00 98.62 320 HIS A O 1
ATOM 2514 N N . ASP A 1 321 ? 7.545 -2.983 -8.292 1.00 98.25 321 ASP A N 1
ATOM 2515 C CA . ASP A 1 321 ? 7.281 -2.669 -9.694 1.00 98.25 321 ASP A CA 1
ATOM 2516 C C . ASP A 1 321 ? 5.792 -2.749 -10.011 1.00 98.25 321 ASP A C 1
ATOM 2518 O O . ASP A 1 321 ? 5.270 -1.884 -10.707 1.00 98.25 321 ASP A O 1
ATOM 2522 N N . TYR A 1 322 ? 5.066 -3.707 -9.427 1.00 98.56 322 TYR A N 1
ATOM 2523 C CA . TYR A 1 322 ? 3.611 -3.748 -9.554 1.00 98.56 322 TYR A CA 1
ATOM 2524 C C . TYR A 1 322 ? 2.953 -2.439 -9.094 1.00 98.56 322 TYR A C 1
ATOM 2526 O O . TYR A 1 322 ? 2.064 -1.937 -9.781 1.00 98.56 322 TYR A O 1
ATOM 2534 N N . LEU A 1 323 ? 3.372 -1.860 -7.965 1.00 98.56 323 LEU A N 1
ATOM 2535 C CA . LEU A 1 323 ? 2.814 -0.587 -7.502 1.00 98.56 323 LEU A CA 1
ATOM 2536 C C . LEU A 1 323 ? 3.257 0.586 -8.381 1.00 98.56 323 LEU A C 1
ATOM 2538 O O . LEU A 1 323 ? 2.416 1.407 -8.734 1.00 98.56 323 LEU A O 1
ATOM 2542 N N . VAL A 1 324 ? 4.528 0.643 -8.784 1.00 97.88 324 VAL A N 1
ATOM 2543 C CA . VAL A 1 324 ? 5.044 1.689 -9.685 1.00 97.88 324 VAL A CA 1
ATOM 2544 C C . VAL A 1 324 ? 4.326 1.684 -11.039 1.00 97.88 324 VAL A C 1
ATOM 2546 O O . VAL A 1 324 ? 3.998 2.741 -11.569 1.00 97.88 324 VAL A O 1
ATOM 2549 N N . GLU A 1 325 ? 4.028 0.506 -11.587 1.00 97.38 325 GLU A N 1
ATOM 2550 C CA . GLU A 1 325 ? 3.329 0.347 -12.867 1.00 97.38 325 GLU A CA 1
ATOM 2551 C C . GLU A 1 325 ? 1.833 0.686 -12.786 1.00 97.38 325 GLU A C 1
ATOM 2553 O O . GLU A 1 325 ? 1.242 1.099 -13.784 1.00 97.38 325 GLU A O 1
ATOM 2558 N N . ASN A 1 326 ? 1.202 0.467 -11.628 1.00 97.19 326 ASN A N 1
ATOM 2559 C CA . ASN A 1 326 ? -0.257 0.474 -11.509 1.00 97.19 326 ASN A CA 1
ATOM 2560 C C . ASN A 1 326 ? -0.813 1.591 -10.633 1.00 97.19 326 ASN A C 1
ATOM 2562 O O . ASN A 1 326 ? -2.030 1.671 -10.523 1.00 97.19 326 ASN A O 1
ATOM 2566 N N . VAL A 1 327 ? 0.004 2.416 -9.980 1.00 97.25 327 VAL A N 1
ATOM 2567 C CA . VAL A 1 327 ? -0.484 3.437 -9.044 1.00 97.25 327 VAL A CA 1
ATOM 2568 C C . VAL A 1 327 ? -0.078 4.829 -9.497 1.00 97.25 327 VAL A C 1
ATOM 2570 O O . VAL A 1 327 ? 1.082 5.102 -9.789 1.00 97.25 327 VAL A O 1
ATOM 2573 N N . VAL A 1 328 ? -1.049 5.738 -9.494 1.00 95.06 328 VAL A N 1
ATOM 2574 C CA . VAL A 1 328 ? -0.831 7.163 -9.738 1.00 95.06 328 VAL A CA 1
ATOM 2575 C C . VAL A 1 328 ? -0.914 7.923 -8.418 1.00 95.06 328 VAL A C 1
ATOM 2577 O O . VAL A 1 328 ? -1.768 7.642 -7.573 1.00 95.06 328 VAL A O 1
ATOM 2580 N N . TYR A 1 329 ? -0.034 8.912 -8.248 1.00 93.62 329 TYR A N 1
ATOM 2581 C CA . TYR A 1 329 ? -0.104 9.812 -7.105 1.00 93.62 329 TYR A CA 1
ATOM 2582 C C . TYR A 1 329 ? -1.336 10.718 -7.221 1.00 93.62 329 TYR A C 1
ATOM 2584 O O . TYR A 1 329 ? -1.442 11.499 -8.167 1.00 93.62 329 TYR A O 1
ATOM 2592 N N . ASP A 1 330 ? -2.263 10.623 -6.270 1.00 90.75 330 ASP A N 1
ATOM 2593 C CA . ASP A 1 330 ? -3.539 11.346 -6.305 1.00 90.75 330 ASP A CA 1
ATOM 2594 C C . ASP A 1 330 ? -3.965 11.754 -4.885 1.00 90.75 330 ASP A C 1
ATOM 2596 O O . ASP A 1 330 ? -3.839 10.976 -3.941 1.00 90.75 330 ASP A O 1
ATOM 2600 N N . VAL A 1 331 ? -4.454 12.989 -4.743 1.00 85.00 331 VAL A N 1
ATOM 2601 C CA . VAL A 1 331 ? -4.864 13.625 -3.477 1.00 85.00 331 VAL A CA 1
ATOM 2602 C C . VAL A 1 331 ? -6.367 13.942 -3.426 1.00 85.00 331 VAL A C 1
ATOM 2604 O O . VAL A 1 331 ? -6.818 14.588 -2.480 1.00 85.00 331 VAL A O 1
ATOM 2607 N N . SER A 1 332 ? -7.147 13.545 -4.440 1.00 81.69 332 SER A N 1
ATOM 2608 C CA . SER A 1 332 ? -8.538 13.980 -4.615 1.00 81.69 332 SER A CA 1
ATOM 2609 C C . SER A 1 332 ? -9.484 13.443 -3.540 1.00 81.69 332 SER A C 1
ATOM 2611 O O . SER A 1 332 ? -10.386 14.154 -3.109 1.00 81.69 332 SER A O 1
ATOM 2613 N N . ASP A 1 333 ? -9.283 12.198 -3.101 1.00 83.94 333 ASP A N 1
ATOM 2614 C CA . ASP A 1 333 ? -10.031 11.579 -2.002 1.00 83.94 333 ASP A CA 1
ATOM 2615 C C . ASP A 1 333 ? -9.076 11.335 -0.833 1.00 83.94 333 ASP A C 1
ATOM 2617 O O . ASP A 1 333 ? -8.259 10.418 -0.872 1.00 83.94 333 ASP A O 1
ATOM 2621 N N . GLN A 1 334 ? -9.164 12.180 0.193 1.00 81.06 334 GLN A N 1
ATOM 2622 C CA . GLN A 1 334 ? -8.233 12.169 1.321 1.00 81.06 334 GLN A CA 1
ATOM 2623 C C . GLN A 1 334 ? -8.291 10.860 2.121 1.00 81.06 334 GLN A C 1
ATOM 2625 O O . GLN A 1 334 ? -7.249 10.278 2.400 1.00 81.06 334 GLN A O 1
ATOM 2630 N N . GLU A 1 335 ? -9.477 10.346 2.460 1.00 81.06 335 GLU A N 1
ATOM 2631 C CA . GLU A 1 335 ? -9.574 9.103 3.244 1.00 81.06 335 GLU A CA 1
ATOM 2632 C C . GLU A 1 335 ? -9.089 7.891 2.444 1.00 81.06 335 GLU A C 1
ATOM 2634 O O . GLU A 1 335 ? -8.421 7.009 2.978 1.00 81.06 335 GLU A O 1
ATOM 2639 N N . LEU A 1 336 ? -9.405 7.840 1.149 1.00 86.88 336 LEU A N 1
ATOM 2640 C CA . LEU A 1 336 ? -9.022 6.726 0.290 1.00 86.88 336 LEU A CA 1
ATOM 2641 C C . LEU A 1 336 ? -7.528 6.744 -0.045 1.00 86.88 336 LEU A C 1
ATOM 2643 O O . LEU A 1 336 ? -6.870 5.708 0.061 1.00 86.88 336 LEU A O 1
ATOM 2647 N N . ALA A 1 337 ? -6.992 7.910 -0.414 1.00 89.31 337 ALA A N 1
ATOM 2648 C CA . ALA A 1 337 ? -5.601 8.071 -0.825 1.00 89.31 337 ALA A CA 1
ATOM 2649 C C . ALA A 1 337 ? -4.605 7.849 0.324 1.00 89.31 337 ALA A C 1
ATOM 2651 O O . ALA A 1 337 ? -3.465 7.453 0.072 1.00 89.31 337 ALA A O 1
ATOM 2652 N N . HIS A 1 338 ? -5.037 8.082 1.566 1.00 91.06 338 HIS A N 1
ATOM 2653 C CA . HIS A 1 338 ? -4.278 7.837 2.795 1.00 91.06 338 HIS A CA 1
ATOM 2654 C C . HIS A 1 338 ? -4.530 6.446 3.405 1.00 91.06 338 HIS A C 1
ATOM 2656 O O . HIS A 1 338 ? -4.209 6.225 4.564 1.00 91.06 338 HIS A O 1
ATOM 2662 N N . SER A 1 339 ? -5.100 5.509 2.644 1.00 92.38 339 SER A N 1
ATOM 2663 C CA . SER A 1 339 ? -5.344 4.129 3.084 1.00 92.38 339 SER A CA 1
ATOM 2664 C C . SER A 1 339 ? -4.773 3.134 2.065 1.00 92.38 339 SER A C 1
ATOM 2666 O O . SER A 1 339 ? -4.560 3.511 0.904 1.00 92.38 339 SER A O 1
ATOM 2668 N N . PRO A 1 340 ? -4.604 1.841 2.402 1.00 94.75 340 PRO A N 1
ATOM 2669 C CA . PRO A 1 340 ? -4.093 0.863 1.449 1.00 94.75 340 PRO A CA 1
ATOM 2670 C C . PRO A 1 340 ? -5.119 0.589 0.339 1.00 94.75 340 PRO A C 1
ATOM 2672 O O . PRO A 1 340 ? -4.773 0.099 -0.735 1.00 94.75 340 PRO A O 1
ATOM 2675 N N . LEU A 1 341 ? -6.393 0.914 0.582 1.00 95.44 341 LEU A N 1
ATOM 2676 C CA . LEU A 1 341 ? -7.491 0.702 -0.350 1.00 95.44 341 LEU A CA 1
ATOM 2677 C C . LEU A 1 341 ? -7.297 1.504 -1.633 1.00 95.44 341 LEU A C 1
ATOM 2679 O O . LEU A 1 341 ? -7.531 0.964 -2.713 1.00 95.44 341 LEU A O 1
ATOM 2683 N N . GLY A 1 342 ? -6.852 2.760 -1.524 1.00 95.69 342 GLY A N 1
ATOM 2684 C CA . GLY A 1 342 ? -6.672 3.639 -2.673 1.00 95.69 342 GLY A CA 1
ATOM 2685 C C . GLY A 1 342 ? -5.745 3.031 -3.725 1.00 95.69 342 GLY A C 1
ATOM 2686 O O . GLY A 1 342 ? -6.198 2.754 -4.841 1.00 95.69 342 GLY A O 1
ATOM 2687 N N . PRO A 1 343 ? -4.476 2.742 -3.391 1.00 97.69 343 PRO A N 1
ATOM 2688 C CA . PRO A 1 343 ? -3.548 2.142 -4.343 1.00 97.69 343 PRO A CA 1
ATOM 2689 C C . PRO A 1 343 ? -3.970 0.747 -4.807 1.00 97.69 343 PRO A C 1
ATOM 2691 O O . PRO A 1 343 ? -3.824 0.425 -5.985 1.00 97.69 343 PRO A O 1
ATOM 2694 N N . LEU A 1 344 ? -4.521 -0.087 -3.918 1.00 97.50 344 LEU A N 1
ATOM 2695 C CA . LEU A 1 344 ? -4.837 -1.477 -4.262 1.00 97.50 344 LEU A CA 1
ATOM 2696 C C . LEU A 1 344 ? -6.056 -1.598 -5.181 1.00 97.50 344 LEU A C 1
ATOM 2698 O O . LEU A 1 344 ? -5.993 -2.324 -6.178 1.00 97.50 344 LEU A O 1
ATOM 2702 N N . LEU A 1 345 ? -7.144 -0.894 -4.859 1.00 95.50 345 LEU A N 1
ATOM 2703 C CA . LEU A 1 345 ? -8.451 -1.061 -5.502 1.00 95.50 345 LEU A CA 1
ATOM 2704 C C . LEU A 1 345 ? -8.767 0.038 -6.529 1.00 95.50 345 LEU A C 1
ATOM 2706 O O . LEU A 1 345 ? -9.428 -0.249 -7.522 1.00 95.50 345 LEU A O 1
ATOM 2710 N N . TRP A 1 346 ? -8.273 1.265 -6.327 1.00 92.12 346 TRP A N 1
ATOM 2711 C CA . TRP A 1 346 ? -8.521 2.413 -7.217 1.00 92.12 346 TRP A CA 1
ATOM 2712 C C . TRP A 1 346 ? -7.283 2.915 -7.951 1.00 92.12 346 TRP A C 1
ATOM 2714 O O . TRP A 1 346 ? -7.393 3.865 -8.725 1.00 92.12 346 TRP A O 1
ATOM 2724 N N . LYS A 1 347 ? -6.120 2.287 -7.733 1.00 96.56 347 LYS A N 1
ATOM 2725 C CA . LYS A 1 347 ? -4.866 2.627 -8.420 1.00 96.56 347 LYS A CA 1
ATOM 2726 C C . LYS A 1 347 ? -4.405 4.069 -8.162 1.00 96.56 347 LYS A C 1
ATOM 2728 O O . LYS A 1 347 ? -3.723 4.676 -8.983 1.00 96.56 347 LYS A O 1
ATOM 2733 N N . LYS A 1 348 ? -4.786 4.620 -7.006 1.00 95.31 348 LYS A N 1
ATOM 2734 C CA . LYS A 1 348 ? -4.593 6.027 -6.636 1.00 95.31 348 LYS A CA 1
ATOM 2735 C C . LYS A 1 348 ? -4.239 6.170 -5.166 1.00 95.31 348 LYS A C 1
ATOM 2737 O O . LYS A 1 348 ? -4.964 5.657 -4.319 1.00 95.31 348 LYS A O 1
ATOM 2742 N N . GLY A 1 349 ? -3.185 6.903 -4.837 1.00 95.56 349 GLY A N 1
ATOM 2743 C CA . GLY A 1 349 ? -2.912 7.224 -3.438 1.00 95.56 349 GLY A CA 1
ATOM 2744 C C . GLY A 1 349 ? -1.746 8.168 -3.228 1.00 95.56 349 GLY A C 1
ATOM 2745 O O . GLY A 1 349 ? -1.054 8.542 -4.170 1.00 95.56 349 GLY A O 1
ATOM 2746 N N . VAL A 1 350 ? -1.537 8.541 -1.970 1.00 96.12 350 VAL A N 1
ATOM 2747 C CA . VAL A 1 350 ? -0.382 9.332 -1.531 1.00 96.12 350 VAL A CA 1
ATOM 2748 C C . VAL A 1 350 ? 0.638 8.452 -0.810 1.00 96.12 350 VAL A C 1
ATOM 2750 O O . VAL A 1 350 ? 0.444 7.244 -0.680 1.00 96.12 350 VAL A O 1
ATOM 2753 N N . CYS A 1 351 ? 1.708 9.059 -0.286 1.00 96.50 351 CYS A N 1
ATOM 2754 C CA . CYS A 1 351 ? 2.789 8.338 0.386 1.00 96.50 351 CYS A CA 1
ATOM 2755 C C . CYS A 1 351 ? 2.321 7.378 1.489 1.00 96.50 351 CYS A C 1
ATOM 2757 O O . CYS A 1 351 ? 2.842 6.272 1.592 1.00 96.50 351 CYS A O 1
ATOM 2759 N N . GLU A 1 352 ? 1.317 7.764 2.278 1.00 94.00 352 GLU A N 1
ATOM 2760 C CA . GLU A 1 352 ? 0.725 6.910 3.311 1.00 94.00 352 GLU A CA 1
ATOM 2761 C C . GLU A 1 352 ? 0.038 5.681 2.715 1.00 94.00 352 GLU A C 1
ATOM 2763 O O . GLU A 1 352 ? 0.470 4.564 2.991 1.00 94.00 352 GLU A O 1
ATOM 2768 N N . GLY A 1 353 ? -0.946 5.868 1.830 1.00 95.75 353 GLY A N 1
ATOM 2769 C CA . GLY A 1 353 ? -1.663 4.745 1.230 1.00 95.75 353 GLY A CA 1
ATOM 2770 C C . GLY A 1 353 ? -0.749 3.820 0.427 1.00 95.75 353 GLY A C 1
ATOM 2771 O O . GLY A 1 353 ? -0.893 2.600 0.493 1.00 95.75 353 GLY A O 1
ATOM 2772 N N . ILE A 1 354 ? 0.223 4.373 -0.309 1.00 98.06 354 ILE A N 1
ATOM 2773 C CA . ILE A 1 354 ? 1.187 3.590 -1.102 1.00 98.06 354 ILE A CA 1
ATOM 2774 C C . ILE A 1 354 ? 2.084 2.751 -0.186 1.00 98.06 354 ILE A C 1
ATOM 2776 O O . ILE A 1 354 ? 2.290 1.566 -0.450 1.00 98.06 354 ILE A O 1
ATOM 2780 N N . SER A 1 355 ? 2.568 3.330 0.916 1.00 96.88 355 SER A N 1
ATOM 2781 C CA . SER A 1 355 ? 3.390 2.607 1.895 1.00 96.88 355 SER A CA 1
ATOM 2782 C C . SER A 1 355 ? 2.600 1.505 2.606 1.00 96.88 355 SER A C 1
ATOM 2784 O O . SER A 1 355 ? 3.131 0.416 2.852 1.00 96.88 355 SER A O 1
ATOM 2786 N N . GLU A 1 356 ? 1.324 1.742 2.912 1.00 95.69 356 GLU A N 1
ATOM 2787 C CA . GLU A 1 356 ? 0.439 0.723 3.484 1.00 95.69 356 GLU A CA 1
ATOM 2788 C C . GLU A 1 356 ? 0.151 -0.402 2.486 1.00 95.69 356 GLU A C 1
ATOM 2790 O O . GLU A 1 356 ? 0.228 -1.580 2.843 1.00 95.69 356 GLU A O 1
ATOM 2795 N N . ALA A 1 357 ? -0.113 -0.061 1.222 1.00 97.56 357 ALA A N 1
ATOM 2796 C CA . ALA A 1 357 ? -0.331 -1.028 0.152 1.00 97.56 357 ALA A CA 1
ATOM 2797 C C . ALA A 1 357 ? 0.906 -1.904 -0.087 1.00 97.56 357 ALA A C 1
ATOM 2799 O O . ALA A 1 357 ? 0.777 -3.126 -0.186 1.00 97.56 357 ALA A O 1
ATOM 2800 N N . PHE A 1 358 ? 2.105 -1.311 -0.109 1.00 98.25 358 PHE A N 1
ATOM 2801 C CA . PHE A 1 358 ? 3.357 -2.062 -0.199 1.00 98.25 358 PHE A CA 1
ATOM 2802 C C . PHE A 1 358 ? 3.532 -3.002 0.994 1.00 98.25 358 PHE A C 1
ATOM 2804 O O . PHE A 1 358 ? 3.773 -4.191 0.799 1.00 98.25 358 PHE A O 1
ATOM 2811 N N . THR A 1 359 ? 3.337 -2.508 2.223 1.00 95.94 359 THR A N 1
ATOM 2812 C CA . THR A 1 359 ? 3.433 -3.335 3.441 1.00 95.94 359 THR A CA 1
ATOM 2813 C C . THR A 1 359 ? 2.471 -4.517 3.381 1.00 95.94 359 THR A C 1
ATOM 2815 O O . THR A 1 359 ? 2.865 -5.647 3.671 1.00 95.94 359 THR A O 1
ATOM 2818 N N . PHE A 1 360 ? 1.223 -4.273 2.972 1.00 95.94 360 PHE A N 1
ATOM 2819 C CA . PHE A 1 360 ? 0.208 -5.307 2.826 1.00 95.94 360 PHE A CA 1
ATOM 2820 C C . PHE A 1 360 ? 0.610 -6.371 1.799 1.00 95.94 360 PHE A C 1
ATOM 2822 O O . PHE A 1 360 ? 0.554 -7.560 2.116 1.00 95.94 360 PHE A O 1
ATOM 2829 N N . LEU A 1 361 ? 1.026 -5.971 0.593 1.00 97.25 361 LEU A N 1
ATOM 2830 C CA . LEU A 1 361 ? 1.428 -6.908 -0.461 1.00 97.25 361 LEU A CA 1
ATOM 2831 C C . LEU A 1 361 ? 2.680 -7.698 -0.062 1.00 97.25 361 LEU A C 1
ATOM 2833 O O . LEU A 1 361 ? 2.689 -8.923 -0.183 1.00 97.25 361 LEU A O 1
ATOM 2837 N N . ALA A 1 362 ? 3.695 -7.022 0.480 1.00 95.69 362 ALA A N 1
ATOM 2838 C CA . ALA A 1 362 ? 4.937 -7.629 0.948 1.00 95.69 362 ALA A CA 1
ATOM 2839 C C . ALA A 1 362 ? 4.691 -8.654 2.062 1.00 95.69 362 ALA A C 1
ATOM 2841 O O . ALA A 1 362 ? 5.083 -9.813 1.918 1.00 95.69 362 ALA A O 1
ATOM 2842 N N . CYS A 1 363 ? 3.963 -8.280 3.118 1.00 92.88 363 CYS A N 1
ATOM 2843 C CA . CYS A 1 363 ? 3.608 -9.208 4.195 1.00 92.88 363 CYS A CA 1
ATOM 2844 C C . CYS A 1 363 ? 2.746 -10.370 3.686 1.00 92.88 363 CYS A C 1
ATOM 2846 O O . CYS A 1 363 ? 2.990 -11.524 4.044 1.00 92.88 363 CYS A O 1
ATOM 2848 N N . SER A 1 364 ? 1.779 -10.087 2.805 1.00 92.19 364 SER A N 1
ATOM 2849 C CA . SER A 1 364 ? 0.936 -11.122 2.197 1.00 92.19 364 SER A CA 1
ATOM 2850 C C . SER A 1 364 ? 1.741 -12.103 1.353 1.00 92.19 364 SER A C 1
ATOM 2852 O O . SER A 1 364 ? 1.330 -13.249 1.255 1.00 92.19 364 SER A O 1
ATOM 2854 N N . CYS A 1 365 ? 2.883 -11.703 0.794 1.00 90.69 365 CYS A N 1
ATOM 2855 C CA . CYS A 1 365 ? 3.774 -12.570 0.019 1.00 90.69 365 CYS A CA 1
ATOM 2856 C C . CYS A 1 365 ? 4.949 -13.137 0.840 1.00 90.69 365 CYS A C 1
ATOM 2858 O O . CYS A 1 365 ? 5.923 -13.633 0.273 1.00 90.69 365 CYS A O 1
ATOM 2860 N N . GLY A 1 366 ? 4.881 -13.058 2.174 1.00 86.88 366 GLY A N 1
ATOM 2861 C CA . GLY A 1 366 ? 5.865 -13.667 3.072 1.00 86.88 366 GLY A CA 1
ATOM 2862 C C . GLY A 1 366 ? 7.128 -12.837 3.323 1.00 86.88 366 GLY A C 1
ATOM 2863 O O . GLY A 1 366 ? 8.092 -13.357 3.889 1.00 86.88 366 GLY A O 1
ATOM 2864 N N . LEU A 1 367 ? 7.143 -11.556 2.944 1.00 91.38 367 LEU A N 1
ATOM 2865 C CA . LEU A 1 367 ? 8.236 -10.633 3.251 1.00 91.38 367 LEU A CA 1
ATOM 2866 C C . LEU A 1 367 ? 7.995 -9.911 4.579 1.00 91.38 367 LEU A C 1
ATOM 2868 O O . LEU A 1 367 ? 6.873 -9.532 4.910 1.00 91.38 367 LEU A O 1
ATOM 2872 N N . LYS A 1 368 ? 9.072 -9.669 5.330 1.00 92.25 368 LYS A N 1
ATOM 2873 C CA . LYS A 1 368 ? 9.033 -8.812 6.517 1.00 92.25 368 LYS A CA 1
ATOM 2874 C C . LYS A 1 368 ? 9.099 -7.356 6.071 1.00 92.25 368 LYS A C 1
ATOM 2876 O O . LYS A 1 368 ? 10.184 -6.866 5.769 1.00 92.25 368 LYS A O 1
ATOM 2881 N N . ALA A 1 369 ? 7.956 -6.684 6.046 1.00 93.94 369 ALA A N 1
ATOM 2882 C CA . ALA A 1 369 ? 7.859 -5.261 5.753 1.00 93.94 369 ALA A CA 1
ATOM 2883 C C . ALA A 1 369 ? 7.090 -4.536 6.861 1.00 93.94 369 ALA A C 1
ATOM 2885 O O . ALA A 1 369 ? 6.166 -5.094 7.451 1.00 93.94 369 ALA A O 1
ATOM 2886 N N . ALA A 1 370 ? 7.478 -3.298 7.141 1.00 92.94 370 ALA A N 1
ATOM 2887 C CA . ALA A 1 370 ? 6.791 -2.415 8.075 1.00 92.94 370 ALA A CA 1
ATOM 2888 C C . ALA A 1 370 ? 6.868 -0.970 7.580 1.00 92.94 370 ALA A C 1
ATOM 2890 O O . ALA A 1 370 ? 7.760 -0.619 6.804 1.00 92.94 370 ALA A O 1
ATOM 2891 N N . MET A 1 371 ? 5.957 -0.115 8.037 1.00 93.19 371 MET A N 1
ATOM 2892 C CA . MET A 1 371 ? 6.035 1.306 7.719 1.00 93.19 371 MET A CA 1
ATOM 2893 C C . MET A 1 371 ? 7.080 2.032 8.567 1.00 93.19 371 MET A C 1
ATOM 2895 O O . MET A 1 371 ? 7.326 1.708 9.732 1.00 93.19 371 MET A O 1
ATOM 2899 N N . ALA A 1 372 ? 7.661 3.064 7.964 1.00 92.00 372 ALA A N 1
ATOM 2900 C CA . ALA A 1 372 ? 8.445 4.088 8.626 1.00 92.00 372 ALA A CA 1
ATOM 2901 C C . ALA A 1 372 ? 7.895 5.472 8.277 1.00 92.00 372 ALA A C 1
ATOM 2903 O O . ALA A 1 372 ? 7.336 5.705 7.204 1.00 92.00 372 ALA A O 1
ATOM 2904 N N . SER A 1 373 ? 8.083 6.408 9.200 1.00 92.06 373 SER A N 1
ATOM 2905 C CA . SER A 1 373 ? 7.629 7.784 9.053 1.00 92.06 373 SER A CA 1
ATOM 2906 C C . SER A 1 373 ? 8.735 8.783 9.382 1.00 92.06 373 SER A C 1
ATOM 2908 O O . SER A 1 373 ? 9.705 8.492 10.093 1.00 92.06 373 SER A O 1
ATOM 2910 N N . GLY A 1 374 ? 8.604 9.979 8.819 1.00 93.56 374 GLY A N 1
ATOM 2911 C CA . GLY A 1 374 ? 9.575 11.050 8.962 1.00 93.56 374 GLY A CA 1
ATOM 2912 C C . GLY A 1 374 ? 9.247 12.206 8.040 1.00 93.56 374 GLY A C 1
ATOM 2913 O O . GLY A 1 374 ? 8.081 12.547 7.843 1.00 93.56 374 GLY A O 1
ATOM 2914 N N . THR A 1 375 ? 10.283 12.805 7.462 1.00 95.31 375 THR A N 1
ATOM 2915 C CA . THR A 1 375 ? 10.111 13.852 6.455 1.00 95.31 375 THR A CA 1
ATOM 2916 C C . THR A 1 375 ? 10.920 13.577 5.198 1.00 95.31 375 THR A C 1
ATOM 2918 O O . THR A 1 375 ? 12.024 13.040 5.270 1.00 95.31 375 THR A O 1
ATOM 2921 N N . LEU A 1 376 ? 10.383 13.993 4.055 1.00 91.88 376 LEU A N 1
ATOM 2922 C CA . LEU A 1 376 ? 11.078 14.117 2.779 1.00 91.88 376 LEU A CA 1
ATOM 2923 C C . LEU A 1 376 ? 11.167 15.608 2.459 1.00 91.88 376 LEU A C 1
ATOM 2925 O O . LEU A 1 376 ? 10.143 16.283 2.357 1.00 91.88 376 LEU A O 1
ATOM 2929 N N . LYS A 1 377 ? 12.385 16.157 2.350 1.00 86.06 377 LYS A N 1
ATOM 2930 C CA . LYS A 1 377 ? 12.605 17.595 2.077 1.00 86.06 377 LYS A CA 1
ATOM 2931 C C . LYS A 1 377 ? 11.717 18.526 2.942 1.00 86.06 377 LYS A C 1
ATOM 2933 O O . LYS A 1 377 ? 11.190 19.517 2.445 1.00 86.06 377 LYS A O 1
ATOM 2938 N N . LYS A 1 378 ? 11.585 18.218 4.245 1.00 84.00 378 LYS A N 1
ATOM 2939 C CA . LYS A 1 378 ? 10.775 18.925 5.272 1.00 84.00 378 LYS A CA 1
ATOM 2940 C C . LYS A 1 378 ? 9.254 18.710 5.236 1.00 84.00 378 L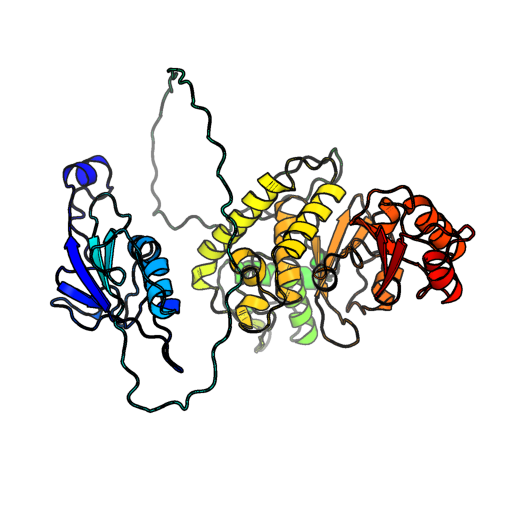YS A C 1
ATOM 2942 O O . LYS A 1 378 ? 8.578 19.211 6.128 1.00 84.00 378 LYS A O 1
ATOM 2947 N N . SER A 1 379 ? 8.717 17.970 4.271 1.00 89.81 379 SER A N 1
ATOM 2948 C CA . SER A 1 379 ? 7.300 17.579 4.266 1.00 89.81 379 SER A CA 1
ATOM 2949 C C . SER A 1 379 ? 7.130 16.230 4.951 1.00 89.81 379 SER A C 1
ATOM 2951 O O . SER A 1 379 ? 7.998 15.371 4.801 1.00 89.81 379 SER A O 1
ATOM 2953 N N . ASN A 1 380 ? 6.040 16.036 5.698 1.00 91.88 380 ASN A N 1
ATOM 2954 C CA . ASN A 1 380 ? 5.733 14.738 6.304 1.00 91.88 380 ASN A CA 1
ATOM 2955 C C . ASN A 1 380 ? 5.681 13.659 5.225 1.00 91.88 380 ASN A C 1
ATOM 2957 O O . ASN A 1 380 ? 5.066 13.854 4.179 1.00 91.88 380 ASN A O 1
ATOM 2961 N N . HIS A 1 381 ? 6.335 12.534 5.489 1.00 95.31 381 HIS A N 1
ATOM 2962 C CA . HIS A 1 381 ? 6.443 11.447 4.529 1.00 95.31 381 HIS A CA 1
ATOM 2963 C C . HIS A 1 381 ? 6.405 10.093 5.223 1.00 95.31 381 HIS A C 1
ATOM 2965 O O . HIS A 1 381 ? 6.838 9.958 6.375 1.00 95.31 381 HIS A O 1
ATOM 2971 N N . ARG A 1 382 ? 5.890 9.100 4.501 1.00 94.50 382 ARG A N 1
ATOM 2972 C CA . ARG A 1 382 ? 5.867 7.695 4.901 1.00 94.50 382 ARG A CA 1
ATOM 2973 C C . ARG A 1 382 ? 6.447 6.848 3.778 1.00 94.50 382 ARG A C 1
ATOM 2975 O O . ARG A 1 382 ? 6.268 7.176 2.610 1.00 94.50 382 ARG A O 1
ATOM 2982 N N . TRP A 1 383 ? 7.172 5.815 4.178 1.00 97.38 383 TRP A N 1
ATOM 2983 C CA . TRP A 1 383 ? 7.807 4.828 3.310 1.00 97.38 383 TRP A CA 1
ATOM 2984 C C . TRP A 1 383 ? 7.924 3.509 4.093 1.00 97.38 383 TRP A C 1
ATOM 2986 O O . TRP A 1 383 ? 7.315 3.352 5.156 1.00 97.38 383 TRP A O 1
ATOM 2996 N N . ASN A 1 384 ? 8.718 2.554 3.616 1.00 97.62 384 ASN A N 1
ATOM 2997 C CA . ASN A 1 384 ? 8.795 1.210 4.175 1.00 97.62 384 ASN A CA 1
ATOM 2998 C C . ASN A 1 384 ? 10.198 0.816 4.649 1.00 97.62 384 ASN A C 1
ATOM 3000 O O . ASN A 1 384 ? 11.220 1.298 4.160 1.00 97.62 384 ASN A O 1
ATOM 3004 N N . ILE A 1 385 ? 10.231 -0.107 5.606 1.00 97.31 385 ILE A N 1
ATOM 3005 C CA . ILE A 1 385 ? 11.409 -0.876 5.995 1.00 97.31 385 ILE A CA 1
ATOM 3006 C C . ILE A 1 385 ? 11.161 -2.328 5.622 1.00 97.31 385 ILE A C 1
ATOM 3008 O O . ILE A 1 385 ? 10.122 -2.878 5.990 1.00 97.31 385 ILE A O 1
ATOM 3012 N N . VAL A 1 386 ? 12.124 -2.951 4.949 1.00 96.81 386 VAL A N 1
ATOM 3013 C CA . VAL A 1 386 ? 12.084 -4.376 4.605 1.00 96.81 386 VAL A CA 1
ATOM 3014 C C . VAL A 1 386 ? 13.287 -5.081 5.213 1.00 96.81 386 VAL A C 1
ATOM 3016 O O . VAL A 1 386 ? 14.396 -4.547 5.209 1.00 96.81 386 VAL A O 1
ATOM 3019 N N . GLU A 1 387 ? 13.064 -6.267 5.780 1.00 94.44 387 GLU A N 1
ATOM 3020 C CA . GLU A 1 387 ? 14.133 -7.136 6.273 1.00 94.44 387 GLU A CA 1
ATOM 3021 C C . GLU A 1 387 ? 14.357 -8.305 5.313 1.00 94.44 387 GLU A C 1
ATOM 3023 O O . GLU A 1 387 ? 13.511 -9.197 5.174 1.00 94.44 387 GLU A O 1
ATOM 3028 N N . LEU A 1 388 ? 15.531 -8.312 4.684 1.00 92.94 388 LEU A N 1
ATOM 3029 C CA . LEU A 1 388 ? 15.989 -9.362 3.787 1.00 92.94 388 LEU A CA 1
ATOM 3030 C C . LEU A 1 388 ? 17.292 -9.945 4.318 1.00 92.94 388 LEU A C 1
ATOM 3032 O O . LEU A 1 388 ? 18.254 -9.219 4.557 1.00 92.94 388 LEU A O 1
ATOM 3036 N N . GLU A 1 389 ? 17.328 -11.271 4.476 1.00 89.81 389 GLU A N 1
ATOM 3037 C CA . GLU A 1 389 ? 18.550 -12.000 4.846 1.00 89.81 389 GLU A CA 1
ATOM 3038 C C . GLU A 1 389 ? 19.254 -11.404 6.089 1.00 89.81 389 GLU A C 1
ATOM 3040 O O . GLU A 1 389 ? 20.467 -11.195 6.103 1.00 89.81 389 GLU A O 1
ATOM 3045 N N . GLY A 1 390 ? 18.466 -11.077 7.119 1.00 89.38 390 GLY A N 1
ATOM 3046 C CA . GLY A 1 390 ? 18.944 -10.540 8.399 1.00 89.38 390 GLY A CA 1
ATOM 3047 C C . GLY A 1 390 ? 19.309 -9.051 8.400 1.00 89.38 390 GLY A C 1
ATOM 3048 O O . GLY A 1 390 ? 19.599 -8.505 9.459 1.00 89.38 390 GLY A O 1
ATOM 3049 N N . GLU A 1 391 ? 19.258 -8.382 7.250 1.00 94.25 391 GLU A N 1
ATOM 3050 C CA . GLU A 1 391 ? 19.585 -6.965 7.100 1.00 94.25 391 GLU A CA 1
ATOM 3051 C C . GLU A 1 391 ? 18.328 -6.148 6.789 1.00 94.25 391 GLU A C 1
ATOM 3053 O O . GLU A 1 391 ? 17.400 -6.631 6.138 1.00 94.25 391 GLU A O 1
ATOM 3058 N N . ARG A 1 392 ? 18.298 -4.894 7.250 1.00 96.06 392 ARG A N 1
ATOM 3059 C CA . ARG A 1 392 ? 17.170 -3.979 7.035 1.00 96.06 392 ARG A CA 1
ATOM 3060 C C . ARG A 1 392 ? 17.502 -2.914 6.013 1.00 96.06 392 ARG A C 1
ATOM 3062 O O . ARG A 1 392 ? 18.612 -2.378 6.005 1.00 96.06 392 ARG A O 1
ATOM 3069 N N . TYR A 1 393 ? 16.496 -2.562 5.228 1.00 98.06 393 TYR A N 1
ATOM 3070 C CA . TYR A 1 393 ? 16.612 -1.599 4.151 1.00 98.06 393 TYR A CA 1
ATOM 3071 C C . TYR A 1 393 ? 15.426 -0.640 4.127 1.00 98.06 393 TYR A C 1
ATOM 3073 O O . TYR A 1 393 ? 14.308 -1.008 4.479 1.00 98.06 393 TYR A O 1
ATOM 3081 N N . HIS A 1 394 ? 15.678 0.594 3.699 1.00 98.12 394 HIS A N 1
ATOM 3082 C CA . HIS A 1 394 ? 14.635 1.555 3.358 1.00 98.12 394 HIS A CA 1
ATOM 3083 C C . HIS A 1 394 ? 14.143 1.316 1.934 1.00 98.12 394 HIS A C 1
ATOM 3085 O O . HIS A 1 394 ? 14.960 1.188 1.023 1.00 98.12 394 HIS A O 1
ATOM 3091 N N . VAL A 1 395 ? 12.828 1.353 1.746 1.00 98.31 395 VAL A N 1
ATOM 3092 C CA . VAL A 1 395 ? 12.172 1.316 0.436 1.00 98.31 395 VAL A CA 1
ATOM 3093 C C . VAL A 1 395 ? 11.146 2.438 0.381 1.00 98.31 395 VAL A C 1
ATOM 3095 O O . VAL A 1 395 ? 10.319 2.539 1.284 1.00 98.31 395 VAL A O 1
ATOM 3098 N N . ASP A 1 396 ? 11.188 3.278 -0.652 1.00 97.75 396 ASP A N 1
ATOM 3099 C CA . ASP A 1 396 ? 10.177 4.317 -0.883 1.00 97.75 396 ASP A CA 1
ATOM 3100 C C . ASP A 1 396 ? 9.610 4.242 -2.303 1.00 97.75 396 ASP A C 1
ATOM 3102 O O . ASP A 1 396 ? 10.061 4.931 -3.217 1.00 97.75 396 ASP A O 1
ATOM 3106 N N . VAL A 1 397 ? 8.560 3.430 -2.444 1.00 98.19 397 VAL A N 1
ATOM 3107 C CA . VAL A 1 397 ? 7.804 3.248 -3.693 1.00 98.19 397 VAL A CA 1
ATOM 3108 C C . VAL A 1 397 ? 7.242 4.577 -4.212 1.00 98.19 397 VAL A C 1
ATOM 3110 O O . VAL A 1 397 ? 7.147 4.788 -5.417 1.00 98.19 397 VAL A O 1
ATOM 3113 N N . THR A 1 398 ? 6.881 5.501 -3.316 1.00 97.12 398 THR A N 1
ATOM 3114 C CA . THR A 1 398 ? 6.256 6.776 -3.699 1.00 97.12 398 THR A CA 1
ATOM 3115 C C . THR A 1 398 ? 7.232 7.656 -4.467 1.00 97.12 398 THR A C 1
ATOM 3117 O O . THR A 1 398 ? 6.874 8.248 -5.485 1.00 97.12 398 THR A O 1
ATOM 3120 N N . SER A 1 399 ? 8.476 7.730 -3.991 1.00 93.38 399 SER A N 1
ATOM 3121 C CA . SER A 1 399 ? 9.541 8.467 -4.677 1.00 93.38 399 SER A CA 1
ATOM 3122 C C . SER A 1 399 ? 10.005 7.774 -5.968 1.00 93.38 399 SER A C 1
ATOM 3124 O O . SER A 1 399 ? 10.602 8.420 -6.829 1.00 93.38 399 SER A O 1
ATOM 3126 N N . ASP A 1 400 ? 9.680 6.490 -6.125 1.00 94.38 400 ASP A N 1
ATOM 3127 C CA . ASP A 1 400 ? 10.050 5.638 -7.256 1.00 94.38 400 ASP A CA 1
ATOM 3128 C C . ASP A 1 400 ? 8.943 5.498 -8.329 1.00 94.38 400 ASP A C 1
ATOM 3130 O O . ASP A 1 400 ? 9.201 4.973 -9.412 1.00 94.38 400 ASP A O 1
ATOM 3134 N N . LEU A 1 401 ? 7.753 6.097 -8.133 1.00 92.50 401 LEU A N 1
ATOM 3135 C CA . LEU A 1 401 ? 6.633 6.090 -9.104 1.00 92.50 401 LEU A CA 1
ATOM 3136 C C . LEU A 1 401 ? 6.984 6.618 -10.508 1.00 92.50 401 LEU A C 1
ATOM 3138 O O . LEU A 1 401 ? 6.251 6.394 -11.467 1.00 92.50 401 LEU A O 1
ATOM 3142 N N . SER A 1 402 ? 8.106 7.324 -10.657 1.00 84.31 402 SER A N 1
ATOM 3143 C CA . SER A 1 402 ? 8.635 7.732 -11.966 1.00 84.31 402 SER A CA 1
ATOM 3144 C C . SER A 1 402 ? 9.191 6.571 -12.812 1.00 84.31 402 SER A C 1
ATOM 3146 O O . SER A 1 402 ? 9.635 6.799 -13.943 1.00 84.31 402 SER A O 1
ATOM 3148 N N . GLY A 1 403 ? 9.170 5.342 -12.286 1.00 85.88 403 GLY A N 1
ATOM 3149 C CA . GLY A 1 403 ? 9.737 4.156 -12.926 1.00 85.88 403 GLY A CA 1
ATOM 3150 C C . GLY A 1 403 ? 11.205 3.919 -12.578 1.00 85.88 403 GLY A C 1
ATOM 3151 O O . GLY A 1 403 ? 11.885 3.220 -13.320 1.00 85.88 403 GLY A O 1
ATOM 3152 N N . LEU A 1 404 ? 11.705 4.542 -11.508 1.00 86.94 404 LEU A N 1
ATOM 3153 C CA . LEU A 1 404 ? 13.073 4.360 -11.020 1.00 86.94 404 LEU A CA 1
ATOM 3154 C C . LEU A 1 404 ? 13.082 3.424 -9.817 1.00 86.94 404 LEU A C 1
ATOM 3156 O O . LEU A 1 404 ? 12.084 3.290 -9.129 1.00 86.94 404 LEU A O 1
ATOM 3160 N N . HIS A 1 405 ? 14.244 2.850 -9.514 1.00 92.62 405 HIS A N 1
ATOM 3161 C CA . HIS A 1 405 ? 14.505 2.142 -8.251 1.00 92.62 405 HIS A CA 1
ATOM 3162 C C . HIS A 1 405 ? 15.428 2.962 -7.340 1.00 92.62 405 HIS A C 1
ATOM 3164 O O . HIS A 1 405 ? 16.308 2.429 -6.656 1.00 92.62 405 HIS A O 1
ATOM 3170 N N . ALA A 1 406 ? 15.314 4.293 -7.417 1.00 89.88 406 ALA A N 1
ATOM 3171 C CA . ALA A 1 406 ? 16.191 5.264 -6.765 1.00 89.88 406 ALA A CA 1
ATOM 3172 C C . ALA A 1 406 ? 16.195 5.125 -5.240 1.00 89.88 406 ALA A C 1
ATOM 3174 O O . ALA A 1 406 ? 17.220 5.391 -4.597 1.00 89.88 406 ALA A O 1
ATOM 3175 N N . TYR A 1 407 ? 15.073 4.687 -4.681 1.00 94.06 407 TYR A N 1
ATOM 3176 C CA . TYR A 1 407 ? 14.861 4.523 -3.255 1.00 94.06 407 TYR A CA 1
ATOM 3177 C C . TYR A 1 407 ? 14.643 3.064 -2.847 1.00 94.06 407 TYR A C 1
ATOM 3179 O O . TYR A 1 407 ? 14.283 2.803 -1.702 1.00 94.06 407 TYR A O 1
ATOM 3187 N N . PHE A 1 408 ? 14.956 2.116 -3.732 1.00 97.00 408 PHE A N 1
ATOM 3188 C CA . PHE A 1 408 ? 14.881 0.685 -3.469 1.00 97.00 408 PHE A CA 1
ATOM 3189 C C . PHE A 1 408 ? 16.085 0.183 -2.656 1.00 97.00 408 PHE A C 1
ATOM 3191 O O . PHE A 1 408 ? 17.245 0.293 -3.070 1.00 97.00 408 PHE A O 1
ATOM 3198 N N . ASN A 1 409 ? 15.813 -0.396 -1.491 1.00 97.62 409 ASN A N 1
ATOM 3199 C CA . ASN A 1 409 ? 16.788 -0.960 -0.560 1.00 97.62 409 ASN A CA 1
ATOM 3200 C C . ASN A 1 409 ? 17.966 -0.038 -0.189 1.00 97.62 409 ASN A C 1
ATOM 3202 O O . ASN A 1 409 ? 19.143 -0.399 -0.278 1.00 97.62 409 ASN A O 1
ATOM 3206 N N . CYS A 1 410 ? 17.658 1.188 0.227 1.00 95.75 410 CYS A N 1
ATOM 3207 C CA . CYS A 1 410 ? 18.644 2.150 0.711 1.00 95.75 410 CYS A CA 1
ATOM 3208 C C . CYS A 1 410 ? 19.091 1.859 2.155 1.00 95.75 410 CYS A C 1
ATOM 3210 O O . CYS A 1 410 ? 18.282 1.520 3.018 1.00 95.75 410 CYS A O 1
ATOM 3212 N N . SER A 1 411 ? 20.368 2.110 2.449 1.00 95.62 411 SER A N 1
ATOM 3213 C CA . SER A 1 411 ? 20.864 2.219 3.828 1.00 95.62 411 SER A CA 1
ATOM 3214 C C . SER A 1 411 ? 20.475 3.556 4.473 1.00 95.62 411 SER A C 1
ATOM 3216 O O . SER A 1 411 ? 20.139 4.519 3.776 1.00 95.62 411 SER A O 1
ATOM 3218 N N . ASP A 1 412 ? 20.636 3.660 5.795 1.00 95.19 412 ASP A N 1
ATOM 3219 C CA . ASP A 1 412 ? 20.542 4.897 6.583 1.00 95.19 412 ASP A CA 1
ATOM 3220 C C . ASP A 1 412 ? 21.384 6.024 5.939 1.00 95.19 412 ASP A C 1
ATOM 3222 O O . ASP A 1 412 ? 20.947 7.172 5.834 1.00 95.19 412 ASP A O 1
ATOM 3226 N N . ALA A 1 413 ? 22.588 5.705 5.448 1.00 91.94 413 ALA A N 1
ATOM 3227 C CA . ALA A 1 413 ? 23.493 6.670 4.818 1.00 91.94 413 ALA A CA 1
ATOM 3228 C C . ALA A 1 413 ? 23.006 7.152 3.438 1.00 91.94 413 ALA A C 1
ATOM 3230 O O . ALA A 1 413 ? 23.247 8.298 3.053 1.00 91.94 413 ALA A O 1
ATOM 3231 N N . LEU A 1 414 ? 22.322 6.295 2.674 1.00 90.50 414 LEU A N 1
ATOM 3232 C CA . LEU A 1 414 ? 21.797 6.656 1.356 1.00 90.50 414 LEU A CA 1
ATOM 3233 C C . LEU A 1 414 ? 20.459 7.389 1.442 1.00 90.50 414 LEU A C 1
ATOM 3235 O O . LEU A 1 414 ? 20.260 8.345 0.683 1.00 90.50 414 LEU A O 1
ATOM 3239 N N . ILE A 1 415 ? 19.567 6.958 2.338 1.00 92.62 415 ILE A N 1
ATOM 3240 C CA . ILE A 1 415 ? 18.226 7.532 2.490 1.00 92.62 415 ILE A CA 1
ATOM 3241 C C . ILE A 1 415 ? 18.290 8.927 3.134 1.00 92.62 415 ILE A C 1
ATOM 3243 O O . ILE A 1 415 ? 17.590 9.844 2.697 1.00 92.62 415 ILE A O 1
ATOM 3247 N N . SER A 1 416 ? 19.213 9.134 4.087 1.00 92.19 416 SER A N 1
ATOM 3248 C CA . SER A 1 416 ? 19.378 10.393 4.837 1.00 92.19 416 SER A CA 1
ATOM 3249 C C . SER A 1 416 ? 19.774 11.602 3.988 1.00 92.19 416 SER A C 1
ATOM 3251 O O . SER A 1 416 ? 19.624 12.742 4.420 1.00 92.19 416 SER A O 1
ATOM 3253 N N . LYS A 1 417 ? 20.223 11.384 2.746 1.00 88.25 417 LYS A N 1
ATOM 3254 C CA . LYS A 1 417 ? 20.498 12.468 1.789 1.00 88.25 417 LYS A CA 1
ATOM 3255 C C . LYS A 1 417 ? 19.240 13.251 1.396 1.00 88.25 417 LYS A C 1
ATOM 3257 O O . LYS A 1 417 ? 19.350 14.367 0.901 1.00 88.25 417 LYS A O 1
ATOM 3262 N N . THR A 1 418 ? 18.055 12.666 1.574 1.00 89.62 418 THR A N 1
ATOM 3263 C CA . THR A 1 418 ? 16.769 13.274 1.173 1.00 89.62 418 THR A CA 1
ATOM 3264 C C . THR A 1 418 ? 15.683 13.137 2.235 1.00 89.62 418 THR A C 1
ATOM 3266 O O . THR A 1 418 ? 14.836 14.026 2.358 1.00 89.62 418 THR A O 1
ATOM 3269 N N . HIS A 1 419 ? 15.736 12.060 3.018 1.00 93.31 419 HIS A N 1
ATOM 3270 C CA . HIS A 1 419 ? 14.779 11.749 4.066 1.00 93.31 419 HIS A CA 1
ATOM 3271 C C . HIS A 1 419 ? 15.355 12.019 5.453 1.00 93.31 419 HIS A C 1
ATOM 3273 O O . HIS A 1 419 ? 16.554 11.909 5.692 1.00 93.31 419 HIS A O 1
ATOM 3279 N N . THR A 1 420 ? 14.486 12.313 6.410 1.00 95.50 420 THR A N 1
ATOM 3280 C CA . THR A 1 420 ? 14.827 12.365 7.833 1.00 95.50 420 THR A CA 1
ATOM 3281 C C . THR A 1 420 ? 13.849 11.476 8.597 1.00 95.50 420 THR A C 1
ATOM 3283 O O . THR A 1 420 ? 12.712 11.897 8.830 1.00 95.50 420 THR A O 1
ATOM 3286 N N . PRO A 1 421 ? 14.252 10.243 8.960 1.00 92.88 421 PRO A N 1
ATOM 3287 C CA . PRO A 1 421 ? 13.442 9.341 9.773 1.00 92.88 421 PRO A CA 1
ATOM 3288 C C . PRO A 1 421 ? 13.095 9.947 11.130 1.00 92.88 421 PRO A C 1
ATOM 3290 O O . PRO A 1 421 ? 13.969 10.477 11.813 1.00 92.88 421 PRO A O 1
ATOM 3293 N N . SER A 1 422 ? 11.839 9.805 11.564 1.00 90.81 422 SER A N 1
ATOM 3294 C CA . SER A 1 422 ? 11.442 10.136 12.942 1.00 90.81 422 SER A CA 1
ATOM 3295 C C . SER A 1 422 ? 12.132 9.236 13.969 1.00 90.81 422 SER A C 1
ATOM 3297 O O . SER A 1 422 ? 12.205 9.573 15.148 1.00 90.81 422 SER A O 1
ATOM 3299 N N . LYS A 1 423 ? 12.622 8.076 13.525 1.00 88.88 423 LYS A N 1
ATOM 3300 C CA . LYS A 1 423 ? 13.268 7.062 14.346 1.00 88.88 423 LYS A CA 1
ATOM 3301 C C . LYS A 1 423 ? 14.304 6.303 13.531 1.00 88.88 423 LYS A C 1
ATOM 3303 O O . LYS A 1 423 ? 14.095 6.025 12.354 1.00 88.88 423 LYS A O 1
ATOM 3308 N N . LYS A 1 424 ? 15.412 5.933 14.174 1.00 90.12 424 LYS A N 1
ATOM 3309 C CA . LYS A 1 424 ? 16.438 5.092 13.557 1.00 90.12 424 LYS A CA 1
ATOM 3310 C C . LYS A 1 424 ? 15.966 3.637 13.513 1.00 90.12 424 LYS A C 1
ATOM 3312 O O . LYS A 1 424 ? 15.771 3.028 14.561 1.00 90.12 424 LYS A O 1
ATOM 3317 N N . MET A 1 425 ? 15.816 3.093 12.307 1.00 87.06 425 MET A N 1
ATOM 3318 C CA . MET A 1 425 ? 15.303 1.731 12.085 1.00 87.06 425 MET A CA 1
ATOM 3319 C C . MET A 1 425 ? 16.415 0.673 11.988 1.00 87.06 425 MET A C 1
ATOM 3321 O O . MET A 1 425 ? 16.140 -0.526 12.093 1.00 87.06 425 MET A O 1
ATOM 3325 N N . GLY A 1 426 ? 17.673 1.121 11.885 1.00 90.75 426 GLY A N 1
ATOM 3326 C CA . GLY A 1 426 ? 18.859 0.264 11.894 1.00 90.75 426 GLY A CA 1
ATOM 3327 C C . GLY A 1 426 ? 19.203 -0.309 10.522 1.00 90.75 426 GLY A C 1
ATOM 3328 O O . GLY A 1 426 ? 19.599 -1.466 10.439 1.00 90.75 426 GLY A O 1
ATOM 3329 N N . CYS A 1 427 ? 19.047 0.475 9.454 1.00 94.12 427 CYS A N 1
ATOM 3330 C CA . CYS A 1 427 ? 19.291 0.024 8.087 1.00 94.12 427 CYS A CA 1
ATOM 3331 C C . CYS A 1 427 ? 20.757 0.270 7.702 1.00 94.12 427 CYS A C 1
ATOM 3333 O O . CYS A 1 427 ? 21.090 1.229 7.008 1.00 94.12 427 CYS A O 1
ATOM 3335 N N . GLY A 1 428 ? 21.672 -0.553 8.217 1.00 93.19 428 GLY A N 1
ATOM 3336 C CA . GLY A 1 428 ? 23.117 -0.347 8.043 1.00 93.19 428 GLY A CA 1
ATOM 3337 C C . GLY A 1 428 ? 23.668 -0.742 6.668 1.00 93.19 428 GLY A C 1
ATOM 3338 O O . GLY A 1 428 ? 24.727 -0.256 6.273 1.00 93.19 428 GLY A O 1
ATOM 3339 N N . SER A 1 429 ? 22.960 -1.605 5.938 1.00 92.19 429 SER A N 1
ATOM 3340 C CA . SER A 1 429 ? 23.424 -2.212 4.690 1.00 92.19 429 SER A CA 1
ATOM 3341 C C . SER A 1 429 ? 22.739 -1.607 3.468 1.00 92.19 429 SER A C 1
ATOM 3343 O O . SER A 1 429 ? 21.581 -1.212 3.509 1.00 92.19 429 SER A O 1
ATOM 3345 N N . ASP A 1 430 ? 23.461 -1.560 2.353 1.00 92.00 430 ASP A N 1
ATOM 3346 C CA . ASP A 1 430 ? 22.954 -1.242 1.014 1.00 92.00 430 ASP A CA 1
ATOM 3347 C C . ASP A 1 430 ? 23.300 -2.355 0.007 1.00 92.00 430 ASP A C 1
ATOM 3349 O O . ASP A 1 430 ? 23.246 -2.140 -1.201 1.00 92.00 430 ASP A O 1
ATOM 3353 N N . ARG A 1 431 ? 23.702 -3.549 0.478 1.00 95.25 431 ARG A N 1
ATOM 3354 C CA . ARG A 1 431 ? 24.176 -4.636 -0.405 1.00 95.25 431 ARG A CA 1
ATOM 3355 C C . ARG A 1 431 ? 23.116 -5.099 -1.409 1.00 95.25 431 ARG A C 1
ATOM 3357 O O . ARG A 1 431 ? 23.480 -5.519 -2.499 1.00 95.25 431 ARG A O 1
ATOM 3364 N N . LEU A 1 432 ? 21.840 -5.000 -1.030 1.00 95.69 432 LEU A N 1
ATOM 3365 C CA . LEU A 1 432 ? 20.681 -5.316 -1.865 1.00 95.69 432 LEU A CA 1
ATOM 3366 C C . LEU A 1 432 ? 20.060 -4.062 -2.496 1.00 95.69 432 LEU A C 1
ATOM 3368 O O . LEU A 1 432 ? 18.932 -4.107 -2.967 1.00 95.69 432 LEU A O 1
ATOM 3372 N N . ASN A 1 433 ? 20.761 -2.927 -2.528 1.00 95.69 433 ASN A N 1
ATOM 3373 C CA . ASN A 1 433 ? 20.304 -1.780 -3.305 1.00 95.69 433 ASN A CA 1
ATOM 3374 C C . ASN A 1 433 ? 20.248 -2.141 -4.798 1.00 95.69 433 ASN A C 1
ATOM 3376 O O . ASN A 1 433 ? 21.185 -2.749 -5.322 1.00 95.69 433 ASN A O 1
ATOM 3380 N N . PHE A 1 434 ? 19.189 -1.714 -5.489 1.00 94.75 434 PHE A N 1
ATOM 3381 C CA . PHE A 1 434 ? 18.955 -2.055 -6.894 1.00 94.75 434 PHE A CA 1
ATOM 3382 C C . PHE A 1 434 ? 20.159 -1.769 -7.799 1.00 94.75 434 PHE A C 1
ATOM 3384 O O . PHE A 1 434 ? 20.620 -2.651 -8.524 1.00 94.75 434 PHE A O 1
ATOM 3391 N N . TYR A 1 435 ? 20.731 -0.567 -7.727 1.00 92.44 435 TYR A N 1
ATOM 3392 C CA . TYR A 1 435 ? 21.838 -0.194 -8.606 1.00 92.44 435 TYR A CA 1
ATOM 3393 C C . TYR A 1 435 ? 23.143 -0.904 -8.242 1.00 92.44 435 TYR A C 1
ATOM 3395 O O . TYR A 1 435 ? 24.005 -1.101 -9.097 1.00 92.44 435 TYR A O 1
ATOM 3403 N N . LYS A 1 436 ? 23.308 -1.304 -6.978 1.00 93.12 436 LYS A N 1
ATOM 3404 C CA . LYS A 1 436 ? 24.486 -2.053 -6.531 1.00 93.12 436 LYS A CA 1
ATOM 3405 C C . LYS A 1 436 ? 24.434 -3.500 -7.010 1.00 93.12 436 LYS A C 1
ATOM 3407 O O . LYS A 1 436 ? 25.417 -3.977 -7.571 1.00 93.12 436 LYS A O 1
ATOM 3412 N N . VAL A 1 437 ? 23.281 -4.156 -6.860 1.00 93.25 437 VAL A N 1
ATOM 3413 C CA . VAL A 1 437 ? 23.038 -5.522 -7.357 1.00 93.25 437 VAL A CA 1
ATOM 3414 C C . VAL A 1 437 ? 23.201 -5.588 -8.877 1.00 93.25 437 VAL A C 1
ATOM 3416 O O . VAL A 1 437 ? 23.847 -6.500 -9.385 1.00 93.25 437 VAL A O 1
ATOM 3419 N N . ASN A 1 438 ? 22.704 -4.582 -9.601 1.00 90.38 438 ASN A N 1
ATOM 3420 C CA . ASN A 1 438 ? 22.803 -4.514 -11.062 1.00 90.38 438 ASN A CA 1
ATOM 3421 C C . ASN A 1 438 ? 24.148 -3.966 -11.586 1.00 90.38 438 ASN A C 1
ATOM 3423 O O . ASN A 1 438 ? 24.315 -3.794 -12.795 1.00 90.38 438 ASN A O 1
ATOM 3427 N N . GLY A 1 439 ? 25.119 -3.677 -10.710 1.00 91.12 439 GLY A N 1
ATOM 3428 C CA . GLY A 1 439 ? 26.445 -3.192 -11.112 1.00 91.12 439 GLY A CA 1
ATOM 3429 C C . GLY A 1 439 ? 26.438 -1.813 -11.790 1.00 91.12 439 GLY A C 1
ATOM 3430 O O . GLY A 1 439 ? 27.331 -1.509 -12.579 1.00 91.12 439 GLY A O 1
ATOM 3431 N N . CYS A 1 440 ? 25.435 -0.983 -11.503 1.00 91.38 440 CYS A N 1
ATOM 3432 C CA . CYS A 1 440 ? 25.234 0.348 -12.076 1.00 91.38 440 CYS A CA 1
ATOM 3433 C C . CYS A 1 440 ? 25.248 1.470 -11.017 1.00 91.38 440 CYS A C 1
ATOM 3435 O O . CYS A 1 440 ? 24.668 2.537 -11.216 1.00 91.38 440 CYS A O 1
ATOM 3437 N N . MET A 1 441 ? 25.937 1.252 -9.893 1.00 90.06 441 MET A N 1
ATOM 3438 C CA . MET A 1 441 ? 26.250 2.274 -8.889 1.00 90.06 441 MET A CA 1
ATOM 3439 C C . MET A 1 441 ? 27.739 2.631 -8.953 1.00 90.06 441 MET A C 1
ATOM 3441 O O . MET A 1 441 ? 28.594 1.779 -8.716 1.00 90.06 441 MET A O 1
ATOM 3445 N N . PHE A 1 442 ? 28.059 3.898 -9.229 1.00 88.62 442 PHE A N 1
ATOM 3446 C CA . PHE A 1 442 ? 29.437 4.342 -9.465 1.00 88.62 442 PHE A CA 1
ATOM 3447 C C . PHE A 1 442 ? 29.899 5.416 -8.477 1.00 88.62 442 PHE A C 1
ATOM 3449 O O . PHE A 1 442 ? 29.218 6.414 -8.235 1.00 88.62 442 PHE A O 1
ATOM 3456 N N . LYS A 1 443 ? 31.104 5.240 -7.926 1.00 83.50 443 LYS A N 1
ATOM 3457 C CA . LYS A 1 443 ? 31.746 6.218 -7.028 1.00 83.50 443 LYS A CA 1
ATOM 3458 C C . LYS A 1 443 ? 32.442 7.337 -7.782 1.00 83.50 443 LYS A C 1
ATOM 3460 O O . LYS A 1 443 ? 32.454 8.478 -7.317 1.00 83.50 443 LYS A O 1
ATOM 3465 N N . THR A 1 444 ? 33.047 6.995 -8.916 1.00 80.25 444 THR A N 1
ATOM 3466 C CA . THR A 1 444 ? 33.845 7.915 -9.717 1.00 80.25 444 THR A CA 1
ATOM 3467 C C . THR A 1 444 ? 33.185 8.166 -11.064 1.00 80.25 444 THR A C 1
ATOM 3469 O O . THR A 1 444 ? 32.496 7.313 -11.627 1.00 80.25 444 THR A O 1
ATOM 3472 N N . ALA A 1 445 ? 33.426 9.354 -11.610 1.00 77.06 445 ALA A N 1
ATOM 3473 C CA . ALA A 1 445 ? 32.947 9.697 -12.940 1.00 77.06 445 ALA A CA 1
ATOM 3474 C C . ALA A 1 445 ? 33.634 8.857 -14.039 1.00 77.06 445 ALA A C 1
ATOM 3476 O O . ALA A 1 445 ? 33.073 8.679 -15.116 1.00 77.06 445 ALA A O 1
ATOM 3477 N N . TYR A 1 446 ? 34.823 8.309 -13.759 1.00 80.50 446 TYR A N 1
ATOM 3478 C CA . TYR A 1 446 ? 35.540 7.410 -14.663 1.00 80.50 446 TYR A CA 1
ATOM 3479 C C . TYR A 1 446 ? 34.832 6.055 -14.815 1.00 80.50 446 TYR A C 1
ATOM 3481 O O . TYR A 1 446 ? 34.639 5.585 -15.938 1.00 80.50 446 TYR A O 1
ATOM 3489 N N . ASP A 1 447 ? 34.378 5.462 -13.709 1.00 84.06 447 ASP A N 1
ATOM 3490 C CA . ASP A 1 447 ? 33.651 4.186 -13.745 1.00 84.06 447 ASP A CA 1
ATOM 3491 C C . ASP A 1 447 ? 32.305 4.349 -14.463 1.00 84.06 447 ASP A C 1
ATOM 3493 O O . ASP A 1 447 ? 31.958 3.559 -15.342 1.00 84.06 447 ASP A O 1
ATOM 3497 N N . ALA A 1 448 ? 31.590 5.443 -14.167 1.00 83.19 448 ALA A N 1
ATOM 3498 C CA . ALA A 1 448 ? 30.344 5.784 -14.849 1.00 83.19 448 ALA A CA 1
ATOM 3499 C C . ALA A 1 448 ? 30.550 5.977 -16.359 1.00 83.19 448 ALA A C 1
ATOM 3501 O O . ALA A 1 448 ? 29.753 5.497 -17.165 1.00 83.19 448 ALA A O 1
ATOM 3502 N N . LYS A 1 449 ? 31.646 6.636 -16.761 1.00 82.12 449 LYS A N 1
ATOM 3503 C CA . LYS A 1 449 ? 32.014 6.794 -18.171 1.00 82.12 449 LYS A CA 1
ATOM 3504 C C . LYS A 1 449 ? 32.226 5.440 -18.850 1.00 82.12 449 LYS A C 1
ATOM 3506 O O . LYS A 1 449 ? 31.644 5.200 -19.904 1.00 82.12 449 LYS A O 1
ATOM 3511 N N . SER A 1 450 ? 33.010 4.561 -18.230 1.00 83.75 450 SER A N 1
ATOM 3512 C CA . SER A 1 450 ? 33.302 3.224 -18.761 1.00 83.75 450 SER A CA 1
ATOM 3513 C C . SER A 1 450 ? 32.023 2.398 -18.934 1.00 83.75 450 SER A C 1
ATOM 3515 O O . SER A 1 450 ? 31.835 1.730 -19.951 1.00 83.75 450 SER A O 1
ATOM 3517 N N . TYR A 1 451 ? 31.089 2.505 -17.984 1.00 87.12 451 TYR A N 1
ATOM 3518 C CA . TYR A 1 451 ? 29.770 1.890 -18.100 1.00 87.12 451 TYR A CA 1
ATOM 3519 C C . TYR A 1 451 ? 28.970 2.445 -19.281 1.00 87.12 451 TYR A C 1
ATOM 3521 O O . TYR A 1 451 ? 28.441 1.660 -20.065 1.00 87.12 451 TYR A O 1
ATOM 3529 N N . ILE A 1 452 ? 28.914 3.769 -19.461 1.00 84.00 452 ILE A N 1
ATOM 3530 C CA . ILE A 1 452 ? 28.210 4.387 -20.595 1.00 84.00 452 ILE A CA 1
ATOM 3531 C C . ILE A 1 452 ? 28.795 3.912 -21.930 1.00 84.00 452 ILE A C 1
ATOM 3533 O O . ILE A 1 452 ? 28.047 3.510 -22.821 1.00 84.00 452 ILE A O 1
ATOM 3537 N N . GLU A 1 453 ? 30.122 3.910 -22.059 1.00 83.19 453 GLU A N 1
ATOM 3538 C CA . GLU A 1 453 ? 30.814 3.444 -23.265 1.00 83.19 453 GLU A CA 1
ATOM 3539 C C . GLU A 1 453 ? 30.520 1.964 -23.546 1.00 83.19 453 GLU A C 1
ATOM 3541 O O . GLU A 1 453 ? 30.273 1.600 -24.696 1.00 83.19 453 GLU A O 1
ATOM 3546 N N . SER A 1 454 ? 30.419 1.123 -22.509 1.00 85.19 454 SER A N 1
ATOM 3547 C CA . SER A 1 454 ? 30.038 -0.290 -22.663 1.00 85.19 454 SER A CA 1
ATOM 3548 C C . SER A 1 454 ? 28.633 -0.492 -23.252 1.00 85.19 454 SER A C 1
ATOM 3550 O O . SER A 1 454 ? 28.362 -1.535 -23.844 1.00 85.19 454 SER A O 1
ATOM 3552 N N . LYS A 1 455 ? 27.732 0.497 -23.132 1.00 86.69 455 LYS A N 1
ATOM 3553 C CA . LYS A 1 455 ? 26.368 0.429 -23.689 1.00 86.69 455 LYS A CA 1
ATOM 3554 C C . LYS A 1 455 ? 26.281 0.847 -25.154 1.00 86.69 455 LYS A C 1
ATOM 3556 O O . LYS A 1 455 ? 25.239 0.647 -25.767 1.00 86.69 455 LYS A O 1
ATOM 3561 N N . SER A 1 456 ? 27.361 1.370 -25.735 1.00 77.88 456 SER A N 1
ATOM 3562 C CA . SER A 1 456 ? 27.399 1.823 -27.133 1.00 77.88 456 SER A CA 1
ATOM 3563 C C . SER A 1 456 ? 27.056 0.742 -28.165 1.00 77.88 456 SER A C 1
ATOM 3565 O O . SER A 1 456 ? 26.552 1.072 -29.233 1.00 77.88 456 SER A O 1
ATOM 3567 N N . GLY A 1 457 ? 27.295 -0.535 -27.848 1.00 78.50 457 GLY A N 1
ATOM 3568 C CA . GLY A 1 457 ? 26.968 -1.675 -28.714 1.00 78.50 457 GLY A CA 1
ATOM 3569 C C . GLY A 1 457 ? 25.544 -2.219 -28.564 1.00 78.50 457 GLY A C 1
ATOM 3570 O O . GLY A 1 457 ? 25.206 -3.203 -29.219 1.00 78.50 457 GLY A O 1
ATOM 3571 N N . ALA A 1 458 ? 24.719 -1.642 -27.686 1.00 84.00 458 ALA A N 1
ATOM 3572 C CA . ALA A 1 458 ? 23.340 -2.081 -27.508 1.00 84.00 458 ALA A CA 1
ATOM 3573 C C . ALA A 1 458 ? 22.442 -1.636 -28.676 1.00 84.00 458 ALA A C 1
ATOM 3575 O O . ALA A 1 458 ? 22.772 -0.731 -29.441 1.00 84.00 458 ALA A O 1
ATOM 3576 N N . GLY A 1 459 ? 21.294 -2.298 -28.826 1.00 84.56 459 GLY A N 1
ATOM 3577 C CA . GLY A 1 459 ? 20.355 -2.012 -29.907 1.00 84.56 459 GLY A CA 1
ATOM 3578 C C . GLY A 1 459 ? 19.762 -0.603 -29.818 1.00 84.56 459 GLY A C 1
ATOM 3579 O O . GLY A 1 459 ? 19.576 -0.044 -28.735 1.00 84.56 459 GLY A O 1
ATOM 3580 N N . ARG A 1 460 ? 19.403 -0.041 -30.975 1.00 85.81 460 ARG A N 1
ATOM 3581 C CA . ARG A 1 460 ? 18.672 1.227 -31.059 1.00 85.81 460 ARG A CA 1
ATOM 3582 C C . ARG A 1 460 ? 17.398 1.172 -30.209 1.00 85.81 460 ARG A C 1
ATOM 3584 O O . ARG A 1 460 ? 16.628 0.222 -30.309 1.00 85.81 460 ARG A O 1
ATOM 3591 N N . GLY A 1 461 ? 17.173 2.196 -29.392 1.00 83.38 461 GLY A N 1
ATOM 3592 C CA . GLY A 1 461 ? 16.052 2.281 -28.457 1.00 83.38 461 GLY A CA 1
ATOM 3593 C C . GLY A 1 461 ? 16.305 1.637 -27.091 1.00 83.38 461 GLY A C 1
ATOM 3594 O O . GLY A 1 461 ? 15.455 1.766 -26.215 1.00 83.38 461 GLY A O 1
ATOM 3595 N N . SER A 1 462 ? 17.451 0.980 -26.866 1.00 86.62 462 SER A N 1
ATOM 3596 C CA . SER A 1 462 ? 17.794 0.459 -25.537 1.00 86.62 462 SER A CA 1
ATOM 3597 C C . SER A 1 462 ? 17.924 1.584 -24.509 1.00 86.62 462 SER A C 1
ATOM 3599 O O . SER A 1 462 ? 18.547 2.617 -24.775 1.00 86.62 462 SER A O 1
ATOM 3601 N N . VAL A 1 463 ? 17.353 1.353 -23.324 1.00 87.38 463 VAL A N 1
ATOM 3602 C CA . VAL A 1 463 ? 17.386 2.266 -22.179 1.00 87.38 463 VAL A CA 1
ATOM 3603 C C . VAL A 1 463 ? 18.145 1.598 -21.038 1.00 87.38 463 VAL A C 1
ATOM 3605 O O . VAL A 1 463 ? 17.886 0.443 -20.714 1.00 87.38 463 VAL A O 1
ATOM 3608 N N . PHE A 1 464 ? 19.079 2.324 -20.430 1.00 87.56 464 PHE A N 1
ATOM 3609 C CA . PHE A 1 464 ? 19.811 1.879 -19.246 1.00 87.56 464 PHE A CA 1
ATOM 3610 C C . PHE A 1 464 ? 19.797 2.962 -18.183 1.00 87.56 464 PHE A C 1
ATOM 3612 O O . PHE A 1 464 ? 19.726 4.148 -18.498 1.00 87.56 464 PHE A O 1
ATOM 3619 N N . GLU A 1 465 ? 19.948 2.559 -16.930 1.00 88.94 465 GLU A N 1
ATOM 3620 C CA . GLU A 1 465 ? 19.996 3.478 -15.801 1.00 88.94 465 GLU A CA 1
ATOM 3621 C C . GLU A 1 465 ? 21.228 3.201 -14.948 1.00 88.94 465 GLU A C 1
ATOM 3623 O O . GLU A 1 465 ? 21.753 2.083 -14.916 1.00 88.94 465 GLU A O 1
ATOM 3628 N N . PHE A 1 466 ? 21.733 4.252 -14.312 1.00 89.69 466 PHE A N 1
ATOM 3629 C CA . PHE A 1 466 ? 22.797 4.152 -13.326 1.00 89.69 466 PHE A CA 1
ATOM 3630 C C . PHE A 1 466 ? 22.696 5.281 -12.307 1.00 89.69 466 PHE A C 1
ATOM 3632 O O . PHE A 1 466 ? 22.086 6.325 -12.558 1.00 89.69 466 PHE A O 1
ATOM 3639 N N . MET A 1 467 ? 23.353 5.084 -11.170 1.00 88.25 467 MET A N 1
ATOM 3640 C CA . MET A 1 467 ? 23.454 6.089 -10.126 1.00 88.25 467 MET A CA 1
ATOM 3641 C C . MET A 1 467 ? 24.900 6.386 -9.750 1.00 88.25 467 MET A C 1
ATOM 3643 O O . MET A 1 467 ? 25.790 5.543 -9.878 1.00 88.25 467 MET A O 1
ATOM 3647 N N . THR A 1 468 ? 25.125 7.579 -9.217 1.00 85.50 468 THR A N 1
ATOM 3648 C CA . THR A 1 468 ? 26.394 7.979 -8.618 1.00 85.50 468 THR A CA 1
ATOM 3649 C C . THR A 1 468 ? 26.292 8.060 -7.100 1.00 85.50 468 THR A C 1
ATOM 3651 O O . THR A 1 468 ? 25.323 8.557 -6.526 1.00 85.50 468 THR A O 1
ATOM 3654 N N . GLU A 1 469 ? 27.316 7.586 -6.398 1.00 79.25 469 GLU A N 1
ATOM 3655 C CA . GLU A 1 469 ? 27.297 7.586 -4.931 1.00 79.25 469 GLU A CA 1
ATOM 3656 C C . GLU A 1 469 ? 27.509 8.999 -4.358 1.00 79.25 469 GLU A C 1
ATOM 3658 O O . GLU A 1 469 ? 26.871 9.388 -3.374 1.00 79.25 469 GLU A O 1
ATOM 3663 N N . ASN A 1 470 ? 28.348 9.796 -5.027 1.00 76.19 470 ASN A N 1
ATOM 3664 C CA . ASN A 1 470 ? 28.847 11.091 -4.553 1.00 76.19 470 ASN A CA 1
ATOM 3665 C C . ASN A 1 470 ? 28.121 12.312 -5.152 1.00 76.19 470 ASN A C 1
ATOM 3667 O O . ASN A 1 470 ? 28.635 13.426 -5.085 1.00 76.19 470 ASN A O 1
ATOM 3671 N N . GLY A 1 471 ? 26.926 12.124 -5.721 1.00 73.50 471 GLY A N 1
ATOM 3672 C CA . GLY A 1 471 ? 26.137 13.209 -6.316 1.00 73.50 471 GLY A CA 1
ATOM 3673 C C . GLY A 1 471 ? 26.444 13.445 -7.796 1.00 73.50 471 GLY A C 1
ATOM 3674 O O . GLY A 1 471 ? 26.910 12.543 -8.491 1.00 73.50 471 GLY A O 1
ATOM 3675 N N . VAL A 1 472 ? 26.136 14.642 -8.295 1.00 73.94 472 VAL A N 1
ATOM 3676 C CA . VAL A 1 472 ? 26.144 14.955 -9.735 1.00 73.94 472 VAL A CA 1
ATOM 3677 C C . VAL A 1 472 ? 27.532 14.721 -10.354 1.00 73.94 472 VAL A C 1
ATOM 3679 O O . VAL A 1 472 ? 28.541 15.223 -9.860 1.00 73.94 472 VAL A O 1
ATOM 3682 N N . MET A 1 473 ? 27.591 13.998 -11.473 1.00 73.00 473 MET A N 1
ATOM 3683 C CA . MET A 1 473 ? 28.804 13.861 -12.280 1.00 73.00 473 MET A CA 1
ATOM 3684 C C . MET A 1 473 ? 29.289 15.217 -12.816 1.00 73.00 473 MET A C 1
ATOM 3686 O O . MET A 1 473 ? 28.472 16.038 -13.243 1.00 73.00 473 MET A O 1
ATOM 3690 N N . PRO A 1 474 ? 30.612 15.426 -12.927 1.00 71.19 474 PRO A N 1
ATOM 3691 C CA . PRO A 1 474 ? 31.162 16.569 -13.645 1.00 71.19 474 PRO A CA 1
ATOM 3692 C C . PRO A 1 474 ? 30.595 16.674 -15.071 1.00 71.19 474 PRO A C 1
ATOM 3694 O O . PRO A 1 474 ? 30.449 15.670 -15.778 1.00 71.19 474 PRO A O 1
ATOM 3697 N N . GLN A 1 475 ? 30.309 17.901 -15.518 1.00 66.12 475 GLN A N 1
ATOM 3698 C CA . GLN A 1 475 ? 29.717 18.168 -16.838 1.00 66.12 475 GLN A CA 1
ATOM 3699 C C . GLN A 1 475 ? 30.544 17.580 -17.994 1.00 66.12 475 GLN A C 1
ATOM 3701 O O . GLN A 1 475 ? 29.985 17.168 -19.011 1.00 66.12 475 GLN A O 1
ATOM 3706 N N . GLU A 1 476 ? 31.864 17.482 -17.824 1.00 61.09 476 GLU A N 1
ATOM 3707 C CA . GLU A 1 476 ? 32.786 16.914 -18.808 1.00 61.09 476 GLU A CA 1
ATOM 3708 C C . GLU A 1 476 ? 32.481 15.445 -19.123 1.00 61.09 476 GLU A C 1
ATOM 3710 O O . GLU A 1 476 ? 32.460 15.072 -20.291 1.00 61.09 476 GLU A O 1
ATOM 3715 N N . VAL A 1 477 ? 32.126 14.627 -18.129 1.00 61.34 477 VAL A N 1
ATOM 3716 C CA . VAL A 1 477 ? 31.793 13.205 -18.334 1.00 61.34 477 VAL A CA 1
ATOM 3717 C C . VAL A 1 477 ? 30.476 13.043 -19.094 1.00 61.34 477 VAL A C 1
ATOM 3719 O O . VAL A 1 477 ? 30.376 12.234 -20.017 1.00 61.34 477 VAL A O 1
ATOM 3722 N N . THR A 1 478 ? 29.495 13.896 -18.792 1.00 61.50 478 THR A N 1
ATOM 3723 C CA . THR A 1 478 ? 28.206 13.933 -19.506 1.00 61.50 478 THR A CA 1
ATOM 3724 C C . THR A 1 478 ? 28.384 14.387 -20.963 1.00 61.50 478 THR A C 1
ATOM 3726 O O . THR A 1 478 ? 27.692 13.911 -21.863 1.00 61.50 478 THR A O 1
ATOM 3729 N N . ARG A 1 479 ? 29.339 15.291 -21.220 1.00 60.19 479 ARG A N 1
ATOM 3730 C CA . ARG A 1 479 ? 29.680 15.790 -22.560 1.00 60.19 479 ARG A CA 1
ATOM 3731 C C . ARG A 1 479 ? 30.527 14.794 -23.363 1.00 60.19 479 ARG A C 1
ATOM 3733 O O . ARG A 1 479 ? 30.302 14.652 -24.561 1.00 60.19 479 ARG A O 1
ATOM 3740 N N . MET A 1 480 ? 31.449 14.073 -22.725 1.00 54.12 480 MET A N 1
ATOM 3741 C CA . MET A 1 480 ? 32.243 13.012 -23.361 1.00 54.12 480 MET A CA 1
ATOM 3742 C C . MET A 1 480 ? 31.369 11.836 -23.809 1.00 54.12 480 MET A C 1
ATOM 3744 O O . MET A 1 480 ? 31.556 11.340 -24.916 1.00 54.12 480 MET A O 1
ATOM 3748 N N . ALA A 1 481 ? 30.365 11.460 -23.011 1.00 53.28 481 ALA A N 1
ATOM 3749 C CA . ALA A 1 481 ? 29.369 10.454 -23.382 1.00 53.28 481 ALA A CA 1
ATOM 3750 C C . ALA A 1 481 ? 28.524 10.838 -24.614 1.00 53.28 481 ALA A C 1
ATOM 3752 O O . ALA A 1 481 ? 28.083 9.962 -25.350 1.00 53.28 481 ALA A O 1
ATOM 3753 N N . ARG A 1 482 ? 28.301 12.142 -24.849 1.00 50.53 482 ARG A N 1
ATOM 3754 C CA . ARG A 1 482 ? 27.568 12.648 -26.025 1.00 50.53 482 ARG A CA 1
ATOM 3755 C C . ARG A 1 482 ? 28.414 12.698 -27.295 1.00 50.53 482 ARG A C 1
ATOM 3757 O O . ARG A 1 482 ? 27.858 12.574 -28.379 1.00 50.53 482 ARG A O 1
ATOM 3764 N N . ASN A 1 483 ? 29.724 12.912 -27.161 1.00 47.84 483 ASN A N 1
ATOM 3765 C CA . ASN A 1 483 ? 30.585 13.219 -28.305 1.00 47.84 483 ASN A CA 1
ATOM 3766 C C . ASN A 1 483 ? 31.561 12.106 -28.693 1.00 47.84 483 ASN A C 1
ATOM 3768 O O . ASN A 1 483 ? 32.075 12.185 -29.800 1.00 47.84 483 ASN A O 1
ATOM 3772 N N . GLY A 1 484 ? 31.791 11.096 -27.842 1.00 43.19 484 GLY A N 1
ATOM 3773 C CA . GLY A 1 484 ? 32.642 9.935 -28.119 1.00 43.19 484 GLY A CA 1
ATOM 3774 C C . GLY A 1 484 ? 34.097 10.292 -28.451 1.00 43.19 484 GLY A C 1
ATOM 3775 O O . GLY A 1 484 ? 34.395 11.005 -29.407 1.00 43.19 484 GLY A O 1
ATOM 3776 N N . ALA A 1 485 ? 35.057 9.726 -27.724 1.00 38.56 485 ALA A N 1
ATOM 3777 C CA . ALA A 1 485 ? 36.427 9.644 -28.227 1.00 38.56 485 ALA A CA 1
ATOM 3778 C C . ALA A 1 485 ? 36.444 8.669 -29.427 1.00 38.56 485 ALA A C 1
ATOM 3780 O O . ALA A 1 485 ? 36.753 7.497 -29.263 1.00 38.56 485 ALA A O 1
ATOM 3781 N N . GLY A 1 486 ? 36.008 9.128 -30.607 1.00 43.97 486 GLY A N 1
ATOM 3782 C CA . GLY A 1 486 ? 35.907 8.310 -31.823 1.00 43.97 486 GLY A CA 1
ATOM 3783 C C . GLY A 1 486 ? 34.634 8.458 -32.669 1.00 43.97 486 GLY A C 1
ATOM 3784 O O . GLY A 1 486 ? 34.479 7.694 -33.613 1.00 43.97 486 GLY A O 1
ATOM 3785 N N . GLY A 1 487 ? 33.728 9.406 -32.393 1.00 42.16 487 GLY A N 1
ATOM 3786 C CA . GLY A 1 487 ? 32.638 9.722 -33.332 1.00 42.16 487 GLY A CA 1
ATOM 3787 C C . GLY A 1 487 ? 31.525 8.669 -33.475 1.00 42.16 487 GLY A C 1
ATOM 3788 O O . GLY A 1 487 ? 30.883 8.606 -34.523 1.00 42.16 487 GLY A O 1
ATOM 3789 N N . SER A 1 488 ? 31.249 7.858 -32.449 1.00 46.53 488 SER A N 1
ATOM 3790 C CA . SER A 1 488 ? 30.063 6.989 -32.429 1.00 46.53 488 SER A CA 1
ATOM 3791 C C . SER A 1 488 ? 28.798 7.795 -32.101 1.00 46.53 488 SER A C 1
ATOM 3793 O O . SER A 1 488 ? 28.454 8.066 -30.952 1.00 46.53 488 SER A O 1
ATOM 3795 N N . VAL A 1 489 ? 28.102 8.211 -33.157 1.00 55.72 489 VAL A N 1
ATOM 3796 C CA . VAL A 1 489 ? 26.770 8.825 -33.120 1.00 55.72 489 VAL A CA 1
ATOM 3797 C C . VAL A 1 489 ? 25.774 7.800 -32.569 1.00 55.72 489 VAL A C 1
ATOM 3799 O O . VAL A 1 489 ? 25.556 6.778 -33.211 1.00 55.72 489 VAL A O 1
ATOM 3802 N N . GLY A 1 490 ? 25.165 8.049 -31.402 1.00 68.94 490 GLY A N 1
ATOM 3803 C CA . GLY A 1 490 ? 24.071 7.184 -30.939 1.00 68.94 490 GLY A CA 1
ATOM 3804 C C . GLY A 1 490 ? 23.760 7.108 -29.445 1.00 68.94 490 GLY A C 1
ATOM 3805 O O . GLY A 1 490 ? 22.948 6.273 -29.087 1.00 68.94 490 GLY A O 1
ATOM 3806 N N . ILE A 1 491 ? 24.336 7.912 -28.541 1.00 77.38 491 ILE A N 1
ATOM 3807 C CA . ILE A 1 491 ? 24.034 7.795 -27.095 1.00 77.38 491 ILE A CA 1
ATOM 3808 C C . ILE A 1 491 ? 23.567 9.128 -26.519 1.00 77.38 491 ILE A C 1
ATOM 3810 O O . ILE A 1 491 ? 24.185 10.171 -26.718 1.00 77.38 491 ILE A O 1
ATOM 3814 N N . THR A 1 492 ? 22.460 9.104 -25.779 1.00 80.75 492 THR A N 1
ATOM 3815 C CA . THR A 1 492 ? 21.986 10.240 -24.982 1.00 80.75 492 THR A CA 1
ATOM 3816 C C . THR A 1 492 ? 22.025 9.882 -23.509 1.00 80.75 492 THR A C 1
ATOM 3818 O O . THR A 1 492 ? 21.394 8.917 -23.099 1.00 80.75 492 THR A O 1
ATOM 3821 N N . VAL A 1 493 ? 22.737 10.686 -22.720 1.00 80.69 493 VAL A N 1
ATOM 3822 C CA . VAL A 1 493 ? 22.721 10.605 -21.257 1.00 80.69 493 VAL A CA 1
ATOM 3823 C C . VAL A 1 493 ? 21.938 11.792 -20.704 1.00 80.69 493 VAL A C 1
ATOM 3825 O O . VAL A 1 493 ? 22.237 12.950 -21.028 1.00 80.69 493 VAL A O 1
ATOM 3828 N N . THR A 1 494 ? 20.945 11.488 -19.874 1.00 81.94 494 THR A N 1
ATOM 3829 C CA . THR A 1 494 ? 20.049 12.446 -19.222 1.00 81.94 494 THR A CA 1
ATOM 3830 C C . THR A 1 494 ? 20.168 12.277 -17.715 1.00 81.94 494 THR A C 1
ATOM 3832 O O . THR A 1 494 ? 20.041 11.166 -17.208 1.00 81.94 494 THR A O 1
ATOM 3835 N N . ASN A 1 495 ? 20.420 13.367 -16.991 1.00 80.75 495 ASN A N 1
ATOM 3836 C CA . ASN A 1 495 ? 20.288 13.371 -15.537 1.00 80.75 495 ASN A CA 1
ATOM 3837 C C . ASN A 1 495 ? 18.798 13.459 -15.196 1.00 80.75 495 ASN A C 1
ATOM 3839 O O . ASN A 1 495 ? 18.135 14.390 -15.647 1.00 80.75 495 ASN A O 1
ATOM 3843 N N . LEU A 1 496 ? 18.282 12.463 -14.479 1.00 74.38 496 LEU A N 1
ATOM 3844 C CA . LEU A 1 496 ? 16.868 12.392 -14.107 1.00 74.38 496 LEU A CA 1
ATOM 3845 C C . LEU A 1 496 ? 16.601 13.124 -12.794 1.00 74.38 496 LEU A C 1
ATOM 3847 O O . LEU A 1 496 ? 15.612 13.833 -12.661 1.00 74.38 496 LEU A O 1
ATOM 3851 N N . ASP A 1 497 ? 17.517 12.962 -11.847 1.00 69.62 497 ASP A N 1
ATOM 3852 C CA . ASP A 1 497 ? 17.543 13.657 -10.566 1.00 69.62 497 ASP A CA 1
ATOM 3853 C C . ASP A 1 497 ? 18.982 13.605 -10.030 1.00 69.62 497 ASP A C 1
ATOM 3855 O O . ASP A 1 497 ? 19.752 12.753 -10.462 1.00 69.62 497 ASP A O 1
ATOM 3859 N N . TYR A 1 498 ? 19.355 14.501 -9.114 1.00 75.62 498 TYR A N 1
ATOM 3860 C CA . TYR A 1 498 ? 20.660 14.706 -8.459 1.00 75.62 498 TYR A CA 1
ATOM 3861 C C . TYR A 1 498 ? 21.778 13.677 -8.747 1.00 75.62 498 TYR A C 1
ATOM 3863 O O . TYR A 1 498 ? 22.861 14.042 -9.195 1.00 75.62 498 TYR A O 1
ATOM 3871 N N . ARG A 1 499 ? 21.539 12.388 -8.485 1.00 82.31 499 ARG A N 1
ATOM 3872 C CA . ARG A 1 499 ? 22.520 11.300 -8.626 1.00 82.31 499 ARG A CA 1
ATOM 3873 C C . ARG A 1 499 ? 22.118 10.170 -9.584 1.00 82.31 499 ARG A C 1
ATOM 3875 O O . ARG A 1 499 ? 22.812 9.165 -9.636 1.00 82.31 499 ARG A O 1
ATOM 3882 N N . PHE A 1 500 ? 21.011 10.303 -10.306 1.00 84.19 500 PHE A N 1
ATOM 3883 C CA . PHE A 1 500 ? 20.427 9.273 -11.166 1.00 84.19 500 PHE A CA 1
ATOM 3884 C C . PHE A 1 500 ? 20.464 9.696 -12.630 1.00 84.19 500 PHE A C 1
ATOM 3886 O O . PHE A 1 500 ? 20.187 10.847 -12.985 1.00 84.19 500 PHE A O 1
ATOM 3893 N N . TYR A 1 501 ? 20.816 8.754 -13.495 1.00 85.38 501 TYR A N 1
ATOM 3894 C CA . TYR A 1 501 ? 21.051 9.007 -14.906 1.00 85.38 501 TYR A CA 1
ATOM 3895 C C . TYR A 1 501 ? 20.426 7.919 -15.765 1.00 85.38 501 TYR A C 1
ATOM 3897 O O . TYR A 1 501 ? 20.509 6.735 -15.443 1.00 85.38 501 TYR A O 1
ATOM 3905 N N . ARG A 1 502 ? 19.870 8.336 -16.902 1.00 86.00 502 ARG A N 1
ATOM 3906 C CA . ARG A 1 502 ? 19.3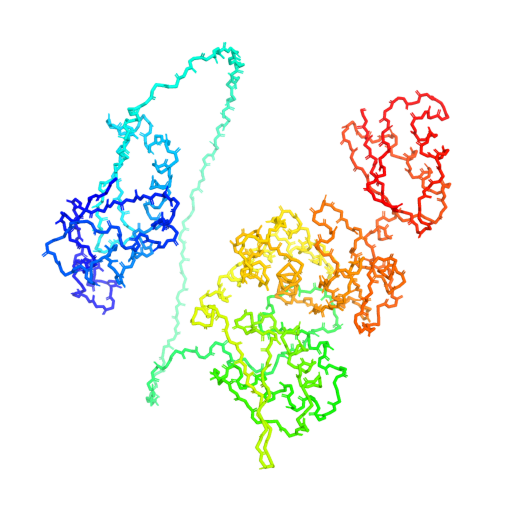40 7.458 -17.944 1.00 86.00 502 ARG A CA 1
ATOM 3907 C C . ARG A 1 502 ? 20.164 7.585 -19.212 1.00 86.00 502 ARG A C 1
ATOM 3909 O O . ARG A 1 502 ? 20.495 8.690 -19.642 1.00 86.00 502 ARG A O 1
ATOM 3916 N N . ILE A 1 503 ? 20.472 6.446 -19.808 1.00 86.56 503 ILE A N 1
ATOM 3917 C CA . ILE A 1 503 ? 21.173 6.285 -21.075 1.00 86.56 503 ILE A CA 1
ATOM 3918 C C . ILE A 1 503 ? 20.150 5.785 -22.092 1.00 86.56 503 ILE A C 1
ATOM 3920 O O . ILE A 1 503 ? 19.453 4.812 -21.824 1.00 86.56 503 ILE A O 1
ATOM 3924 N N . ILE A 1 504 ? 20.071 6.430 -23.252 1.00 85.12 504 ILE A N 1
ATOM 3925 C CA . ILE A 1 504 ? 19.231 6.008 -24.377 1.00 85.12 504 ILE A CA 1
ATOM 3926 C C . ILE A 1 504 ? 20.118 5.847 -25.606 1.00 85.12 504 ILE A C 1
ATOM 3928 O O . ILE A 1 504 ? 20.815 6.793 -25.990 1.00 85.12 504 ILE A O 1
ATOM 3932 N N . ILE A 1 505 ? 20.065 4.670 -26.225 1.00 83.88 505 ILE A N 1
ATOM 3933 C CA . ILE A 1 505 ? 20.734 4.394 -27.498 1.00 83.88 505 ILE A CA 1
ATOM 3934 C C . ILE A 1 505 ? 19.822 4.847 -28.646 1.00 83.88 505 ILE A C 1
ATOM 3936 O O . ILE A 1 505 ? 18.656 4.458 -28.707 1.00 83.88 505 ILE A O 1
ATOM 3940 N N . LYS A 1 506 ? 20.325 5.718 -29.517 1.00 78.38 506 LYS A N 1
ATOM 3941 C CA . LYS A 1 506 ? 19.580 6.465 -30.537 1.00 78.38 506 LYS A CA 1
ATOM 3942 C C . LYS A 1 506 ? 19.591 5.844 -31.914 1.00 78.38 506 LYS A C 1
ATOM 3944 O O . LYS A 1 506 ? 20.583 5.188 -32.282 1.00 78.38 506 LYS A O 1
#